Protein AF-A0A834FN07-F1 (afdb_monomer)

Nearest PDB structures (foldseek):
  2v9y-assembly1_A  TM=9.790E-01  e=8.152E-40  Homo sapiens
  5j9f-assembly2_A  TM=9.899E-01  e=2.400E-33  Homo sapiens
  4zyv-assembly1_A  TM=9.888E-01  e=1.039E-32  Homo sapiens
  1men-assembly1_A  TM=9.854E-01  e=8.277E-32  Homo sapiens
  3auf-assembly1_A-2  TM=9.371E-01  e=5.297E-26  Symbiobacterium toebii

Secondary structure (DSSP, 8-state):
-HHHHHHTTTPEEEEEEEEEEESS--HHHHHHHHHHHHHHHHHHT-EEEEEEEEE-TTTS-TT-EEEEEEEEEE--TT--S--GGG--TTPEEEEEE-SSSTTSSHHHHHHHHHHHT--TTSB-TTS-TT-BHHHHHTPPPPP-HHHHHHHHHTT-EEEEEE--TTHHHHHTGGGS-TTEEEEEEGGGSPPPHHHHHHHHHHT--HHHHHHH--TTEEEEEEE-HHHHHHHHHHTTTS-EEEEEEEEE--TT--SEEEETHHHHHHH---------------S---PEEEEEEESSS-HHHHHHHHHHTSTT-SEEEEEEEESSTT-HHHHHHHHTT-EEEE--GGG-SSHHHHHHHHHHHHHHTT-SEEEESS--SPPPHHHHHHTTTSEEEEESS-TTSS-STTHHHHHHHTT-SEEEEEEEE--SSTT-SPEEEEEEEE--TT--HHHHHHHHHHHHHHHHHHHHHHHHTTSEEE-TTS-EEE--

Radius of gyration: 27.51 Å; Cα contacts (8 Å, |Δi|>4): 975; chains: 1; bounding box: 73×68×80 Å

Structure (mmCIF, N/CA/C/O backbone):
data_AF-A0A834FN07-F1
#
_entry.id   AF-A0A834FN07-F1
#
loop_
_atom_site.group_PDB
_atom_site.id
_atom_site.type_symbol
_atom_site.label_atom_id
_atom_site.label_alt_id
_atom_site.label_comp_id
_atom_site.label_asym_id
_atom_site.label_entity_id
_atom_site.label_seq_id
_atom_site.pdbx_PDB_ins_code
_atom_site.Cartn_x
_atom_site.Cartn_y
_atom_site.Cartn_z
_atom_site.occupancy
_atom_site.B_iso_or_equiv
_atom_site.auth_seq_id
_atom_site.auth_comp_id
_atom_site.auth_asym_id
_atom_site.auth_atom_id
_atom_site.pdbx_PDB_model_num
ATOM 1 N N . MET A 1 1 ? -11.489 6.793 -14.762 1.00 97.19 1 MET A N 1
ATOM 2 C CA . MET A 1 1 ? -11.688 8.215 -14.401 1.00 97.19 1 MET A CA 1
ATOM 3 C C . MET A 1 1 ? -13.154 8.506 -14.116 1.00 97.19 1 MET A C 1
ATOM 5 O O . MET A 1 1 ? -13.506 8.487 -12.947 1.00 97.19 1 MET A O 1
ATOM 9 N N . CYS A 1 2 ? -14.021 8.638 -15.128 1.00 98.19 2 CYS A N 1
ATOM 10 C CA . CYS A 1 2 ? -15.399 9.126 -14.946 1.00 98.19 2 CYS A CA 1
ATOM 11 C C . CYS A 1 2 ? -16.217 8.346 -13.899 1.00 98.19 2 CYS A C 1
ATOM 13 O O . CYS A 1 2 ? -16.879 8.947 -13.061 1.00 98.19 2 CYS A O 1
ATOM 15 N N . VAL A 1 3 ? -16.123 7.011 -13.889 1.00 98.06 3 VAL A N 1
ATOM 16 C CA . VAL A 1 3 ? -16.845 6.164 -12.918 1.00 98.06 3 VAL A CA 1
ATOM 17 C C . VAL A 1 3 ? -16.439 6.427 -11.462 1.00 98.06 3 VAL A C 1
ATOM 19 O O . VAL A 1 3 ? -17.290 6.378 -10.5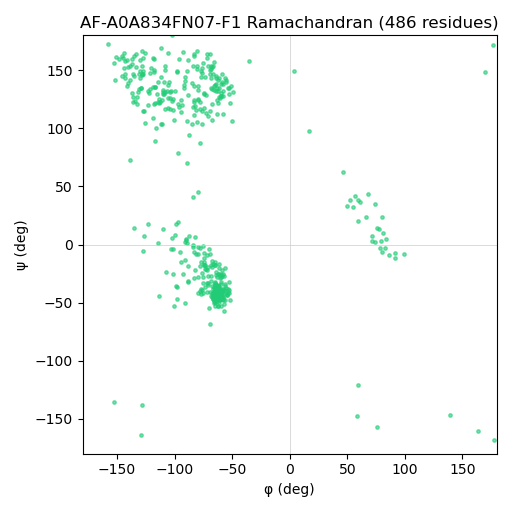80 1.00 98.06 3 VAL A O 1
ATOM 22 N N . ASN A 1 4 ? -15.167 6.751 -11.203 1.00 98.31 4 ASN A N 1
ATOM 23 C CA . ASN A 1 4 ? -14.679 7.068 -9.858 1.00 98.31 4 ASN A CA 1
ATOM 24 C C . ASN A 1 4 ? -15.126 8.470 -9.408 1.00 98.31 4 ASN A C 1
ATOM 26 O O . ASN A 1 4 ? -15.278 8.689 -8.209 1.00 98.31 4 ASN A O 1
ATOM 30 N N . ASP A 1 5 ? -15.344 9.401 -10.343 1.00 97.88 5 ASP A N 1
ATOM 31 C CA . ASP A 1 5 ? -15.858 10.747 -10.049 1.00 97.88 5 ASP A CA 1
ATOM 32 C C . ASP A 1 5 ? -17.368 10.734 -9.797 1.00 97.88 5 ASP A C 1
ATOM 34 O O . ASP A 1 5 ? -17.852 11.380 -8.871 1.00 97.88 5 ASP A O 1
ATOM 38 N N . VAL A 1 6 ? -18.121 9.946 -10.571 1.00 96.88 6 VAL A N 1
ATOM 39 C CA . VAL A 1 6 ? -19.551 9.699 -10.320 1.00 96.88 6 VAL A CA 1
ATOM 40 C C . VAL A 1 6 ? -19.746 9.072 -8.937 1.00 96.88 6 VAL A C 1
ATOM 42 O O . VAL A 1 6 ? -20.576 9.529 -8.149 1.00 96.88 6 VAL A O 1
ATOM 45 N N . LEU A 1 7 ? -18.909 8.088 -8.600 1.00 97.25 7 LEU A N 1
ATOM 46 C CA . LEU A 1 7 ? -18.902 7.445 -7.290 1.00 97.25 7 LEU A CA 1
ATOM 47 C C . LEU A 1 7 ? -18.644 8.432 -6.141 1.00 97.25 7 LEU A C 1
ATOM 49 O O . LEU A 1 7 ? -19.136 8.213 -5.035 1.00 97.25 7 LEU A O 1
ATOM 53 N N . ALA A 1 8 ? -17.942 9.543 -6.394 1.00 96.69 8 ALA A N 1
ATOM 54 C CA . ALA A 1 8 ? -17.669 10.551 -5.373 1.00 96.69 8 ALA A CA 1
ATOM 55 C C . ALA A 1 8 ? -18.910 11.214 -4.794 1.00 96.69 8 ALA A C 1
ATOM 57 O O . ALA A 1 8 ? -18.904 11.657 -3.646 1.00 96.69 8 ALA A O 1
ATOM 58 N N . GLN A 1 9 ? -19.987 11.219 -5.571 1.00 97.00 9 GLN A N 1
ATOM 59 C CA . GLN A 1 9 ? -21.283 11.739 -5.159 1.00 97.00 9 GLN A CA 1
ATOM 60 C C . GLN A 1 9 ? -22.156 10.657 -4.500 1.00 97.00 9 GLN A C 1
ATOM 62 O O . GLN A 1 9 ? -23.302 10.916 -4.147 1.00 97.00 9 GLN A O 1
ATOM 67 N N . GLY A 1 10 ? -21.630 9.440 -4.317 1.00 95.94 10 GLY A N 1
ATOM 68 C CA . GLY A 1 10 ? -22.378 8.277 -3.835 1.00 95.94 10 GLY A CA 1
ATOM 69 C C . GLY A 1 10 ? -23.199 7.573 -4.920 1.00 95.94 10 GLY A C 1
ATOM 70 O O . GLY A 1 10 ? -24.006 6.702 -4.597 1.00 95.94 10 GLY A O 1
ATOM 71 N N . ALA A 1 11 ? -23.015 7.938 -6.193 1.00 97.62 11 ALA A N 1
ATOM 72 C CA . ALA A 1 11 ? -23.783 7.388 -7.301 1.00 97.62 11 ALA A CA 1
ATOM 73 C C . ALA A 1 11 ? -23.207 6.072 -7.839 1.00 97.62 11 ALA A C 1
ATOM 75 O O . ALA A 1 11 ? -21.999 5.915 -8.008 1.00 97.62 11 ALA A O 1
ATOM 76 N N . GLU A 1 12 ? -24.104 5.134 -8.139 1.00 97.88 12 GLU A N 1
ATOM 77 C CA . GLU A 1 12 ? -23.803 3.906 -8.871 1.00 97.88 12 GLU A CA 1
ATOM 78 C C . GLU A 1 12 ? -23.698 4.221 -10.370 1.00 97.88 12 GLU A C 1
ATOM 80 O O . GLU A 1 12 ? -24.663 4.747 -10.932 1.00 97.88 12 GLU A O 1
ATOM 85 N N . PRO A 1 13 ? -22.565 3.927 -11.034 1.00 98.06 13 PRO A N 1
ATOM 86 C CA . PRO A 1 13 ? -22.446 4.066 -12.483 1.00 98.06 13 PRO A CA 1
ATOM 87 C C . PRO A 1 13 ? -23.441 3.151 -13.207 1.00 98.06 13 PRO A C 1
ATOM 89 O O . PRO A 1 13 ? -23.456 1.948 -12.973 1.00 98.06 13 PRO A O 1
ATOM 92 N N . LEU A 1 14 ? -24.244 3.712 -14.112 1.00 98.00 14 LEU A N 1
ATOM 93 C CA . LEU A 1 14 ? -25.253 2.973 -14.876 1.00 98.00 14 LEU A CA 1
ATOM 94 C C . LEU A 1 14 ? -24.758 2.652 -16.282 1.00 98.00 14 LEU A C 1
ATOM 96 O O . LEU A 1 14 ? -24.764 1.496 -16.707 1.00 98.00 14 LEU A O 1
ATOM 100 N N . PHE A 1 15 ? -24.305 3.679 -16.998 1.00 98.31 15 PHE A N 1
ATOM 101 C CA . PHE A 1 15 ? -23.808 3.527 -18.356 1.00 98.31 15 PHE A CA 1
ATOM 102 C C . PHE A 1 15 ? -22.708 4.530 -18.700 1.00 98.31 15 PHE A C 1
ATOM 104 O O . PHE A 1 15 ? -22.564 5.578 -18.062 1.00 98.31 15 PHE A O 1
ATOM 111 N N . PHE A 1 16 ? -21.942 4.179 -19.727 1.00 98.62 16 PHE A N 1
ATOM 112 C CA . PHE A 1 16 ? -20.813 4.925 -20.253 1.00 98.62 16 PHE A CA 1
ATOM 113 C C . PHE A 1 16 ? -20.968 5.147 -21.762 1.00 98.62 16 PHE A C 1
ATOM 115 O O . PHE A 1 16 ? -21.525 4.293 -22.459 1.00 98.62 16 PHE A O 1
ATOM 122 N N . LEU A 1 17 ? -20.476 6.287 -22.243 1.00 98.19 17 LEU A N 1
ATOM 123 C CA . LEU A 1 17 ? -20.279 6.583 -23.656 1.00 98.19 17 LEU A CA 1
ATOM 124 C C . LEU A 1 17 ? -18.854 7.069 -23.899 1.00 98.19 17 LEU A C 1
ATOM 126 O O . LEU A 1 17 ? -18.292 7.775 -23.060 1.00 98.19 17 LEU A O 1
ATOM 130 N N . ASP A 1 18 ? -18.296 6.729 -25.051 1.00 97.56 18 ASP A N 1
ATOM 131 C CA . ASP A 1 18 ? -16.976 7.179 -25.480 1.00 97.56 18 ASP A CA 1
ATOM 132 C C . ASP A 1 18 ? -17.025 8.018 -26.761 1.00 97.56 18 ASP A C 1
ATOM 134 O O . ASP A 1 18 ? -17.893 7.868 -27.615 1.00 97.56 18 ASP A O 1
ATOM 138 N N . TYR A 1 19 ? -16.079 8.940 -26.879 1.00 97.56 19 TYR A N 1
ATOM 139 C CA . TYR A 1 19 ? -15.796 9.676 -28.099 1.00 97.56 19 TYR A CA 1
ATOM 140 C C . TYR A 1 19 ? -14.304 9.536 -28.382 1.00 97.56 19 TYR A C 1
ATOM 142 O O . TYR A 1 19 ? -13.470 9.995 -27.595 1.00 97.56 19 TYR A O 1
ATOM 150 N N . PHE A 1 20 ? -13.986 8.873 -29.487 1.00 96.88 20 PHE A N 1
ATOM 151 C CA . PHE A 1 20 ? -12.629 8.610 -29.941 1.00 96.88 20 PHE A CA 1
ATOM 152 C C . PHE A 1 20 ? -12.326 9.465 -31.166 1.00 96.88 20 PHE A C 1
ATOM 154 O O . PHE A 1 20 ? -12.951 9.314 -32.214 1.00 96.88 20 PHE A O 1
ATOM 161 N N . SER A 1 21 ? -11.359 10.369 -31.051 1.00 96.81 21 SER A N 1
ATOM 162 C CA . SER A 1 21 ? -10.933 11.222 -32.162 1.00 96.81 21 SER A CA 1
ATOM 163 C C . SER A 1 21 ? -9.478 10.985 -32.513 1.00 96.81 21 SER A C 1
ATOM 165 O O . SER A 1 21 ? -8.643 10.932 -31.620 1.00 96.81 21 SER A O 1
ATOM 167 N N . CYS A 1 22 ? -9.151 10.871 -33.796 1.00 95.88 22 CYS A N 1
ATOM 168 C CA . CYS A 1 22 ? -7.795 10.555 -34.251 1.00 95.88 22 CYS A CA 1
ATOM 169 C C . CYS A 1 22 ? -7.433 11.292 -35.544 1.00 95.88 22 CYS A C 1
ATOM 171 O O . CYS A 1 22 ? -8.311 11.823 -36.223 1.00 95.88 22 CYS A O 1
ATOM 173 N N . GLY A 1 23 ? -6.141 11.339 -35.882 1.00 94.38 23 GLY A N 1
ATOM 174 C CA . GLY A 1 23 ? -5.675 11.930 -37.141 1.00 94.38 23 GLY A CA 1
ATOM 175 C C . GLY A 1 23 ? -6.090 11.084 -38.339 1.00 94.38 23 GLY A C 1
ATOM 176 O O . GLY A 1 23 ? -6.950 11.483 -39.122 1.00 94.38 23 GLY A O 1
ATOM 177 N N . ARG A 1 24 ? -5.493 9.894 -38.442 1.00 93.00 24 ARG A N 1
ATOM 178 C CA . ARG A 1 24 ? -5.896 8.837 -39.371 1.00 93.00 24 ARG A CA 1
ATOM 179 C C . ARG A 1 24 ? -6.338 7.617 -38.577 1.00 93.00 24 ARG A C 1
ATOM 181 O O . ARG A 1 24 ? -5.641 7.233 -37.637 1.00 93.00 24 ARG A O 1
ATOM 188 N N . LEU A 1 25 ? -7.456 7.007 -38.959 1.00 93.56 25 LEU A N 1
ATOM 189 C CA . LEU A 1 25 ? -7.983 5.857 -38.230 1.00 93.56 25 LEU A CA 1
ATOM 190 C C . LEU A 1 25 ? -7.130 4.607 -38.484 1.00 93.56 25 LEU A C 1
ATOM 192 O O . LEU A 1 25 ? -7.117 4.055 -39.585 1.00 93.56 25 LEU A O 1
ATOM 196 N N . ASP A 1 26 ? -6.463 4.143 -37.431 1.00 94.38 26 ASP A N 1
ATOM 197 C CA . ASP A 1 26 ? -5.902 2.798 -37.344 1.00 94.38 26 ASP A CA 1
ATOM 198 C C . ASP A 1 26 ? -6.920 1.890 -36.641 1.00 94.38 26 ASP A C 1
ATOM 200 O O . ASP A 1 26 ? -7.259 2.089 -35.471 1.00 94.38 26 ASP A O 1
ATOM 204 N N . VAL A 1 27 ? -7.442 0.912 -37.384 1.00 94.69 27 VAL A N 1
ATOM 205 C CA . VAL A 1 27 ? -8.519 0.029 -36.921 1.00 94.69 27 VAL A CA 1
ATOM 206 C C . VAL A 1 27 ? -8.062 -0.863 -35.769 1.00 94.69 27 VAL A C 1
ATOM 208 O O . VAL A 1 27 ? -8.844 -1.094 -34.847 1.00 94.69 27 VAL A O 1
ATOM 211 N N . ASP A 1 28 ? -6.814 -1.331 -35.781 1.00 96.25 28 ASP A N 1
ATOM 212 C CA . ASP A 1 28 ? -6.304 -2.238 -34.752 1.00 96.25 28 ASP A CA 1
ATOM 213 C C . ASP A 1 28 ? -6.104 -1.485 -33.431 1.00 96.25 28 ASP A C 1
ATOM 215 O O . ASP A 1 28 ? -6.492 -1.969 -32.362 1.00 96.25 28 ASP A O 1
ATOM 219 N N . VAL A 1 29 ? -5.585 -0.255 -33.506 1.00 95.06 29 VAL A N 1
ATOM 220 C CA . VAL A 1 29 ? -5.463 0.634 -32.340 1.00 95.06 29 VAL A CA 1
ATOM 221 C C . VAL A 1 29 ? -6.842 1.003 -31.795 1.00 95.06 29 VAL A C 1
ATOM 223 O O . VAL A 1 29 ? -7.079 0.873 -30.592 1.00 95.06 29 VAL A O 1
ATOM 226 N N . ALA A 1 30 ? -7.772 1.415 -32.659 1.00 94.50 30 ALA A N 1
ATOM 227 C CA . ALA A 1 30 ? -9.126 1.778 -32.249 1.00 94.50 30 ALA A CA 1
ATOM 228 C C . ALA A 1 30 ? -9.853 0.601 -31.578 1.00 94.50 30 ALA A C 1
ATOM 230 O O . ALA A 1 30 ? -10.443 0.761 -30.508 1.00 94.50 30 ALA A O 1
ATOM 231 N N . ALA A 1 31 ? -9.753 -0.603 -32.149 1.00 95.31 31 ALA A N 1
ATOM 232 C CA . ALA A 1 31 ? -10.341 -1.810 -31.578 1.00 95.31 31 ALA A CA 1
ATOM 233 C C . ALA A 1 31 ? -9.743 -2.152 -30.203 1.00 95.31 31 ALA A C 1
ATOM 235 O O . ALA A 1 31 ? -10.486 -2.511 -29.287 1.00 95.31 31 ALA A O 1
ATOM 236 N N . ALA A 1 32 ? -8.426 -2.001 -30.025 1.00 97.19 32 ALA A N 1
ATOM 237 C CA . ALA A 1 32 ? -7.773 -2.212 -28.734 1.00 97.19 32 ALA A CA 1
ATOM 238 C C . ALA A 1 32 ? -8.240 -1.195 -27.676 1.00 97.19 32 ALA A C 1
ATOM 240 O O . ALA A 1 32 ? -8.531 -1.572 -26.537 1.00 97.19 32 ALA A O 1
ATOM 241 N N . VAL A 1 33 ? -8.368 0.079 -28.059 1.00 96.44 33 VAL A N 1
ATOM 242 C CA . VAL A 1 33 ? -8.863 1.154 -27.187 1.00 96.44 33 VAL A CA 1
ATOM 243 C C . VAL A 1 33 ? -10.306 0.890 -26.754 1.00 96.44 33 VAL A C 1
ATOM 245 O O . VAL A 1 33 ? -10.584 0.841 -25.554 1.00 96.44 33 VAL A O 1
ATOM 248 N N . VAL A 1 34 ? -11.212 0.643 -27.704 1.00 95.00 34 VAL A N 1
ATOM 249 C CA . VAL A 1 34 ? -12.628 0.353 -27.417 1.00 95.00 34 VAL A CA 1
ATOM 250 C C . VAL A 1 34 ? -12.773 -0.943 -26.611 1.00 95.00 34 VAL A C 1
ATOM 252 O O . VAL A 1 34 ? -13.560 -0.998 -25.666 1.00 95.00 34 VAL A O 1
ATOM 255 N N . GLY A 1 35 ? -11.963 -1.967 -26.899 1.00 97.12 35 GLY A N 1
ATOM 256 C CA . GLY A 1 35 ? -11.899 -3.193 -26.100 1.00 97.12 35 GLY A CA 1
ATOM 257 C C . GLY A 1 35 ? -11.506 -2.931 -24.641 1.00 97.12 35 GLY A C 1
ATOM 258 O O . GLY A 1 35 ? -12.116 -3.482 -23.720 1.00 97.12 35 GLY A O 1
ATOM 259 N N . GLY A 1 36 ? -10.544 -2.033 -24.411 1.00 97.81 36 GLY A N 1
ATOM 260 C CA . GLY A 1 36 ? -10.173 -1.561 -23.076 1.00 97.81 36 GLY A CA 1
ATOM 261 C C . GLY A 1 36 ? -11.308 -0.817 -22.364 1.00 97.81 36 GLY A C 1
ATOM 262 O O . GLY A 1 36 ? -11.558 -1.068 -21.182 1.00 97.81 36 GLY A O 1
ATOM 263 N N . ILE A 1 37 ? -12.043 0.043 -23.079 1.00 98.00 37 ILE A N 1
ATOM 264 C CA . ILE A 1 37 ? -13.217 0.759 -22.550 1.00 98.00 37 ILE A CA 1
ATOM 265 C C . ILE A 1 37 ? -14.315 -0.231 -22.150 1.00 98.00 37 ILE A C 1
ATOM 267 O O . ILE A 1 37 ? -14.836 -0.152 -21.036 1.00 98.00 37 ILE A O 1
ATOM 271 N N . ALA A 1 38 ? -14.629 -1.202 -23.011 1.00 97.25 38 ALA A N 1
ATOM 272 C CA . ALA A 1 38 ? -15.613 -2.239 -22.722 1.00 97.25 38 ALA A CA 1
ATOM 273 C C . ALA A 1 38 ? -15.221 -3.052 -21.478 1.00 97.25 38 ALA A C 1
ATOM 275 O O . ALA A 1 38 ? -16.046 -3.258 -20.583 1.00 97.25 38 ALA A O 1
ATOM 276 N N . LYS A 1 39 ? -13.941 -3.437 -21.362 1.00 97.88 39 LYS A N 1
ATOM 277 C CA . LYS A 1 39 ? -13.438 -4.147 -20.181 1.00 97.88 39 LYS A CA 1
ATOM 278 C C . LYS A 1 39 ? -13.530 -3.298 -18.912 1.00 97.88 39 LYS A C 1
ATOM 280 O O . LYS A 1 39 ? -13.892 -3.808 -17.852 1.00 97.88 39 LYS A O 1
ATOM 285 N N . ALA A 1 40 ? -13.236 -2.004 -19.008 1.00 97.50 40 ALA A N 1
ATOM 286 C CA . ALA A 1 40 ? -13.368 -1.073 -17.894 1.00 97.50 40 ALA A CA 1
ATOM 287 C C . ALA A 1 40 ? -14.833 -0.896 -17.457 1.00 97.50 40 ALA A C 1
ATOM 289 O O . ALA A 1 40 ? -15.096 -0.862 -16.256 1.00 97.50 40 ALA A O 1
ATOM 290 N N . CYS A 1 41 ? -15.786 -0.840 -18.394 1.00 97.88 41 CYS A N 1
ATOM 291 C CA . CYS A 1 41 ? -17.219 -0.783 -18.086 1.00 97.88 41 CYS A CA 1
ATOM 292 C C . CYS A 1 41 ? -17.684 -2.048 -17.349 1.00 97.88 41 CYS A C 1
ATOM 294 O O . CYS A 1 41 ? -18.357 -1.958 -16.319 1.00 97.88 41 CYS A O 1
ATOM 296 N N . GLU A 1 42 ? -17.234 -3.224 -17.804 1.00 96.81 42 GLU A N 1
ATOM 297 C CA . GLU A 1 42 ? -17.492 -4.497 -17.126 1.00 96.81 42 GLU A CA 1
ATOM 298 C C . GLU A 1 42 ? -16.973 -4.467 -15.680 1.00 96.81 42 GLU A C 1
ATOM 300 O O . GLU A 1 42 ? -17.734 -4.730 -14.748 1.00 96.81 42 GLU A O 1
ATOM 305 N N . LEU A 1 43 ? -15.709 -4.083 -15.472 1.00 95.19 43 LEU A N 1
ATOM 306 C CA . LEU A 1 43 ? -15.107 -3.953 -14.139 1.00 95.19 43 LEU A CA 1
ATOM 307 C C . LEU A 1 43 ? -15.841 -2.928 -13.268 1.00 95.19 43 LEU A C 1
ATOM 309 O O . LEU A 1 43 ? -16.012 -3.144 -12.069 1.00 95.19 43 LEU A O 1
ATOM 313 N N . ALA A 1 44 ? -16.302 -1.830 -13.868 1.00 96.25 44 ALA A N 1
ATOM 314 C CA . ALA A 1 44 ? -17.031 -0.785 -13.170 1.00 96.25 44 ALA A CA 1
ATOM 315 C C . ALA A 1 44 ? -18.464 -1.189 -12.789 1.00 96.25 44 ALA A C 1
ATOM 317 O O . ALA A 1 44 ? -19.027 -0.595 -11.868 1.00 96.25 44 ALA A O 1
ATOM 318 N N . GLY A 1 45 ? -19.035 -2.198 -13.455 1.00 95.75 45 GLY A N 1
ATOM 319 C CA . GLY A 1 45 ? -20.433 -2.592 -13.289 1.00 95.75 45 GLY A CA 1
ATOM 320 C C . GLY A 1 45 ? -21.426 -1.724 -14.063 1.00 95.75 45 GLY A C 1
ATOM 321 O O . GLY A 1 45 ? -22.585 -1.687 -13.674 1.00 95.75 45 GLY A O 1
ATOM 322 N N . CYS A 1 46 ? -21.000 -1.051 -15.135 1.00 97.38 46 CYS A N 1
ATOM 323 C CA . CYS A 1 46 ? -21.875 -0.240 -15.983 1.00 97.38 46 CYS A CA 1
ATOM 324 C C . CYS A 1 46 ? -21.924 -0.756 -17.428 1.00 97.38 46 CYS A C 1
ATOM 326 O O . CYS A 1 46 ? -21.046 -1.491 -17.879 1.00 97.38 46 CYS A O 1
ATOM 328 N N . ALA A 1 47 ? -22.967 -0.370 -18.163 1.00 98.00 47 ALA A N 1
ATOM 329 C CA . ALA A 1 47 ? -23.109 -0.706 -19.576 1.00 98.00 47 ALA A CA 1
ATOM 330 C C . ALA A 1 47 ? -22.328 0.272 -20.469 1.00 98.00 47 ALA A C 1
ATOM 332 O O . ALA A 1 47 ? -22.433 1.484 -20.291 1.00 98.00 47 ALA A O 1
ATOM 333 N N . LEU A 1 48 ? -21.611 -0.229 -21.476 1.00 97.81 48 LEU A N 1
ATOM 334 C CA . LEU A 1 48 ? -21.150 0.603 -22.590 1.00 97.81 48 LEU A CA 1
ATOM 335 C C . LEU A 1 48 ? -22.321 0.774 -23.566 1.00 97.81 48 LEU A C 1
ATOM 337 O O . LEU A 1 48 ? -22.706 -0.185 -24.232 1.00 97.81 48 LEU A O 1
ATOM 341 N N . LEU A 1 49 ? -22.943 1.954 -23.583 1.00 96.88 49 LEU A N 1
ATOM 342 C CA . LEU A 1 49 ? -24.218 2.169 -24.284 1.00 96.88 49 LEU A CA 1
ATOM 343 C C . LEU A 1 49 ? -24.015 2.576 -25.745 1.00 96.88 49 LEU A C 1
ATOM 345 O O . LEU A 1 49 ? -24.825 2.237 -26.603 1.00 96.88 49 LEU A O 1
ATOM 349 N N . GLY A 1 50 ? -22.925 3.276 -26.029 1.00 92.56 50 GLY A N 1
ATOM 350 C CA . GLY A 1 50 ? -22.549 3.671 -27.375 1.00 92.56 50 GLY A CA 1
ATOM 351 C C . GLY A 1 50 ? -21.304 4.538 -27.357 1.00 92.56 50 GLY A C 1
ATOM 352 O O . GLY A 1 50 ? -20.862 4.968 -26.296 1.00 92.56 50 GLY A O 1
ATOM 353 N N . GLY A 1 51 ? -20.780 4.819 -28.537 1.00 94.56 51 GLY A N 1
ATOM 354 C CA . GLY A 1 51 ? -19.657 5.719 -28.711 1.00 94.56 51 GLY A CA 1
ATOM 355 C C . GLY A 1 51 ? -19.617 6.266 -30.127 1.00 94.56 51 GLY A C 1
ATOM 356 O O . GLY A 1 51 ? -20.400 5.847 -30.982 1.00 94.56 51 GLY A O 1
ATOM 357 N N . GLU A 1 52 ? -18.721 7.212 -30.359 1.00 95.25 52 GLU A N 1
ATOM 358 C CA . GLU A 1 52 ? -18.516 7.859 -31.654 1.00 95.25 52 GLU A CA 1
ATOM 359 C C . GLU A 1 52 ? -17.027 7.844 -32.011 1.00 95.25 52 GLU A C 1
ATOM 361 O O . GLU A 1 52 ? -16.170 7.990 -31.137 1.00 95.25 52 GLU A O 1
ATOM 366 N N . THR A 1 53 ? -16.712 7.670 -33.296 1.00 95.06 53 THR A N 1
ATOM 367 C CA . THR A 1 53 ? -15.332 7.698 -33.798 1.00 95.06 53 THR A CA 1
ATOM 368 C C . THR A 1 53 ? -15.192 8.753 -34.887 1.00 95.06 53 THR A C 1
ATOM 370 O O . THR A 1 53 ? -15.836 8.663 -35.928 1.00 95.06 53 THR A O 1
ATOM 373 N N . ALA A 1 54 ? -14.321 9.736 -34.663 1.00 94.50 54 ALA A N 1
ATOM 374 C CA . ALA A 1 54 ? -14.095 10.853 -35.572 1.00 94.50 54 ALA A CA 1
ATOM 375 C C . ALA A 1 54 ? -12.654 10.877 -36.104 1.00 94.50 54 ALA A C 1
ATOM 377 O O . ALA A 1 54 ? -11.691 11.015 -35.348 1.00 94.50 54 ALA A O 1
ATOM 378 N N . GLU A 1 55 ? -12.504 10.807 -37.425 1.00 95.38 55 GLU A N 1
ATOM 379 C CA . GLU A 1 55 ? -11.221 10.985 -38.109 1.00 95.38 55 GLU A CA 1
ATOM 380 C C . GLU A 1 55 ? -11.052 12.455 -38.527 1.00 95.38 55 GLU A C 1
ATOM 382 O O . GLU A 1 55 ? -11.876 13.016 -39.252 1.00 95.38 55 GLU A O 1
ATOM 387 N N . MET A 1 56 ? -10.001 13.106 -38.028 1.00 94.25 56 MET A N 1
ATOM 388 C CA . MET A 1 56 ? -9.753 14.543 -38.170 1.00 94.25 56 MET A CA 1
ATOM 389 C C . MET A 1 56 ? -8.265 14.823 -38.460 1.00 94.25 56 MET A C 1
ATOM 391 O O . MET A 1 56 ? -7.557 15.381 -37.616 1.00 94.25 56 MET A O 1
ATOM 395 N N . PRO A 1 57 ? -7.774 14.515 -39.675 1.00 90.38 57 PRO A N 1
ATOM 396 C CA . PRO A 1 57 ? -6.354 14.636 -40.034 1.00 90.38 57 PRO A CA 1
ATOM 397 C C . PRO A 1 57 ? -5.846 16.085 -40.072 1.00 90.38 57 PRO A C 1
ATOM 399 O O . PRO A 1 57 ? -4.645 16.328 -40.059 1.00 90.38 57 PRO A O 1
ATOM 402 N N . GLY A 1 58 ? -6.754 17.067 -40.128 1.00 91.75 58 GLY A N 1
ATOM 403 C CA . GLY A 1 58 ? -6.411 18.488 -40.010 1.00 91.75 58 GLY A CA 1
ATOM 404 C C . GLY A 1 58 ? -6.231 18.974 -38.567 1.00 91.75 58 GLY A C 1
ATOM 405 O O . GLY A 1 58 ? -5.840 20.122 -38.374 1.00 91.75 58 GLY A O 1
ATOM 406 N N . VAL A 1 59 ? -6.548 18.139 -37.571 1.00 94.25 59 VAL A N 1
ATOM 407 C CA . VAL A 1 59 ? -6.507 18.481 -36.139 1.00 94.25 59 VAL A CA 1
ATOM 408 C C . VAL A 1 59 ? -5.430 17.680 -35.407 1.00 94.25 59 VAL A C 1
ATOM 410 O O . VAL A 1 59 ? -4.681 18.262 -34.628 1.00 94.25 59 VAL A O 1
ATOM 413 N N . TYR A 1 60 ? -5.336 16.374 -35.668 1.00 94.25 60 TYR A N 1
ATOM 414 C CA . TYR A 1 60 ? -4.393 15.473 -35.000 1.00 94.25 60 TYR A CA 1
ATOM 415 C C . TYR A 1 60 ? -3.320 14.972 -35.965 1.00 94.25 60 TYR A C 1
ATOM 417 O O . TYR A 1 60 ? -3.602 14.704 -37.136 1.00 94.25 60 TYR A O 1
ATOM 425 N N . SER A 1 61 ? -2.098 14.806 -35.457 1.00 93.69 61 SER A N 1
ATOM 426 C CA . SER A 1 61 ? -0.996 14.225 -36.225 1.00 93.69 61 SER A CA 1
ATOM 427 C C . SER A 1 61 ? -1.225 12.732 -36.483 1.00 93.69 61 SER A C 1
ATOM 429 O O . SER A 1 61 ? -2.042 12.076 -35.833 1.00 93.69 61 SER A O 1
ATOM 431 N N . GLU A 1 62 ? -0.478 12.160 -37.428 1.00 90.56 62 GLU A N 1
ATOM 432 C CA . GLU A 1 62 ? -0.504 10.715 -37.664 1.00 90.56 62 GLU A CA 1
ATOM 433 C C . GLU A 1 62 ? -0.076 9.945 -36.402 1.00 90.56 62 GLU A C 1
ATOM 435 O O . GLU A 1 62 ? 0.935 10.266 -35.778 1.00 90.56 62 GLU A O 1
ATOM 440 N N . GLY A 1 63 ? -0.872 8.945 -36.013 1.00 88.88 63 GLY A N 1
ATOM 441 C CA . GLY A 1 63 ? -0.668 8.160 -34.792 1.00 88.88 63 GLY A CA 1
ATOM 442 C C . GLY A 1 63 ? -1.151 8.825 -33.495 1.00 88.88 63 GLY A C 1
ATOM 443 O O . GLY A 1 63 ? -1.149 8.168 -32.456 1.00 88.88 63 GLY A O 1
ATOM 444 N N . GLU A 1 64 ? -1.596 10.087 -33.530 1.00 94.44 64 GLU A N 1
ATOM 445 C CA . GLU A 1 64 ? -2.194 10.760 -32.374 1.00 94.44 64 GLU A CA 1
ATOM 446 C C . GLU A 1 64 ? -3.715 10.571 -32.334 1.00 94.44 64 GLU A C 1
ATOM 448 O O . GLU A 1 64 ? -4.417 10.636 -33.351 1.00 94.44 64 GLU A O 1
ATOM 453 N N . TYR A 1 65 ? -4.225 10.368 -31.122 1.00 96.62 65 TYR A N 1
ATOM 454 C CA . TYR A 1 65 ? -5.647 10.283 -30.838 1.00 96.62 65 TYR A CA 1
ATOM 455 C C . TYR A 1 65 ? -5.969 10.865 -29.462 1.00 96.62 65 TYR A C 1
ATOM 457 O O . TYR A 1 65 ? -5.099 11.004 -28.600 1.00 96.62 65 TYR A O 1
ATOM 465 N N . ASP A 1 66 ? -7.241 11.179 -29.263 1.00 96.69 66 ASP A N 1
ATOM 466 C CA . ASP A 1 66 ? -7.806 11.710 -28.036 1.00 96.69 66 ASP A CA 1
ATOM 467 C C . ASP A 1 66 ? -9.089 10.955 -27.673 1.00 96.69 66 ASP A C 1
ATOM 469 O O . ASP A 1 66 ? -9.775 10.388 -28.531 1.00 96.69 66 ASP A O 1
ATOM 473 N N . LEU A 1 67 ? -9.380 10.921 -26.378 1.00 97.56 67 LEU A N 1
ATOM 474 C CA . LEU A 1 67 ? -10.472 10.156 -25.796 1.00 97.56 67 LEU A CA 1
ATOM 475 C C . LEU A 1 67 ? -11.260 11.026 -24.828 1.00 97.56 67 LEU A C 1
ATOM 477 O O . LEU A 1 67 ? -10.741 11.462 -23.799 1.00 97.56 67 LEU A O 1
ATOM 481 N N . ALA A 1 68 ? -12.552 11.178 -25.099 1.00 97.56 68 ALA A N 1
ATOM 482 C CA . ALA A 1 68 ? -13.501 11.718 -24.140 1.00 97.56 68 ALA A CA 1
ATOM 483 C C . ALA A 1 68 ? -14.448 10.613 -23.664 1.00 97.56 68 ALA A C 1
ATOM 485 O O . ALA A 1 68 ? -15.004 9.852 -24.449 1.00 97.56 68 ALA A O 1
ATOM 486 N N . GLY A 1 69 ? -14.618 10.521 -22.347 1.00 97.62 69 GLY A N 1
ATOM 487 C CA . GLY A 1 69 ? -15.492 9.548 -21.704 1.00 97.62 69 GLY A CA 1
ATOM 488 C C . GLY A 1 69 ? -16.624 10.233 -20.955 1.00 97.62 69 GLY A C 1
ATOM 489 O O . GLY A 1 69 ? -16.389 11.171 -20.194 1.00 97.62 69 GLY A O 1
ATOM 490 N N . PHE A 1 70 ? -17.840 9.728 -21.102 1.00 98.31 70 PHE A N 1
ATOM 491 C CA . PHE A 1 70 ? -19.030 10.234 -20.432 1.00 98.31 70 PHE A CA 1
ATOM 492 C C . PHE A 1 70 ? -19.677 9.121 -19.611 1.00 98.31 70 PHE A C 1
ATOM 494 O O . PHE A 1 70 ? -19.893 8.023 -20.106 1.00 98.31 70 PHE A O 1
ATOM 501 N N . CYS A 1 71 ? -19.992 9.391 -18.346 1.00 98.50 71 CYS A N 1
ATOM 502 C CA . CYS A 1 71 ? -20.601 8.413 -17.449 1.00 98.50 71 CYS A CA 1
ATOM 503 C C . CYS A 1 71 ? -21.835 9.012 -16.786 1.00 98.50 71 CYS A C 1
ATOM 505 O O . CYS A 1 71 ? -21.771 10.115 -16.245 1.00 98.50 71 CYS A O 1
ATOM 507 N N . VAL A 1 72 ? -22.923 8.245 -16.751 1.00 98.44 72 VAL A N 1
ATOM 508 C CA . VAL A 1 72 ? -24.118 8.574 -15.967 1.00 98.44 72 VAL A CA 1
ATOM 509 C C . VAL A 1 72 ? -24.226 7.594 -14.815 1.00 98.44 72 VAL A C 1
ATOM 511 O O . VAL A 1 72 ? -24.092 6.386 -15.006 1.00 98.44 72 VAL A O 1
ATOM 514 N N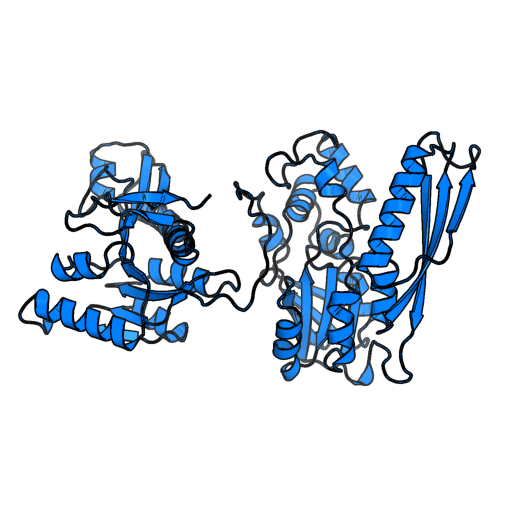 . GLY A 1 73 ? -24.472 8.115 -13.617 1.00 97.81 73 GLY A N 1
ATOM 515 C CA . GLY A 1 73 ? -24.798 7.312 -12.446 1.00 97.81 73 GLY A CA 1
ATOM 516 C C . GLY A 1 73 ? -26.059 7.800 -11.753 1.00 97.81 73 GLY A C 1
ATOM 517 O O . GLY A 1 73 ? -26.540 8.901 -12.024 1.00 97.81 73 GLY A O 1
ATOM 518 N N . ALA A 1 74 ? -26.583 6.979 -10.849 1.00 97.69 74 ALA A N 1
ATOM 519 C CA . ALA A 1 74 ? -27.757 7.303 -10.051 1.00 97.69 74 ALA A CA 1
ATOM 520 C C . ALA A 1 74 ? -27.515 7.053 -8.562 1.00 97.69 74 ALA A C 1
ATOM 522 O O . ALA A 1 74 ? -26.763 6.165 -8.161 1.00 97.69 74 ALA A O 1
ATOM 523 N N . VAL A 1 75 ? -28.182 7.851 -7.738 1.00 96.81 75 VAL A N 1
ATOM 524 C CA . VAL A 1 75 ? -28.149 7.765 -6.280 1.00 96.81 75 VAL A CA 1
ATOM 525 C C . VAL A 1 75 ? -29.531 8.085 -5.741 1.00 96.81 75 VAL A C 1
ATOM 527 O O . VAL A 1 75 ? -30.235 8.945 -6.274 1.00 96.81 75 VAL A O 1
ATOM 530 N N . GLU A 1 76 ? -29.917 7.389 -4.679 1.00 95.06 76 GLU A N 1
ATOM 531 C CA . GLU A 1 76 ? -31.176 7.660 -4.002 1.00 95.06 76 GLU A CA 1
ATOM 532 C C . GLU A 1 76 ? -31.183 9.059 -3.386 1.00 95.06 76 GLU A C 1
ATOM 534 O O . GLU A 1 76 ? -30.175 9.564 -2.873 1.00 95.06 76 GLU A O 1
ATOM 539 N N . ARG A 1 77 ? -32.353 9.700 -3.401 1.00 93.50 77 ARG A N 1
ATOM 540 C CA . ARG A 1 77 ? -32.508 11.020 -2.787 1.00 93.50 77 ARG A CA 1
ATOM 541 C C . ARG A 1 77 ? -32.191 10.924 -1.292 1.00 93.50 77 ARG A C 1
ATOM 543 O O . ARG A 1 77 ? -32.788 10.132 -0.575 1.00 93.50 77 ARG A O 1
ATOM 550 N N . GLY A 1 78 ? -31.276 11.772 -0.824 1.00 91.06 78 GLY A N 1
ATOM 551 C CA . GLY A 1 78 ? -30.816 11.781 0.569 1.00 91.06 78 GLY A CA 1
ATOM 552 C C . GLY A 1 78 ? -29.592 10.902 0.848 1.00 91.06 78 GLY A C 1
ATOM 553 O O . GLY A 1 78 ? -29.032 11.010 1.932 1.00 91.06 78 GLY A O 1
ATOM 554 N N . ALA A 1 79 ? -29.130 10.103 -0.121 1.00 92.94 79 ALA A N 1
ATOM 555 C CA . ALA A 1 79 ? -27.900 9.308 -0.016 1.00 92.94 79 ALA A CA 1
ATOM 556 C C . ALA A 1 79 ? -26.685 9.956 -0.716 1.00 92.94 79 ALA A C 1
ATOM 558 O O . ALA A 1 79 ? -25.636 9.327 -0.844 1.00 92.94 79 ALA A O 1
ATOM 559 N N . LEU A 1 80 ? -26.825 11.206 -1.177 1.00 96.50 80 LEU A N 1
ATOM 560 C CA . LEU A 1 80 ? -25.753 11.968 -1.822 1.00 96.50 80 LEU A CA 1
ATOM 561 C C . LEU A 1 80 ? -24.569 12.197 -0.874 1.00 96.50 80 LEU A C 1
ATOM 563 O O . LEU A 1 80 ? -24.742 12.510 0.307 1.00 96.50 80 LEU A O 1
ATOM 567 N N . LEU A 1 81 ? -23.366 12.113 -1.435 1.00 97.62 81 LEU A N 1
ATOM 568 C CA . LEU A 1 81 ? -22.119 12.539 -0.806 1.00 97.62 81 LEU A CA 1
ATOM 569 C C . LEU A 1 81 ? -21.598 13.825 -1.473 1.00 97.62 81 LEU A C 1
ATOM 571 O O . LEU A 1 81 ? -21.872 14.053 -2.652 1.00 97.62 81 LEU A O 1
ATOM 575 N N . PRO A 1 82 ? -20.822 14.654 -0.752 1.00 98.06 82 PRO A N 1
ATOM 576 C CA . PRO A 1 82 ? -20.503 14.557 0.674 1.00 98.06 82 PRO A CA 1
ATOM 577 C C . PRO A 1 82 ? -21.655 15.021 1.584 1.00 98.06 82 PRO A C 1
ATOM 579 O O . PRO A 1 82 ? -22.392 15.956 1.274 1.00 98.06 82 PRO A O 1
ATOM 582 N N . ARG A 1 83 ? -21.760 14.426 2.775 1.00 97.69 83 ARG A N 1
ATOM 583 C CA . ARG A 1 83 ? -22.687 14.833 3.842 1.00 97.69 83 ARG A CA 1
ATOM 584 C C . ARG A 1 83 ? -22.027 15.870 4.746 1.00 97.69 83 ARG A C 1
ATOM 586 O O . ARG A 1 83 ? -21.694 15.595 5.893 1.00 97.69 83 ARG A O 1
ATOM 593 N N . LEU A 1 84 ? -21.833 17.078 4.211 1.00 97.00 84 LEU A N 1
ATOM 594 C CA . LEU A 1 84 ? -21.045 18.152 4.842 1.00 97.00 84 LEU A CA 1
ATOM 595 C C . LEU A 1 84 ? -21.459 18.482 6.285 1.00 97.00 84 LEU A C 1
ATOM 597 O O . LEU A 1 84 ? -20.608 18.841 7.091 1.00 97.00 84 LEU A O 1
ATOM 601 N N . GLN A 1 85 ? -22.745 18.349 6.619 1.00 96.31 85 GLN A N 1
ATOM 602 C CA . GLN A 1 85 ? -23.269 18.637 7.960 1.00 96.31 85 GLN A CA 1
ATOM 603 C C . GLN A 1 85 ? -22.856 17.596 9.012 1.00 96.31 85 GLN A C 1
ATOM 605 O O . GLN A 1 85 ? -22.871 17.895 10.201 1.00 96.31 85 GLN A O 1
ATOM 610 N N . GLU A 1 86 ? -22.491 16.385 8.587 1.00 97.19 86 GLU A N 1
ATOM 611 C CA . GLU A 1 86 ? -22.057 15.305 9.477 1.00 97.19 86 GLU A CA 1
ATOM 612 C C . GLU A 1 86 ? -20.537 15.300 9.695 1.00 97.19 86 GLU A C 1
ATOM 614 O O . GLU A 1 86 ? -20.051 14.598 10.584 1.00 97.19 86 GLU A O 1
ATOM 619 N N . ILE A 1 87 ? -19.779 16.044 8.881 1.00 98.44 87 ILE A N 1
ATOM 620 C CA . ILE A 1 87 ? -18.314 16.086 8.929 1.00 98.44 87 ILE A CA 1
ATOM 621 C C . ILE A 1 87 ? -17.867 17.001 10.067 1.00 98.44 87 ILE A C 1
ATOM 623 O O . ILE A 1 87 ? -18.243 18.173 10.123 1.00 98.44 87 ILE A O 1
ATOM 627 N N . ALA A 1 88 ? -17.031 16.470 10.954 1.00 97.69 88 ALA A N 1
ATOM 628 C CA . ALA A 1 88 ? -16.570 17.168 12.144 1.00 97.69 88 ALA A CA 1
ATOM 629 C C . ALA A 1 88 ? -15.063 16.995 12.370 1.00 97.69 88 ALA A C 1
ATOM 631 O O . ALA A 1 88 ? -14.416 16.096 11.831 1.00 97.69 88 ALA A O 1
ATOM 632 N N . GLU A 1 89 ? -14.502 17.871 13.202 1.00 97.75 89 GLU A N 1
ATOM 633 C CA . GLU A 1 89 ? -13.153 17.694 13.735 1.00 97.75 89 GLU A CA 1
ATOM 634 C C . GLU A 1 89 ? -13.026 16.337 14.447 1.00 97.75 89 GLU A C 1
ATOM 636 O O . GLU A 1 89 ? -13.941 15.894 15.143 1.00 97.75 89 GLU A O 1
ATOM 641 N N . GLY A 1 90 ? -11.888 15.669 14.258 1.00 97.31 90 GLY A N 1
ATOM 642 C CA . GLY A 1 90 ? -11.624 14.335 14.793 1.00 97.31 90 GLY A CA 1
ATOM 643 C C . GLY A 1 90 ? -12.113 13.182 13.913 1.00 97.31 90 GLY A C 1
ATOM 644 O O . GLY A 1 90 ? -11.736 12.040 14.180 1.00 97.31 90 GLY A O 1
ATOM 645 N N . ASP A 1 91 ? -12.885 13.443 12.851 1.00 98.62 91 ASP A N 1
ATOM 646 C CA . ASP A 1 91 ? -13.168 12.425 11.835 1.00 98.62 91 ASP A CA 1
ATOM 647 C C . ASP A 1 91 ? -11.869 11.911 11.205 1.00 98.62 91 ASP A C 1
ATOM 649 O O . ASP A 1 91 ? -10.886 12.639 11.052 1.00 98.62 91 ASP A O 1
ATOM 653 N N . LEU A 1 92 ? -11.857 10.632 10.843 1.00 98.69 92 LEU A N 1
ATOM 654 C CA . LEU A 1 92 ? -10.683 9.951 10.313 1.00 98.69 92 LEU A CA 1
ATOM 655 C C . LEU A 1 92 ? -10.725 9.901 8.788 1.00 98.69 92 LEU A C 1
ATOM 657 O O . LEU A 1 92 ? -11.795 9.787 8.185 1.00 98.69 92 LEU A O 1
ATOM 661 N N . LEU A 1 93 ? -9.541 9.935 8.176 1.00 98.81 93 LEU A N 1
ATOM 662 C CA . LEU A 1 93 ? -9.374 9.734 6.743 1.00 98.81 93 LEU A CA 1
ATOM 663 C C . LEU A 1 93 ? -8.865 8.320 6.485 1.00 98.81 93 LEU A C 1
ATOM 665 O O . LEU A 1 93 ? -7.811 7.930 6.995 1.00 98.81 93 LEU A O 1
ATOM 669 N N . ILE A 1 94 ? -9.607 7.566 5.677 1.00 98.75 94 ILE A N 1
ATOM 670 C CA . ILE A 1 94 ? -9.187 6.261 5.166 1.00 98.75 94 ILE A CA 1
ATOM 671 C C . ILE A 1 94 ? -8.717 6.439 3.727 1.00 98.75 94 ILE A C 1
ATOM 673 O O . ILE A 1 94 ? -9.507 6.802 2.862 1.00 98.75 94 ILE A O 1
ATOM 677 N N . GLY A 1 95 ? -7.436 6.191 3.472 1.00 98.56 95 GLY A N 1
ATOM 678 C CA . GLY A 1 95 ? -6.859 6.216 2.132 1.00 98.56 95 GLY A CA 1
ATOM 679 C C . GLY A 1 95 ? -6.896 4.828 1.503 1.00 98.56 95 GLY A C 1
ATOM 680 O O . GLY A 1 95 ? -6.544 3.860 2.171 1.00 98.56 95 GLY A O 1
ATOM 681 N N . VAL A 1 96 ? -7.303 4.739 0.237 1.00 98.44 96 VAL A N 1
ATOM 682 C CA . VAL A 1 96 ? -7.320 3.511 -0.573 1.00 98.44 96 VAL A CA 1
ATOM 683 C C . VAL A 1 96 ? -6.191 3.579 -1.595 1.00 98.44 96 VAL A C 1
ATOM 685 O O . VAL A 1 96 ? -6.037 4.589 -2.289 1.00 98.44 96 VAL A O 1
ATOM 688 N N . SER A 1 97 ? -5.416 2.503 -1.697 1.00 98.06 97 SER A N 1
ATOM 689 C CA . SER A 1 97 ? -4.270 2.375 -2.601 1.00 98.06 97 SER A CA 1
ATOM 690 C C . SER A 1 97 ? -4.588 2.737 -4.055 1.00 98.06 97 SER A C 1
ATOM 692 O O . SER A 1 97 ? -5.608 2.322 -4.621 1.00 98.06 97 SER A O 1
ATOM 694 N N . SER A 1 98 ? -3.688 3.493 -4.686 1.00 98.06 98 SER A N 1
ATOM 695 C CA . SER A 1 98 ? -3.615 3.647 -6.141 1.00 98.06 98 SER A CA 1
ATOM 696 C C . SER A 1 98 ? -2.832 2.489 -6.771 1.00 98.06 98 SER A C 1
ATOM 698 O O . SER A 1 98 ? -2.121 1.753 -6.095 1.00 98.06 98 SER A O 1
ATOM 700 N N . SER A 1 99 ? -2.959 2.322 -8.087 1.00 96.62 99 SER A N 1
ATOM 701 C CA . SER A 1 99 ? -2.167 1.367 -8.876 1.00 96.62 99 SER A CA 1
ATOM 702 C C . SER A 1 99 ? -0.856 1.983 -9.385 1.00 96.62 99 SER A C 1
ATOM 704 O O . SER A 1 99 ? -0.106 1.334 -10.100 1.00 96.62 99 SER A O 1
ATOM 706 N N . GLY A 1 100 ? -0.577 3.246 -9.047 1.00 96.69 100 GLY A N 1
ATOM 707 C CA . GLY A 1 100 ? 0.528 4.027 -9.594 1.00 96.69 100 GLY A CA 1
ATOM 708 C C . GLY A 1 100 ? 0.093 5.463 -9.869 1.00 96.69 100 GLY A C 1
ATOM 709 O O . GLY A 1 100 ? -0.758 6.010 -9.166 1.00 96.69 100 GLY A O 1
ATOM 710 N N . VAL A 1 101 ? 0.646 6.075 -10.917 1.00 97.25 101 VAL A N 1
ATOM 711 C CA . VAL A 1 101 ? 0.366 7.474 -11.306 1.00 97.25 101 VAL A CA 1
ATOM 712 C C . VAL A 1 101 ? -1.082 7.722 -11.757 1.00 97.25 101 VAL A C 1
ATOM 714 O O . VAL A 1 101 ? -1.527 8.870 -11.787 1.00 97.25 101 VAL A O 1
ATOM 717 N N . HIS A 1 102 ? -1.834 6.655 -12.054 1.00 98.25 102 HIS A N 1
ATOM 718 C CA . HIS A 1 102 ? -3.194 6.707 -12.598 1.00 98.25 102 HIS A CA 1
ATOM 719 C C . HIS A 1 102 ? -3.244 7.451 -13.936 1.00 98.25 102 HIS A C 1
ATOM 721 O O . HIS A 1 102 ? -2.595 7.023 -14.880 1.00 98.25 102 HIS A O 1
ATOM 727 N N . SER A 1 103 ? -4.011 8.539 -14.043 1.00 97.12 103 SER A N 1
ATOM 728 C CA . SER A 1 103 ? -4.188 9.313 -15.282 1.00 97.12 103 SER A CA 1
ATOM 729 C C . SER A 1 103 ? -3.806 10.789 -15.114 1.00 97.12 103 SER A C 1
ATOM 731 O O . SER A 1 103 ? -4.224 11.621 -15.911 1.00 97.12 103 SER A O 1
ATOM 733 N N . ASN A 1 104 ? -3.047 11.147 -14.069 1.00 97.31 104 ASN A N 1
ATOM 734 C CA . ASN A 1 104 ? -2.714 12.541 -13.750 1.00 97.31 104 ASN A CA 1
ATOM 735 C C . ASN A 1 104 ? -1.205 12.740 -13.565 1.00 97.31 104 ASN A C 1
ATOM 737 O O . ASN A 1 104 ? -0.471 11.812 -13.241 1.00 97.31 104 ASN A O 1
ATOM 741 N N . GLY A 1 105 ? -0.727 13.964 -13.807 1.00 96.94 105 GLY A N 1
ATOM 742 C CA . GLY A 1 105 ? 0.690 14.313 -13.657 1.00 96.94 105 GLY A CA 1
ATOM 743 C C . GLY A 1 105 ? 1.600 13.876 -14.814 1.00 96.94 105 GLY A C 1
ATOM 744 O O . GLY A 1 105 ? 2.799 14.145 -14.771 1.00 96.94 105 GLY A O 1
ATOM 745 N N . PHE A 1 106 ? 1.064 13.277 -15.886 1.00 98.00 106 PHE A N 1
ATOM 746 C CA . PHE A 1 106 ? 1.866 12.757 -17.006 1.00 98.00 106 PHE A CA 1
ATOM 747 C C . PHE A 1 106 ? 2.701 13.819 -17.728 1.00 98.00 106 PHE A C 1
ATOM 749 O O . PHE A 1 106 ? 3.783 13.514 -18.219 1.00 98.00 106 PHE A O 1
ATOM 756 N N . SER A 1 107 ? 2.260 15.080 -17.752 1.00 96.75 107 SER A N 1
ATOM 757 C CA . SER A 1 107 ? 3.079 16.175 -18.287 1.00 96.75 107 SER A CA 1
ATOM 758 C C . SER A 1 107 ? 4.377 16.376 -17.502 1.00 96.75 107 SER A C 1
ATOM 760 O O . SER A 1 107 ? 5.402 16.682 -18.105 1.00 96.75 107 SER A O 1
ATOM 762 N N . LEU A 1 108 ? 4.358 16.175 -16.181 1.00 96.88 108 LEU A N 1
ATOM 763 C CA . LEU A 1 108 ? 5.562 16.216 -15.354 1.00 96.88 108 LEU A CA 1
ATOM 764 C C . LEU A 1 108 ? 6.373 14.925 -15.502 1.00 96.88 108 LEU A C 1
ATOM 766 O O . LEU A 1 108 ? 7.580 15.002 -15.694 1.00 96.88 108 LEU A O 1
ATOM 770 N N . VAL A 1 109 ? 5.716 13.758 -15.517 1.00 97.75 109 VAL A N 1
ATOM 771 C CA . VAL A 1 109 ? 6.376 12.456 -15.753 1.00 97.75 109 VAL A CA 1
ATOM 772 C C . VAL A 1 109 ? 7.223 12.486 -17.028 1.00 97.75 109 VAL A C 1
ATOM 774 O O . VAL A 1 109 ? 8.396 12.125 -16.987 1.00 97.75 109 VAL A O 1
ATOM 777 N N . ARG A 1 110 ? 6.672 12.983 -18.146 1.00 98.00 110 ARG A N 1
ATOM 778 C CA . ARG A 1 110 ? 7.404 13.091 -19.420 1.00 98.00 110 ARG A CA 1
ATOM 779 C C . ARG A 1 110 ? 8.639 13.991 -19.318 1.00 98.00 110 ARG A C 1
ATOM 781 O O . ARG A 1 110 ? 9.692 13.622 -19.826 1.00 98.00 110 ARG A O 1
ATOM 788 N N . LYS A 1 111 ? 8.545 15.125 -18.615 1.00 97.19 111 LYS A N 1
ATOM 789 C CA . LYS A 1 111 ? 9.694 16.022 -18.381 1.00 97.19 111 LYS A CA 1
ATOM 790 C C . LYS A 1 111 ? 10.778 15.366 -17.523 1.00 97.19 111 LYS A C 1
ATOM 792 O O . LYS A 1 111 ? 11.963 15.559 -17.780 1.00 97.19 111 LYS A O 1
ATOM 797 N N . VAL A 1 112 ? 10.385 14.591 -16.509 1.00 96.44 112 VAL A N 1
ATOM 798 C CA . VAL A 1 112 ? 11.338 13.851 -15.668 1.00 96.44 112 VAL A CA 1
ATOM 799 C C . VAL A 1 112 ? 12.042 12.764 -16.481 1.00 96.44 112 VAL A C 1
ATOM 801 O O . VAL A 1 112 ? 13.259 12.644 -16.386 1.00 96.44 112 VAL A O 1
ATOM 804 N N . LEU A 1 113 ? 11.321 12.030 -17.336 1.00 96.38 113 LEU A N 1
ATOM 805 C CA . LEU A 1 113 ? 11.919 11.047 -18.249 1.00 96.38 113 LEU A CA 1
ATOM 806 C C . LEU A 1 113 ? 12.927 11.677 -19.214 1.00 96.38 113 LEU A C 1
ATOM 808 O O . LEU A 1 113 ? 14.024 11.146 -19.381 1.00 96.38 113 LEU A O 1
ATOM 812 N N . GLU A 1 114 ? 12.580 12.820 -19.811 1.00 95.56 114 GLU A N 1
ATOM 813 C CA . GLU A 1 114 ? 13.472 13.566 -20.703 1.00 95.56 114 GLU A CA 1
ATOM 814 C C . GLU A 1 114 ? 14.757 13.987 -19.977 1.00 95.56 114 GLU A C 1
ATOM 816 O O . GLU A 1 114 ? 15.863 13.743 -20.463 1.00 95.56 114 GLU A O 1
ATOM 821 N N . ARG A 1 115 ? 14.625 14.537 -18.763 1.00 93.56 115 ARG A N 1
ATOM 822 C CA . ARG A 1 115 ? 15.763 14.909 -17.911 1.00 93.56 115 ARG A CA 1
ATOM 823 C C . ARG A 1 115 ? 16.631 13.704 -17.542 1.00 93.56 115 ARG A C 1
ATOM 825 O O . ARG A 1 115 ? 17.856 13.808 -17.587 1.00 93.56 115 ARG A O 1
ATOM 832 N N . ALA A 1 116 ? 16.004 12.581 -17.199 1.00 92.75 116 ALA A N 1
ATOM 833 C CA . ALA A 1 116 ? 16.674 11.326 -16.867 1.00 92.75 116 ALA A CA 1
ATOM 834 C C . ALA A 1 116 ? 17.244 10.603 -18.103 1.00 92.75 116 ALA A C 1
ATOM 836 O O . ALA A 1 116 ? 17.950 9.607 -17.955 1.00 92.75 116 ALA A O 1
ATOM 837 N N . LYS A 1 117 ? 16.956 11.096 -19.319 1.00 93.88 117 LYS A N 1
ATOM 838 C CA . LYS A 1 117 ? 17.330 10.483 -20.605 1.00 93.88 117 LYS A CA 1
ATOM 839 C C . LYS A 1 117 ? 16.895 9.018 -20.705 1.00 93.88 117 LYS A C 1
ATOM 841 O O . LYS A 1 117 ? 17.622 8.181 -21.240 1.00 93.88 117 LYS A O 1
ATOM 846 N N . LEU A 1 118 ? 15.713 8.715 -20.175 1.00 93.75 118 LEU A N 1
ATOM 847 C CA . LEU A 1 118 ? 15.180 7.361 -20.093 1.00 93.75 118 LEU A CA 1
ATOM 848 C C . LEU A 1 118 ? 14.093 7.156 -21.156 1.00 93.75 118 LEU A C 1
ATOM 850 O O . LEU A 1 118 ? 13.134 7.923 -21.225 1.00 93.75 118 LEU A O 1
ATOM 854 N N . SER A 1 119 ? 14.242 6.120 -21.984 1.00 95.62 119 SER A N 1
ATOM 855 C CA . SER A 1 119 ? 13.230 5.736 -22.977 1.00 95.62 119 SER A CA 1
ATOM 856 C C . SER A 1 119 ? 12.156 4.845 -22.350 1.00 95.62 119 SER A C 1
ATOM 858 O O . SER A 1 119 ? 12.430 4.101 -21.409 1.00 95.62 119 SER A O 1
ATOM 860 N N . TYR A 1 120 ? 10.946 4.850 -22.916 1.00 96.56 120 TYR A N 1
ATOM 861 C CA . TYR A 1 120 ? 9.846 3.983 -22.480 1.00 96.56 120 TYR A CA 1
ATOM 862 C C . TYR A 1 120 ? 10.171 2.488 -22.594 1.00 96.56 120 TYR A C 1
ATOM 864 O O . TYR A 1 120 ? 9.656 1.696 -21.815 1.00 96.56 120 TYR A O 1
ATOM 872 N N . SER A 1 121 ? 11.044 2.100 -23.525 1.00 96.69 121 SER A N 1
ATOM 873 C CA . SER A 1 121 ? 11.466 0.708 -23.719 1.00 96.69 121 SER A CA 1
ATOM 874 C C . SER A 1 121 ? 12.595 0.265 -22.779 1.00 96.69 121 SER A C 1
ATOM 876 O O . SER A 1 121 ? 12.988 -0.899 -22.805 1.00 96.69 121 SER A O 1
ATOM 878 N N . CYS A 1 122 ? 13.172 1.175 -21.989 1.00 95.19 122 CYS A N 1
ATOM 879 C CA . CYS A 1 122 ? 14.212 0.826 -21.024 1.00 95.19 122 CYS A CA 1
ATOM 880 C C . CYS A 1 122 ? 13.620 0.036 -19.845 1.00 95.19 122 CYS A C 1
ATOM 882 O O . CYS A 1 122 ? 12.451 0.248 -19.511 1.00 95.19 122 CYS A O 1
ATOM 884 N N . PRO A 1 123 ? 14.419 -0.806 -19.163 1.00 94.19 123 PRO A N 1
ATOM 885 C CA . PRO A 1 123 ? 14.023 -1.392 -17.885 1.00 94.19 123 PRO A CA 1
ATOM 886 C C . PRO A 1 123 ? 13.598 -0.304 -16.892 1.00 94.19 123 PRO A C 1
ATOM 888 O O . PRO A 1 123 ? 14.276 0.719 -16.769 1.00 94.19 123 PRO A O 1
ATOM 891 N N . ALA A 1 124 ? 12.482 -0.511 -16.196 1.00 93.50 124 ALA A N 1
ATOM 892 C CA . ALA A 1 124 ? 11.956 0.445 -15.233 1.00 93.50 124 ALA A CA 1
ATOM 893 C C . ALA A 1 124 ? 12.762 0.395 -13.923 1.00 93.50 124 ALA A C 1
ATOM 895 O O . ALA A 1 124 ? 12.659 -0.587 -13.190 1.00 93.50 124 ALA A O 1
ATOM 896 N N . PRO A 1 125 ? 13.486 1.464 -13.537 1.00 89.81 125 PRO A N 1
ATOM 897 C CA . PRO A 1 125 ? 14.215 1.498 -12.263 1.00 89.81 125 PRO A CA 1
ATOM 898 C C . PRO A 1 125 ? 13.290 1.582 -11.035 1.00 89.81 125 PRO A C 1
ATOM 900 O O . PRO A 1 125 ? 13.756 1.578 -9.900 1.00 89.81 125 PRO A O 1
ATOM 903 N N . PHE A 1 126 ? 11.983 1.696 -11.264 1.00 91.19 126 PHE A N 1
ATOM 904 C CA . PHE A 1 126 ? 10.920 1.795 -10.267 1.00 91.19 126 PHE A CA 1
ATOM 905 C C . PHE A 1 126 ? 9.815 0.743 -10.469 1.00 91.19 126 PHE A C 1
ATOM 907 O O . PHE A 1 126 ? 8.774 0.830 -9.818 1.00 91.19 126 PHE A O 1
ATOM 914 N N . GLY A 1 127 ? 10.020 -0.201 -11.392 1.00 87.56 127 GLY A N 1
ATOM 915 C CA . GLY A 1 127 ? 9.131 -1.335 -11.644 1.00 87.56 127 GLY A CA 1
ATOM 916 C C . GLY A 1 127 ? 9.660 -2.630 -11.041 1.00 87.56 127 GLY A C 1
ATOM 917 O O . GLY A 1 127 ? 10.735 -2.661 -10.441 1.00 87.56 127 GLY A O 1
ATOM 918 N N . GLU A 1 128 ? 8.905 -3.706 -11.226 1.00 86.62 128 GLU A N 1
ATOM 919 C CA . GLU A 1 128 ? 9.381 -5.062 -10.963 1.00 86.62 128 GLU A CA 1
ATOM 920 C C . GLU A 1 128 ? 10.405 -5.498 -12.024 1.00 86.62 128 GLU A C 1
ATOM 922 O O . GLU A 1 128 ? 10.493 -4.933 -13.121 1.00 86.62 128 GLU A O 1
ATOM 927 N N . ALA A 1 129 ? 11.205 -6.517 -11.700 1.00 84.06 129 ALA A N 1
ATOM 928 C CA . ALA A 1 129 ? 12.233 -7.020 -12.603 1.00 84.06 129 ALA A CA 1
ATOM 929 C C . ALA A 1 129 ? 11.622 -7.480 -13.939 1.00 84.06 129 ALA A C 1
ATOM 931 O O . ALA A 1 129 ? 10.693 -8.281 -13.970 1.00 84.06 129 ALA A O 1
ATOM 932 N N . GLY A 1 130 ? 12.172 -6.980 -15.046 1.00 87.88 130 GLY A N 1
ATOM 933 C CA . GLY A 1 130 ? 11.705 -7.295 -16.399 1.00 87.88 130 GLY A CA 1
ATOM 934 C C . GLY A 1 130 ? 10.654 -6.333 -16.956 1.00 87.88 130 GLY A C 1
ATOM 935 O O . GLY A 1 130 ? 10.440 -6.351 -18.163 1.00 87.88 130 GLY A O 1
ATOM 936 N N . GLN A 1 131 ? 10.066 -5.456 -16.136 1.00 93.81 131 GLN A N 1
ATOM 937 C CA . GLN A 1 131 ? 9.155 -4.427 -16.634 1.00 93.81 131 GLN A CA 1
ATOM 938 C C . GLN A 1 131 ? 9.915 -3.265 -17.276 1.00 93.81 131 GLN A C 1
ATOM 940 O O . GLN A 1 131 ? 10.976 -2.835 -16.810 1.00 93.81 131 GLN A O 1
ATOM 945 N N . THR A 1 132 ? 9.335 -2.712 -18.332 1.00 97.44 132 THR A N 1
ATOM 946 C CA . THR A 1 132 ? 9.785 -1.489 -18.990 1.00 97.44 132 THR A CA 1
ATOM 947 C C . THR A 1 132 ? 9.157 -0.252 -18.356 1.00 97.44 132 THR A C 1
ATOM 949 O O . THR A 1 132 ? 8.106 -0.299 -17.713 1.00 97.44 132 THR A O 1
ATOM 952 N N . VAL A 1 133 ? 9.793 0.900 -18.553 1.00 96.94 133 VAL A N 1
ATOM 953 C CA . VAL A 1 133 ? 9.284 2.205 -18.104 1.00 96.94 133 VAL A CA 1
ATOM 954 C C . VAL A 1 133 ? 7.873 2.464 -18.631 1.00 96.94 133 VAL A C 1
ATOM 956 O O . VAL A 1 133 ? 7.014 2.930 -17.884 1.00 96.94 133 VAL A O 1
ATOM 959 N N . GLY A 1 134 ? 7.629 2.148 -19.904 1.00 97.44 134 GLY A N 1
ATOM 960 C CA . GLY A 1 134 ? 6.328 2.294 -20.547 1.00 97.44 134 GLY A CA 1
ATOM 961 C C . GLY A 1 134 ? 5.258 1.441 -19.875 1.00 97.44 134 GLY A C 1
ATOM 962 O O . GLY A 1 134 ? 4.207 1.971 -19.534 1.00 97.44 134 GLY A O 1
ATOM 963 N N . GLU A 1 135 ? 5.541 0.162 -19.615 1.00 96.94 135 GLU A N 1
ATOM 964 C CA . GLU A 1 135 ? 4.594 -0.752 -18.961 1.00 96.94 135 GLU A CA 1
ATOM 965 C C . GLU A 1 135 ? 4.188 -0.260 -17.570 1.00 96.94 135 GLU A C 1
ATOM 967 O O . GLU A 1 135 ? 2.999 -0.198 -17.263 1.00 96.94 135 GLU A O 1
ATOM 972 N N . VAL A 1 136 ? 5.152 0.162 -16.745 1.00 96.31 136 VAL A N 1
ATOM 973 C CA . VAL A 1 136 ? 4.845 0.639 -15.389 1.00 96.31 136 VAL A CA 1
ATOM 974 C C . VAL A 1 136 ? 4.049 1.944 -15.429 1.00 96.31 136 VAL A C 1
ATOM 976 O O . VAL A 1 136 ? 3.076 2.096 -14.690 1.00 96.31 136 VAL A O 1
ATOM 979 N N . LEU A 1 137 ? 4.420 2.890 -16.298 1.00 97.31 137 LEU A N 1
ATOM 980 C CA . LEU A 1 137 ? 3.723 4.176 -16.411 1.00 97.31 137 LEU A CA 1
ATOM 981 C C . LEU A 1 137 ? 2.334 4.061 -17.050 1.00 97.31 137 LEU A C 1
ATOM 983 O O . LEU A 1 137 ? 1.474 4.883 -16.747 1.00 97.31 137 LEU A O 1
ATOM 987 N N . LEU A 1 138 ? 2.105 3.051 -17.892 1.00 97.62 138 LEU A N 1
ATOM 988 C CA . LEU A 1 138 ? 0.804 2.746 -18.494 1.00 97.62 138 LEU A CA 1
ATOM 989 C C . LEU A 1 138 ? -0.062 1.824 -17.623 1.00 97.62 138 LEU A C 1
ATOM 991 O O . LEU A 1 138 ? -1.143 1.423 -18.059 1.00 97.62 138 LEU A O 1
ATOM 995 N N . THR A 1 139 ? 0.360 1.518 -16.389 1.00 97.94 139 THR A N 1
ATOM 996 C CA . THR A 1 139 ? -0.473 0.782 -15.428 1.00 97.94 139 THR A CA 1
ATOM 997 C C . THR A 1 139 ? -1.842 1.467 -15.301 1.00 97.94 139 THR A C 1
ATOM 999 O O . THR A 1 139 ? -1.905 2.647 -14.935 1.00 97.94 139 THR A O 1
ATOM 1002 N N . PRO A 1 140 ? -2.956 0.765 -15.584 1.00 97.88 140 PRO A N 1
ATOM 1003 C CA . PRO A 1 140 ? -4.263 1.394 -15.698 1.00 97.88 140 PRO A CA 1
ATOM 1004 C C . PRO A 1 140 ? -4.747 1.959 -14.360 1.00 97.88 140 PRO A C 1
ATOM 1006 O O . PRO A 1 140 ? -4.502 1.404 -13.282 1.00 97.88 140 PRO A O 1
ATOM 1009 N N . THR A 1 141 ? -5.493 3.062 -14.432 1.00 98.38 141 THR A N 1
ATOM 1010 C CA . THR A 1 141 ? -6.159 3.654 -13.268 1.00 98.38 141 THR A CA 1
ATOM 1011 C C . THR A 1 141 ? -7.127 2.660 -12.644 1.00 98.38 141 THR A C 1
ATOM 1013 O O . THR A 1 141 ? -8.013 2.124 -13.309 1.00 98.38 141 THR A O 1
ATOM 1016 N N . LYS A 1 142 ? -6.979 2.456 -11.337 1.00 97.31 142 LYS A N 1
ATOM 1017 C CA . LYS A 1 142 ? -7.829 1.556 -10.559 1.00 97.31 142 LYS A CA 1
ATOM 1018 C C . LYS A 1 142 ? -9.284 2.037 -10.547 1.00 97.31 142 LYS A C 1
ATOM 1020 O O . LYS A 1 142 ? -9.560 3.222 -10.350 1.00 97.31 142 LYS A O 1
ATOM 1025 N N . ILE A 1 143 ? -10.211 1.109 -10.764 1.00 98.12 143 ILE A N 1
ATOM 1026 C CA . ILE A 1 143 ? -11.655 1.363 -10.762 1.00 98.12 143 ILE A CA 1
ATOM 1027 C C . ILE A 1 143 ? -12.201 0.983 -9.389 1.00 98.12 143 ILE A C 1
ATOM 1029 O O . ILE A 1 143 ? -12.084 -0.165 -8.972 1.00 98.12 143 ILE A O 1
ATOM 1033 N N . TYR A 1 144 ? -12.804 1.944 -8.693 1.00 97.12 144 TYR A N 1
ATOM 1034 C CA . TYR A 1 144 ? -13.241 1.766 -7.309 1.00 97.12 144 TYR A CA 1
ATOM 1035 C C . TYR A 1 144 ? -14.749 1.554 -7.151 1.00 97.12 144 TYR A C 1
ATOM 1037 O O . TYR A 1 144 ? -15.205 1.326 -6.035 1.00 97.12 144 TYR A O 1
ATOM 1045 N N . SER A 1 145 ? -15.538 1.628 -8.227 1.00 94.19 145 SER A N 1
ATOM 1046 C CA . SER A 1 145 ? -17.007 1.601 -8.154 1.00 94.19 145 SER A CA 1
ATOM 1047 C C . SER A 1 145 ? -17.546 0.356 -7.450 1.00 94.19 145 SER A C 1
ATOM 1049 O O . SER A 1 145 ? -18.211 0.488 -6.428 1.00 94.19 145 SER A O 1
ATOM 1051 N N . ARG A 1 146 ? -17.213 -0.852 -7.921 1.00 92.69 146 ARG A N 1
ATOM 1052 C CA . ARG A 1 146 ? -17.672 -2.106 -7.295 1.00 92.69 146 ARG A CA 1
ATOM 1053 C C . ARG A 1 146 ? -17.150 -2.289 -5.872 1.00 92.69 146 ARG A C 1
ATOM 1055 O O . ARG A 1 146 ? -17.884 -2.776 -5.019 1.00 92.69 146 ARG A O 1
ATOM 1062 N N . LEU A 1 147 ? -15.909 -1.873 -5.625 1.00 92.88 147 LEU A N 1
ATOM 1063 C CA . LEU A 1 147 ? -15.273 -1.954 -4.314 1.00 92.88 147 LEU A CA 1
ATOM 1064 C C . LEU A 1 147 ? -15.970 -1.055 -3.287 1.00 92.88 147 LEU A C 1
ATOM 1066 O O . LEU A 1 147 ? -16.316 -1.494 -2.194 1.00 92.88 147 LEU A O 1
ATOM 1070 N N . LEU A 1 148 ? -16.136 0.227 -3.614 1.00 96.12 148 LEU A N 1
ATOM 1071 C CA . LEU A 1 148 ? -16.536 1.230 -2.635 1.00 96.12 148 LEU A CA 1
ATOM 1072 C C . LEU A 1 148 ? -18.041 1.431 -2.581 1.00 96.12 148 LEU A C 1
ATOM 1074 O O . LEU A 1 148 ? -18.530 1.820 -1.529 1.00 96.12 148 LEU A O 1
ATOM 1078 N N . LEU A 1 149 ? -18.805 1.149 -3.638 1.00 95.19 149 LEU A N 1
ATOM 1079 C CA . LEU A 1 149 ? -20.254 1.372 -3.625 1.00 95.19 149 LEU A CA 1
ATOM 1080 C C . LEU A 1 149 ? -20.965 0.680 -2.436 1.00 95.19 149 LEU A C 1
ATOM 1082 O O . LEU A 1 149 ? -21.758 1.354 -1.774 1.00 95.19 149 LEU A O 1
ATOM 1086 N N . PRO A 1 150 ? -20.664 -0.585 -2.064 1.00 94.50 150 PRO A N 1
ATOM 1087 C CA . PRO A 1 150 ? -21.219 -1.199 -0.852 1.00 94.50 150 PRO A CA 1
ATOM 1088 C C . PRO A 1 150 ? -20.810 -0.475 0.442 1.00 94.50 150 PRO A C 1
ATOM 1090 O O . PRO A 1 150 ? -21.607 -0.354 1.373 1.00 94.50 150 PRO A O 1
ATOM 1093 N N . VAL A 1 151 ? -19.579 0.042 0.495 1.00 96.12 151 VAL A N 1
ATOM 1094 C CA . VAL A 1 151 ? -19.044 0.806 1.632 1.00 96.12 151 VAL A CA 1
ATOM 1095 C C . VAL A 1 151 ? -19.755 2.148 1.765 1.00 96.12 151 VAL A C 1
ATOM 1097 O O . VAL A 1 151 ? -20.178 2.512 2.862 1.00 96.12 151 VAL A O 1
ATOM 1100 N N . LEU A 1 152 ? -19.964 2.860 0.656 1.00 95.69 152 LEU A N 1
ATOM 1101 C CA . LEU A 1 152 ? -20.700 4.125 0.630 1.00 95.69 152 LEU A CA 1
ATOM 1102 C C . LEU A 1 152 ? -22.163 3.912 1.049 1.00 95.69 152 LEU A C 1
ATOM 1104 O O . LEU A 1 152 ? -22.675 4.635 1.904 1.00 95.69 152 LEU A O 1
ATOM 1108 N N . ARG A 1 153 ? -22.806 2.850 0.542 1.00 93.81 153 ARG A N 1
ATOM 1109 C CA . ARG A 1 153 ? -24.189 2.472 0.886 1.00 93.81 153 ARG A CA 1
ATOM 1110 C C . ARG A 1 153 ? -24.384 2.058 2.345 1.00 93.81 153 ARG A C 1
ATOM 1112 O O . ARG A 1 153 ? -25.510 2.076 2.828 1.00 93.81 153 ARG A O 1
ATOM 1119 N N . SER A 1 154 ? -23.316 1.723 3.071 1.00 93.69 154 SER A N 1
ATOM 1120 C CA . SER A 1 154 ? -23.402 1.383 4.499 1.00 93.69 154 SER A CA 1
ATOM 1121 C C . SER A 1 154 ? -23.778 2.568 5.402 1.00 93.69 154 SER A C 1
ATOM 1123 O O . SER A 1 154 ? -24.070 2.368 6.584 1.00 93.69 154 SER A O 1
ATOM 1125 N N . GLY A 1 155 ? -23.709 3.799 4.880 1.00 93.81 155 GLY A N 1
ATOM 1126 C CA . GLY A 1 155 ? -23.927 5.030 5.641 1.00 93.81 155 GLY A CA 1
ATOM 1127 C C . GLY A 1 155 ? -22.773 5.404 6.579 1.00 93.81 155 GLY A C 1
ATOM 1128 O O . GLY A 1 155 ? -22.866 6.408 7.278 1.00 93.81 155 GLY A O 1
ATOM 1129 N N . ALA A 1 156 ? -21.679 4.636 6.595 1.00 96.31 156 ALA A N 1
ATOM 1130 C CA . ALA A 1 156 ? -20.495 4.903 7.416 1.00 96.31 156 ALA A CA 1
ATOM 1131 C C . ALA A 1 156 ? -19.605 6.033 6.864 1.00 96.31 156 ALA A C 1
ATOM 1133 O O . ALA A 1 156 ? -18.833 6.648 7.599 1.00 96.31 156 ALA A O 1
ATOM 1134 N N . VAL A 1 157 ? -19.684 6.284 5.553 1.00 98.25 157 VAL A N 1
ATOM 1135 C CA . VAL A 1 157 ? -18.834 7.250 4.850 1.00 98.25 157 VAL A CA 1
ATOM 1136 C C . VAL A 1 157 ? -19.542 8.593 4.748 1.00 98.25 157 VAL A C 1
ATOM 1138 O O . VAL A 1 157 ? -20.655 8.684 4.234 1.00 98.25 157 VAL A O 1
ATOM 1141 N N . LYS A 1 158 ? -18.896 9.648 5.242 1.00 98.50 158 LYS A N 1
ATOM 1142 C CA . LYS A 1 158 ? -19.410 11.024 5.217 1.00 98.50 158 LYS A CA 1
ATOM 1143 C C . LYS A 1 158 ? -19.017 11.759 3.940 1.00 98.50 158 LYS A C 1
ATOM 1145 O O . LYS A 1 158 ? -19.783 12.578 3.447 1.00 98.50 158 LYS A O 1
ATOM 1150 N N . ALA A 1 159 ? -17.848 11.450 3.389 1.00 98.62 159 ALA A N 1
ATOM 1151 C CA . ALA A 1 159 ? -17.372 11.977 2.116 1.00 98.62 159 ALA A CA 1
ATOM 1152 C C . ALA A 1 159 ? -16.396 11.004 1.449 1.00 98.62 159 ALA A C 1
ATOM 1154 O O . ALA A 1 159 ? -15.735 10.219 2.128 1.00 98.62 159 ALA A O 1
ATOM 1155 N N . TYR A 1 160 ? -16.283 11.102 0.129 1.00 98.31 160 TYR A N 1
ATOM 1156 C CA . TYR A 1 160 ? -15.276 10.426 -0.682 1.00 98.31 160 TYR A CA 1
ATOM 1157 C C . TYR A 1 160 ? -14.606 11.472 -1.572 1.00 98.31 160 TYR A C 1
ATOM 1159 O O . TYR A 1 160 ? -15.297 12.268 -2.203 1.00 98.31 160 TYR A O 1
ATOM 1167 N N . ALA A 1 161 ? -13.280 11.443 -1.661 1.00 98.62 161 ALA A N 1
ATOM 1168 C CA . ALA A 1 161 ? -12.499 12.204 -2.625 1.00 98.62 161 ALA A CA 1
ATOM 1169 C C . ALA A 1 161 ? -11.748 11.240 -3.550 1.00 98.62 161 ALA A C 1
ATOM 1171 O O . ALA A 1 161 ? -10.939 10.434 -3.088 1.00 98.62 161 ALA A O 1
ATOM 1172 N N . HIS A 1 162 ? -11.987 11.347 -4.857 1.00 98.69 162 HIS A N 1
ATOM 1173 C CA . HIS A 1 162 ? -11.151 10.710 -5.873 1.00 98.69 162 HIS A CA 1
ATOM 1174 C C . HIS A 1 162 ? -9.903 11.568 -6.091 1.00 98.69 162 HIS A C 1
ATOM 1176 O O . HIS A 1 162 ? -10.006 12.763 -6.372 1.00 98.69 162 HIS A O 1
ATOM 1182 N N . ILE A 1 163 ? -8.718 10.981 -5.935 1.00 98.56 163 ILE A N 1
ATOM 1183 C CA . ILE A 1 163 ? -7.466 11.736 -5.996 1.00 98.56 163 ILE A CA 1
ATOM 1184 C C . ILE A 1 163 ? -6.969 11.778 -7.440 1.00 98.56 163 ILE A C 1
ATOM 1186 O O . ILE A 1 163 ? -6.475 10.789 -7.978 1.00 98.56 163 ILE A O 1
ATOM 1190 N N . THR A 1 164 ? -7.112 12.944 -8.070 1.00 97.25 164 THR A N 1
ATOM 1191 C CA . THR A 1 164 ? -6.826 13.162 -9.494 1.00 97.25 164 THR A CA 1
ATOM 1192 C C . THR A 1 164 ? -5.884 14.358 -9.698 1.00 97.25 164 THR A C 1
ATOM 1194 O O . THR A 1 164 ? -4.910 14.503 -8.958 1.00 97.25 164 THR A O 1
ATOM 1197 N N . GLY A 1 165 ? -6.123 15.211 -10.701 1.00 94.44 165 GLY A N 1
ATOM 1198 C CA . GLY A 1 165 ? -5.377 16.454 -10.898 1.00 94.44 165 GLY A CA 1
ATOM 1199 C C . GLY A 1 165 ? -5.492 17.355 -9.666 1.00 94.44 165 GLY A C 1
ATOM 1200 O O . GLY A 1 165 ? -6.551 17.422 -9.043 1.00 94.44 165 GLY A O 1
ATOM 1201 N N . GLY A 1 166 ? -4.386 17.987 -9.268 1.00 93.62 166 GLY A N 1
ATOM 1202 C CA . GLY A 1 166 ? -4.303 18.711 -7.993 1.00 93.62 166 GLY A CA 1
ATOM 1203 C C . GLY A 1 166 ? -3.990 17.817 -6.777 1.00 93.62 166 GLY A C 1
ATOM 1204 O O . GLY A 1 166 ? -3.805 18.321 -5.666 1.00 93.62 166 GLY A O 1
ATOM 1205 N N . GLY A 1 167 ? -3.883 16.497 -6.983 1.00 97.56 167 GLY A N 1
ATOM 1206 C CA . GLY A 1 167 ? -3.350 15.545 -6.012 1.00 97.56 167 GLY A CA 1
ATOM 1207 C C . GLY A 1 167 ? -4.115 15.532 -4.690 1.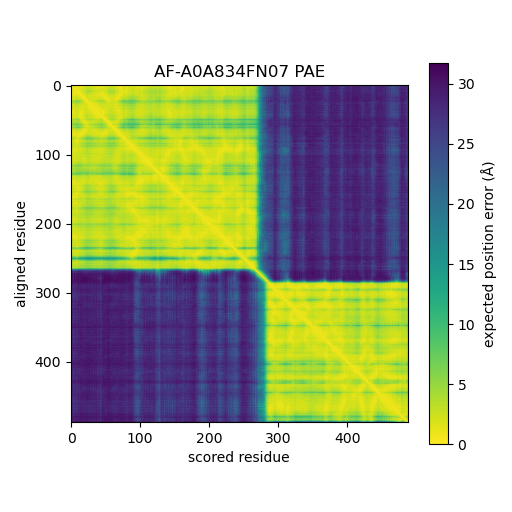00 97.56 167 GLY A C 1
ATOM 1208 O O . GLY A 1 167 ? -5.330 15.740 -4.647 1.00 97.56 167 GLY A O 1
ATOM 1209 N N . LEU A 1 168 ? -3.398 15.277 -3.600 1.00 97.94 168 LEU A N 1
ATOM 1210 C CA . LEU A 1 168 ? -3.959 15.258 -2.247 1.00 97.94 168 LEU A CA 1
ATOM 1211 C C . LEU A 1 168 ? -4.397 16.659 -1.796 1.00 97.94 168 LEU A C 1
ATOM 1213 O O . LEU A 1 168 ? -5.405 16.793 -1.102 1.00 97.94 168 LEU A O 1
ATOM 1217 N N . LEU A 1 169 ? -3.650 17.693 -2.201 1.00 97.44 169 LEU A N 1
ATOM 1218 C CA . LEU A 1 169 ? -3.837 19.057 -1.700 1.00 97.44 169 LEU A CA 1
ATOM 1219 C C . LEU A 1 169 ? -5.111 19.723 -2.226 1.00 97.44 169 LEU A C 1
ATOM 1221 O O . LEU A 1 169 ? -5.715 20.509 -1.502 1.00 97.44 169 LEU A O 1
ATOM 1225 N N . GLU A 1 170 ? -5.538 19.415 -3.453 1.00 96.62 170 GLU A N 1
ATOM 1226 C CA . GLU A 1 170 ? -6.746 20.020 -4.023 1.00 96.62 170 GLU A CA 1
ATOM 1227 C C . GLU A 1 170 ? -7.988 19.141 -3.918 1.00 96.62 170 GLU A C 1
ATOM 1229 O O . GLU A 1 170 ? -9.082 19.674 -3.747 1.00 96.62 170 GLU A O 1
ATOM 1234 N N . ASN A 1 171 ? -7.864 17.814 -4.037 1.00 98.38 171 ASN A N 1
ATOM 1235 C CA . ASN A 1 171 ? -9.048 16.954 -4.132 1.00 98.38 171 ASN A CA 1
ATOM 1236 C C . ASN A 1 171 ? -9.725 16.728 -2.777 1.00 98.38 171 ASN A C 1
ATOM 1238 O O . ASN A 1 171 ? -10.953 16.731 -2.707 1.00 98.38 171 ASN A O 1
ATOM 1242 N N . ILE A 1 172 ? -8.954 16.576 -1.695 1.00 98.19 172 ILE A N 1
ATOM 1243 C CA . ILE A 1 172 ? -9.524 16.307 -0.367 1.00 98.19 172 ILE A CA 1
ATOM 1244 C C . ILE A 1 172 ? -10.321 17.518 0.161 1.00 98.19 172 ILE A C 1
ATOM 1246 O O . ILE A 1 172 ? -11.451 17.320 0.602 1.00 98.19 172 ILE A O 1
ATOM 1250 N N . PRO A 1 173 ? -9.842 18.778 0.071 1.00 97.12 173 PRO A N 1
ATOM 1251 C CA . PRO A 1 173 ? -10.608 19.929 0.557 1.00 97.12 173 PRO A CA 1
ATOM 1252 C C . PRO A 1 173 ? -11.946 20.165 -0.149 1.00 97.12 173 PRO A C 1
ATOM 1254 O O . PRO A 1 173 ? -12.851 20.725 0.462 1.00 97.12 173 PRO A O 1
ATOM 1257 N N . ARG A 1 174 ? -12.110 19.721 -1.406 1.00 96.94 174 ARG A N 1
ATOM 1258 C CA . ARG A 1 174 ? -13.358 19.898 -2.179 1.00 96.94 174 ARG A CA 1
ATOM 1259 C C . ARG A 1 174 ? -14.567 19.207 -1.545 1.00 96.94 174 ARG A C 1
ATOM 1261 O O . ARG A 1 174 ? -15.696 19.567 -1.859 1.00 96.94 174 ARG A O 1
ATOM 1268 N N . VAL A 1 175 ? -14.340 18.223 -0.674 1.00 97.56 175 VAL A N 1
ATOM 1269 C CA . VAL A 1 175 ? -15.406 17.442 -0.028 1.00 97.56 175 VAL A CA 1
ATOM 1270 C C . VAL A 1 175 ? -15.554 17.739 1.465 1.00 97.56 175 VAL A C 1
ATOM 1272 O O . VAL A 1 175 ? -16.225 16.993 2.179 1.00 97.56 175 VAL A O 1
ATOM 1275 N N . LEU A 1 176 ? -14.932 18.822 1.945 1.00 97.56 176 LEU A N 1
ATOM 1276 C CA . LEU A 1 176 ? -14.889 19.202 3.355 1.00 97.56 176 LEU A CA 1
ATOM 1277 C C . LEU A 1 176 ? -15.506 20.590 3.600 1.00 97.56 176 LEU A C 1
ATOM 1279 O O . LEU A 1 176 ? -15.440 21.462 2.735 1.00 97.56 176 LEU A O 1
ATOM 1283 N N . PRO A 1 177 ? -16.059 20.844 4.801 1.00 96.88 177 PRO A N 1
ATOM 1284 C CA . PRO A 1 177 ? -16.395 22.195 5.245 1.00 96.88 177 PRO A CA 1
ATOM 1285 C C . PRO A 1 177 ? -15.157 23.104 5.338 1.00 96.88 177 PRO A C 1
ATOM 1287 O O . PRO A 1 177 ? -14.113 22.684 5.832 1.00 96.88 177 PRO A O 1
ATOM 1290 N N . GLU A 1 178 ? -15.295 24.388 4.989 1.00 93.12 178 GLU A N 1
ATOM 1291 C CA . GLU A 1 178 ? -14.177 25.358 4.940 1.00 93.12 178 GLU A CA 1
ATOM 1292 C C . GLU A 1 178 ? -13.411 25.539 6.264 1.00 93.12 178 GLU A C 1
ATOM 1294 O O . GLU A 1 178 ? -12.244 25.940 6.262 1.00 93.12 178 GLU A O 1
ATOM 1299 N N . LYS A 1 179 ? -14.075 25.260 7.395 1.00 95.56 179 LYS A N 1
ATOM 1300 C CA . LYS A 1 179 ? -13.535 25.401 8.758 1.00 95.56 179 LYS A CA 1
ATOM 1301 C C . LYS A 1 179 ? -12.624 24.246 9.180 1.00 95.56 179 LYS A C 1
ATOM 1303 O O . LYS A 1 179 ? -12.043 24.310 10.263 1.00 95.56 179 LYS A O 1
ATOM 1308 N N . LEU A 1 180 ? -12.538 23.187 8.380 1.00 97.50 180 LEU A N 1
ATOM 1309 C CA . LEU A 1 180 ? -11.729 22.010 8.672 1.00 97.50 180 LEU A CA 1
ATOM 1310 C C . LEU A 1 180 ? -10.508 21.960 7.756 1.00 97.50 180 LEU A C 1
ATOM 1312 O O . LEU A 1 180 ? -10.518 22.454 6.629 1.00 97.50 180 LEU A O 1
ATOM 1316 N N . ALA A 1 181 ? -9.444 21.374 8.282 1.00 97.19 181 ALA A N 1
ATOM 1317 C CA . ALA A 1 181 ? -8.229 21.048 7.560 1.00 97.19 181 ALA A CA 1
ATOM 1318 C C . ALA A 1 181 ? -7.914 19.562 7.743 1.00 97.19 181 ALA A C 1
ATOM 1320 O O . ALA A 1 181 ? -8.467 18.886 8.614 1.00 97.19 181 ALA A O 1
ATOM 1321 N N . VAL A 1 182 ? -7.022 19.055 6.905 1.00 98.12 182 VAL A N 1
ATOM 1322 C CA . VAL A 1 182 ? -6.609 17.655 6.894 1.00 98.12 182 VAL A CA 1
ATOM 1323 C C . VAL A 1 182 ? -5.185 17.544 7.420 1.00 98.12 182 VAL A C 1
ATOM 1325 O O . VAL A 1 182 ? -4.296 18.226 6.919 1.00 98.12 182 VAL A O 1
ATOM 1328 N N . ASP A 1 183 ? -4.958 16.646 8.375 1.00 97.81 183 ASP A N 1
ATOM 1329 C CA . ASP A 1 183 ? -3.621 16.237 8.813 1.00 97.81 183 ASP A CA 1
ATOM 1330 C C . ASP A 1 183 ? -3.375 14.777 8.403 1.00 97.81 183 ASP A C 1
ATOM 1332 O O . ASP A 1 183 ? -3.928 13.849 9.002 1.00 97.81 183 ASP A O 1
ATOM 1336 N N . LEU A 1 184 ? -2.575 14.588 7.350 1.00 98.44 184 LEU A N 1
ATOM 1337 C CA . LEU A 1 184 ? -2.122 13.293 6.842 1.00 98.44 184 LEU A CA 1
ATOM 1338 C C . LEU A 1 184 ? -0.719 12.955 7.358 1.00 98.44 184 LEU A C 1
ATOM 1340 O O . LEU A 1 184 ? 0.135 13.827 7.517 1.00 98.44 184 LEU A O 1
ATOM 1344 N N . ASP A 1 185 ? -0.447 11.664 7.522 1.00 97.56 185 ASP A N 1
ATOM 1345 C CA . ASP A 1 185 ? 0.871 11.133 7.873 1.00 97.56 185 ASP A CA 1
ATOM 1346 C C . ASP A 1 185 ? 1.307 10.070 6.858 1.00 97.56 185 ASP A C 1
ATOM 1348 O O . ASP A 1 185 ? 0.835 8.932 6.892 1.00 97.56 185 ASP A O 1
ATOM 1352 N N . ALA A 1 186 ? 2.231 10.444 5.968 1.00 96.81 186 ALA A N 1
ATOM 1353 C CA . ALA A 1 186 ? 2.728 9.606 4.875 1.00 96.81 186 ALA A CA 1
ATOM 1354 C C . ALA A 1 186 ? 3.420 8.320 5.328 1.00 96.81 186 ALA A C 1
ATOM 1356 O O . ALA A 1 186 ? 3.531 7.384 4.543 1.00 96.81 186 ALA A O 1
ATOM 1357 N N . SER A 1 187 ? 3.811 8.226 6.602 1.00 94.56 187 SER A N 1
ATOM 1358 C CA . SER A 1 187 ? 4.361 6.986 7.156 1.00 94.56 187 SER A CA 1
ATOM 1359 C C . SER A 1 187 ? 3.313 5.878 7.342 1.00 94.56 187 SER A C 1
ATOM 1361 O O . SER A 1 187 ? 3.669 4.741 7.653 1.00 94.56 187 SER A O 1
ATOM 1363 N N . ARG A 1 188 ? 2.020 6.193 7.169 1.00 95.00 188 ARG A N 1
ATOM 1364 C CA . ARG A 1 188 ? 0.898 5.278 7.429 1.00 95.00 188 ARG A CA 1
ATOM 1365 C C . ARG A 1 188 ? 0.393 4.520 6.209 1.00 95.00 188 ARG A C 1
ATOM 1367 O O . ARG A 1 188 ? -0.464 3.655 6.379 1.00 95.00 188 ARG A O 1
ATOM 1374 N N . TRP A 1 189 ? 0.886 4.825 5.013 1.00 96.69 189 TRP A N 1
ATOM 1375 C CA . TRP A 1 189 ? 0.542 4.086 3.800 1.00 96.69 189 TRP A CA 1
ATOM 1376 C C . TRP A 1 189 ? 1.781 3.761 2.975 1.00 96.69 189 TRP A C 1
ATOM 1378 O O . TRP A 1 189 ? 2.860 4.319 3.175 1.00 96.69 189 TRP A O 1
ATOM 1388 N N . SER A 1 190 ? 1.620 2.820 2.051 1.00 92.19 190 SER A N 1
ATOM 1389 C CA . SER A 1 190 ? 2.678 2.451 1.119 1.00 92.19 190 SER A CA 1
ATOM 1390 C C . SER A 1 190 ? 2.687 3.413 -0.065 1.00 92.19 190 SER A C 1
ATOM 1392 O O . SER A 1 190 ? 1.670 3.573 -0.739 1.00 92.19 190 SER A O 1
ATOM 1394 N N . ILE A 1 191 ? 3.829 4.048 -0.333 1.00 96.06 191 ILE A N 1
ATOM 1395 C CA . ILE A 1 191 ? 4.012 4.891 -1.517 1.00 96.06 191 ILE A CA 1
ATOM 1396 C C . ILE A 1 191 ? 4.690 4.052 -2.610 1.00 96.06 191 ILE A C 1
ATOM 1398 O O . ILE A 1 191 ? 5.822 3.611 -2.403 1.00 96.06 191 ILE A O 1
ATOM 1402 N N . PRO A 1 192 ? 4.048 3.841 -3.776 1.00 95.31 192 PRO A N 1
ATOM 1403 C CA . PRO A 1 192 ? 4.659 3.124 -4.892 1.00 95.31 192 PRO A CA 1
ATOM 1404 C C . PRO A 1 192 ? 5.996 3.731 -5.340 1.00 95.31 192 PRO A C 1
ATOM 1406 O O . PRO A 1 192 ? 6.139 4.954 -5.423 1.00 95.31 192 PRO A O 1
ATOM 1409 N N . ALA A 1 193 ? 6.954 2.871 -5.702 1.00 94.81 193 ALA A N 1
ATOM 1410 C CA . ALA A 1 193 ? 8.330 3.260 -6.031 1.00 94.81 193 ALA A CA 1
ATOM 1411 C C . ALA A 1 193 ? 8.435 4.284 -7.178 1.00 94.81 193 ALA A C 1
ATOM 1413 O O . ALA A 1 193 ? 9.363 5.095 -7.198 1.00 94.81 193 ALA A O 1
ATOM 1414 N N . VAL A 1 194 ? 7.460 4.313 -8.097 1.00 96.44 194 VAL A N 1
ATOM 1415 C CA . VAL A 1 194 ? 7.387 5.319 -9.170 1.00 96.44 194 VAL A CA 1
ATOM 1416 C C . VAL A 1 194 ? 7.395 6.751 -8.625 1.00 96.44 194 VAL A C 1
ATOM 1418 O O . VAL A 1 194 ? 8.054 7.616 -9.194 1.00 96.44 194 VAL A O 1
ATOM 1421 N N . PHE A 1 195 ? 6.744 7.015 -7.488 1.00 97.81 195 PHE A N 1
ATOM 1422 C CA . PHE A 1 195 ? 6.715 8.356 -6.897 1.00 97.81 195 PHE A CA 1
ATOM 1423 C C . PHE A 1 195 ? 8.047 8.732 -6.258 1.00 97.81 195 PHE A C 1
ATOM 1425 O O . PHE A 1 195 ? 8.475 9.878 -6.362 1.00 97.81 195 PHE A O 1
ATOM 1432 N N . SER A 1 196 ? 8.732 7.771 -5.645 1.00 95.00 196 SER A N 1
ATOM 1433 C CA . SER A 1 196 ? 10.082 7.960 -5.111 1.00 95.00 196 SER A CA 1
ATOM 1434 C C . SER A 1 196 ? 11.091 8.272 -6.202 1.00 95.00 196 SER A C 1
ATOM 1436 O O . SER A 1 196 ? 11.943 9.144 -6.028 1.00 95.00 196 SER A O 1
ATOM 1438 N N . TRP A 1 197 ? 10.980 7.584 -7.337 1.00 95.88 197 TRP A N 1
ATOM 1439 C CA . TRP A 1 197 ? 11.800 7.859 -8.507 1.00 95.88 197 TRP A CA 1
ATOM 1440 C C . TRP A 1 197 ? 11.497 9.242 -9.092 1.00 95.88 197 TRP A C 1
ATOM 1442 O O . TRP A 1 197 ? 12.419 10.034 -9.260 1.00 95.88 197 TRP A O 1
ATOM 1452 N N . LEU A 1 198 ? 10.217 9.585 -9.293 1.00 96.75 198 LEU A N 1
ATOM 1453 C CA . LEU A 1 198 ? 9.802 10.912 -9.772 1.00 96.75 198 LEU A CA 1
ATOM 1454 C C . LEU A 1 198 ? 10.295 12.037 -8.856 1.00 96.75 198 LEU A C 1
ATOM 1456 O O . LEU A 1 198 ? 10.776 13.057 -9.342 1.00 96.75 198 LEU A O 1
ATOM 1460 N N . TYR A 1 199 ? 10.213 11.840 -7.539 1.00 96.44 199 TYR A N 1
ATOM 1461 C CA . TYR A 1 199 ? 10.696 12.793 -6.545 1.00 96.44 199 TYR A CA 1
ATOM 1462 C C . TYR A 1 199 ? 12.207 13.033 -6.670 1.00 96.44 199 TYR A C 1
ATOM 1464 O O . TYR A 1 199 ? 12.645 14.182 -6.749 1.00 96.44 199 TYR A O 1
ATOM 1472 N N . LYS A 1 200 ? 12.996 11.950 -6.730 1.00 94.19 200 LYS A N 1
ATOM 1473 C CA . LYS A 1 200 ? 14.465 12.005 -6.792 1.00 94.19 200 LYS A CA 1
ATOM 1474 C C . LYS A 1 200 ? 14.965 12.543 -8.135 1.00 94.19 200 LYS A C 1
ATOM 1476 O O . LYS A 1 200 ? 15.692 13.532 -8.152 1.00 94.19 200 LYS A O 1
ATOM 1481 N N . GLU A 1 201 ? 14.545 11.943 -9.247 1.00 93.94 201 GLU A N 1
ATOM 1482 C CA . GLU A 1 201 ? 15.006 12.328 -10.590 1.00 93.94 201 GLU A CA 1
ATOM 1483 C C . GLU A 1 201 ? 14.449 13.683 -11.035 1.00 93.94 201 GLU A C 1
ATOM 1485 O O . GLU A 1 201 ? 15.126 14.475 -11.697 1.00 93.94 201 GLU A O 1
ATOM 1490 N N . GLY A 1 202 ? 13.212 13.992 -10.639 1.00 92.75 202 GLY A N 1
ATOM 1491 C CA . GLY A 1 202 ? 12.596 15.280 -10.923 1.00 92.75 202 GLY A CA 1
ATOM 1492 C C . GLY A 1 202 ? 13.153 16.419 -10.072 1.00 92.75 202 GLY A C 1
ATOM 1493 O O . GLY A 1 202 ? 13.058 17.574 -10.485 1.00 92.75 202 GLY A O 1
ATOM 1494 N N . GLY A 1 203 ? 13.778 16.125 -8.925 1.00 92.94 203 GLY A N 1
ATOM 1495 C CA . GLY A 1 203 ? 14.173 17.139 -7.945 1.00 92.94 203 GLY A CA 1
ATOM 1496 C C . GLY A 1 203 ? 12.970 17.937 -7.433 1.00 92.94 203 GLY A C 1
ATOM 1497 O O . GLY A 1 203 ? 13.060 19.155 -7.291 1.00 92.94 203 GLY A O 1
ATOM 1498 N N . LEU A 1 204 ? 11.838 17.254 -7.243 1.00 94.81 204 LEU A N 1
ATOM 1499 C CA . LEU A 1 204 ? 10.548 17.861 -6.909 1.00 94.81 204 LEU A CA 1
ATOM 1500 C C . LEU A 1 204 ? 10.474 18.175 -5.411 1.00 94.81 204 LEU A C 1
ATOM 1502 O O . LEU A 1 204 ? 11.112 17.509 -4.597 1.00 94.81 204 LEU A O 1
ATOM 1506 N N . SER A 1 205 ? 9.670 19.166 -5.025 1.00 96.44 205 SER A N 1
ATOM 1507 C CA . SER A 1 205 ? 9.377 19.433 -3.609 1.00 96.44 205 SER A CA 1
ATOM 1508 C C . SER A 1 205 ? 8.250 18.532 -3.084 1.00 96.44 205 SER A C 1
ATOM 1510 O O . SER A 1 205 ? 7.466 17.979 -3.856 1.00 96.44 205 SER A O 1
ATOM 1512 N N . GLU A 1 206 ? 8.122 18.402 -1.758 1.00 95.75 206 GLU A N 1
ATOM 1513 C CA . GLU A 1 206 ? 6.994 17.682 -1.135 1.00 95.75 206 GLU A CA 1
ATOM 1514 C C . GLU A 1 206 ? 5.638 18.271 -1.547 1.00 95.75 206 GLU A C 1
ATOM 1516 O O . GLU A 1 206 ? 4.693 17.532 -1.824 1.00 95.75 206 GLU A O 1
ATOM 1521 N N . GLU A 1 207 ? 5.558 19.600 -1.638 1.00 95.00 207 GLU A N 1
ATOM 1522 C CA . GLU A 1 207 ? 4.355 20.307 -2.077 1.00 95.00 207 GLU A CA 1
ATOM 1523 C C . GLU A 1 207 ? 4.015 19.982 -3.535 1.00 95.00 207 GLU A C 1
ATOM 1525 O O . GLU A 1 207 ? 2.866 19.679 -3.850 1.00 95.00 207 GLU A O 1
ATOM 1530 N N . GLU A 1 208 ? 5.007 19.988 -4.429 1.00 96.38 208 GLU A N 1
ATOM 1531 C CA . GLU A 1 208 ? 4.793 19.650 -5.836 1.00 96.38 208 GLU A CA 1
ATOM 1532 C C . GLU A 1 208 ? 4.370 18.189 -6.010 1.00 96.38 208 GLU A C 1
ATOM 1534 O O . GLU A 1 208 ? 3.462 17.910 -6.798 1.00 96.38 208 GLU A O 1
ATOM 1539 N N . MET A 1 209 ? 4.953 17.273 -5.229 1.00 97.88 209 MET A N 1
ATOM 1540 C CA . MET A 1 209 ? 4.532 15.872 -5.196 1.00 97.88 209 MET A CA 1
ATOM 1541 C C . MET A 1 209 ? 3.073 15.739 -4.764 1.00 97.88 209 MET A C 1
ATOM 1543 O O . MET A 1 209 ? 2.278 15.137 -5.482 1.00 97.88 209 MET A O 1
ATOM 1547 N N . ALA A 1 210 ? 2.702 16.335 -3.628 1.00 97.25 210 ALA A N 1
ATOM 1548 C CA . ALA A 1 210 ? 1.353 16.233 -3.077 1.00 97.25 210 ALA A CA 1
ATOM 1549 C C . ALA A 1 210 ? 0.290 16.963 -3.919 1.00 97.25 210 ALA A C 1
ATOM 1551 O O . ALA A 1 210 ? -0.877 16.572 -3.889 1.00 97.25 210 ALA A O 1
ATOM 1552 N N . ARG A 1 211 ? 0.671 18.010 -4.666 1.00 96.31 211 ARG A N 1
ATOM 1553 C CA . ARG A 1 211 ? -0.213 18.750 -5.583 1.00 96.31 211 ARG A CA 1
ATOM 1554 C C . ARG A 1 211 ? -0.353 18.082 -6.948 1.00 96.31 211 ARG A C 1
ATOM 1556 O O . ARG A 1 211 ? -1.358 18.267 -7.621 1.00 96.31 211 ARG A O 1
ATOM 1563 N N . THR A 1 212 ? 0.652 17.346 -7.408 1.00 96.44 212 THR A N 1
ATOM 1564 C CA . THR A 1 212 ? 0.637 16.793 -8.773 1.00 96.44 212 THR A CA 1
ATOM 1565 C C . THR A 1 212 ? 0.187 15.342 -8.796 1.00 96.44 212 THR A C 1
ATOM 1567 O O . THR A 1 212 ? -0.513 14.926 -9.720 1.00 96.44 212 THR A O 1
ATOM 1570 N N . PHE A 1 213 ? 0.580 14.569 -7.786 1.00 98.44 213 PHE A N 1
ATOM 1571 C CA . PHE A 1 213 ? 0.411 13.126 -7.758 1.00 98.44 213 PHE A CA 1
ATOM 1572 C C . PHE A 1 213 ? -0.486 12.672 -6.611 1.00 98.44 213 PHE A C 1
ATOM 1574 O O . PHE A 1 213 ? -0.673 13.352 -5.604 1.00 98.44 213 PHE A O 1
ATOM 1581 N N . ASN A 1 214 ? -1.015 11.460 -6.766 1.00 98.38 214 ASN A N 1
ATOM 1582 C CA . ASN A 1 214 ? -1.798 10.793 -5.733 1.00 98.38 214 ASN A CA 1
ATOM 1583 C C . ASN A 1 214 ? -0.929 10.197 -4.603 1.00 98.38 214 ASN A C 1
ATOM 1585 O O . ASN A 1 214 ? -1.443 9.863 -3.538 1.00 98.38 214 ASN A O 1
ATOM 1589 N N . CYS A 1 215 ? 0.387 10.076 -4.825 1.00 97.81 215 CYS A N 1
ATOM 1590 C CA . CYS A 1 215 ? 1.374 9.569 -3.865 1.00 97.81 215 CYS A CA 1
ATOM 1591 C C . CYS A 1 215 ? 0.986 8.229 -3.209 1.00 97.81 215 CYS A C 1
ATOM 1593 O O . CYS A 1 215 ? 1.310 7.992 -2.047 1.00 97.81 215 CYS A O 1
ATOM 1595 N N . GLY A 1 216 ? 0.292 7.355 -3.942 1.00 97.38 216 GLY A N 1
ATOM 1596 C CA . GLY A 1 216 ? -0.140 6.038 -3.468 1.00 97.38 216 GLY A CA 1
ATOM 1597 C C . GLY A 1 216 ? -1.594 5.962 -3.002 1.00 97.38 216 GLY A C 1
ATOM 1598 O O . GLY A 1 216 ? -2.078 4.859 -2.778 1.00 97.38 216 GLY A O 1
ATOM 1599 N N . LEU A 1 217 ? -2.316 7.082 -2.890 1.00 98.56 217 LEU A N 1
ATOM 1600 C CA . LEU A 1 217 ? -3.720 7.101 -2.466 1.00 98.56 217 LEU A CA 1
ATOM 1601 C C . LEU A 1 217 ? -4.624 7.505 -3.627 1.00 98.56 217 LEU A C 1
ATOM 1603 O O . LEU A 1 217 ? -4.706 8.680 -3.957 1.00 98.56 217 LEU A O 1
ATOM 1607 N N . GLY A 1 218 ? -5.328 6.560 -4.247 1.00 98.25 218 GLY A N 1
ATOM 1608 C CA . GLY A 1 218 ? -6.237 6.872 -5.357 1.00 98.25 218 GLY A CA 1
ATOM 1609 C C . GLY A 1 218 ? -7.616 7.360 -4.909 1.00 98.25 218 GLY A C 1
ATOM 1610 O O . GLY A 1 218 ? -8.300 8.057 -5.657 1.00 98.25 218 GLY A O 1
ATOM 1611 N N . ALA A 1 219 ? -8.013 7.045 -3.676 1.00 98.50 219 ALA A N 1
ATOM 1612 C CA . ALA A 1 219 ? -9.237 7.548 -3.067 1.00 98.50 219 ALA A CA 1
ATOM 1613 C C . ALA A 1 219 ? -9.052 7.806 -1.569 1.00 98.50 219 ALA A C 1
ATOM 1615 O O . ALA A 1 219 ? -8.255 7.138 -0.910 1.00 98.50 219 ALA A O 1
ATOM 1616 N N . VAL A 1 220 ? -9.816 8.754 -1.027 1.00 98.75 220 VAL A N 1
ATOM 1617 C CA . VAL A 1 220 ? -9.832 9.078 0.403 1.00 98.75 220 VAL A CA 1
ATOM 1618 C C . VAL A 1 220 ? -11.271 9.170 0.903 1.00 98.75 220 VAL A C 1
ATOM 1620 O O . VAL A 1 220 ? -12.081 9.905 0.347 1.00 98.75 220 VAL A O 1
ATOM 1623 N N . LEU A 1 221 ? -11.590 8.431 1.963 1.00 98.81 221 LEU A N 1
ATOM 1624 C CA . LEU A 1 221 ? -12.892 8.417 2.629 1.00 98.81 221 LEU A CA 1
ATOM 1625 C C . LEU A 1 221 ? -12.817 9.185 3.945 1.00 98.81 221 LEU A C 1
ATOM 1627 O O . LEU A 1 221 ? -11.866 9.005 4.702 1.00 98.81 221 LEU A O 1
ATOM 1631 N N . VAL A 1 222 ? -13.849 9.961 4.260 1.00 98.81 222 VAL A N 1
ATOM 1632 C CA . VAL A 1 222 ? -14.025 10.598 5.573 1.00 98.81 222 VAL A CA 1
ATOM 1633 C C . VAL A 1 222 ? -15.047 9.803 6.371 1.00 98.81 222 VAL A C 1
ATOM 1635 O O . VAL A 1 222 ? -16.165 9.580 5.900 1.00 98.81 222 VAL A O 1
ATOM 1638 N N . VAL A 1 223 ? -14.673 9.372 7.573 1.00 98.69 223 VAL A N 1
ATOM 1639 C CA . VAL A 1 223 ? -15.493 8.504 8.429 1.00 98.69 223 VAL A CA 1
ATOM 1640 C C . VAL A 1 223 ? -15.426 8.951 9.885 1.00 98.69 223 VAL A C 1
ATOM 1642 O O . VAL A 1 223 ? -14.422 9.508 10.329 1.00 98.69 223 VAL A O 1
ATOM 1645 N N . ALA A 1 224 ? -16.469 8.656 10.659 1.00 98.38 224 ALA A N 1
ATOM 1646 C CA . ALA A 1 224 ? -16.405 8.844 12.105 1.00 98.38 224 ALA A CA 1
ATOM 1647 C C . ALA A 1 224 ? -15.425 7.835 12.746 1.00 98.38 224 ALA A C 1
ATOM 1649 O O . ALA A 1 224 ? -15.299 6.707 12.254 1.00 98.38 224 ALA A O 1
ATOM 1650 N N . PRO A 1 225 ? -14.775 8.160 13.881 1.00 97.69 225 PRO A N 1
ATOM 1651 C CA . PRO A 1 225 ? -13.865 7.231 14.558 1.00 97.69 225 PRO A CA 1
ATOM 1652 C C . PRO A 1 225 ? -14.458 5.840 14.872 1.00 97.69 225 PRO A C 1
ATOM 1654 O O . PRO A 1 225 ? -13.764 4.848 14.633 1.00 97.69 225 PRO A O 1
ATOM 1657 N N . PRO A 1 226 ? -15.724 5.707 15.332 1.00 96.94 226 PRO A N 1
ATOM 1658 C CA . PRO A 1 226 ? -16.339 4.396 15.569 1.00 96.94 226 PRO A CA 1
ATOM 1659 C C . PRO A 1 226 ? -16.514 3.557 14.295 1.00 96.94 226 PRO A C 1
ATOM 1661 O O . PRO A 1 226 ? -16.523 2.326 14.351 1.00 96.94 226 PRO A O 1
ATOM 1664 N N . ASP A 1 227 ? -16.626 4.217 13.143 1.00 96.94 227 ASP A N 1
ATOM 1665 C CA . ASP A 1 227 ? -16.877 3.583 11.852 1.00 96.94 227 ASP A CA 1
ATOM 1666 C C . ASP A 1 227 ? -15.606 3.156 11.126 1.00 96.94 227 ASP A C 1
ATOM 1668 O O . ASP A 1 227 ? -15.660 2.282 10.261 1.00 96.94 227 ASP A O 1
ATOM 1672 N N . ALA A 1 228 ? -14.449 3.706 11.498 1.00 94.06 228 ALA A N 1
ATOM 1673 C CA . ALA A 1 228 ? -13.211 3.493 10.759 1.00 94.06 228 ALA A CA 1
ATOM 1674 C C . ALA A 1 228 ? -12.823 2.012 10.648 1.00 94.06 228 ALA A C 1
ATOM 1676 O O . ALA A 1 228 ? -12.515 1.525 9.563 1.00 94.06 228 ALA A O 1
ATOM 1677 N N . GLN A 1 229 ? -12.917 1.258 11.746 1.00 92.50 229 GLN A N 1
ATOM 1678 C CA . GLN A 1 229 ? -12.620 -0.179 11.731 1.00 92.50 229 GLN A CA 1
ATOM 1679 C C . GLN A 1 229 ? -13.652 -0.984 10.937 1.00 92.50 229 GLN A C 1
ATOM 1681 O O . GLN A 1 229 ? -13.314 -2.004 10.340 1.00 92.50 229 GLN A O 1
ATOM 1686 N N . ARG A 1 230 ? -14.916 -0.546 10.918 1.00 94.56 230 ARG A N 1
ATOM 1687 C CA . ARG A 1 230 ? -15.963 -1.176 10.105 1.00 94.56 230 ARG A CA 1
ATOM 1688 C C . ARG A 1 230 ? -15.678 -0.976 8.619 1.00 94.56 230 ARG A C 1
ATOM 1690 O O . ARG A 1 230 ? -15.711 -1.954 7.882 1.00 94.56 230 ARG A O 1
ATOM 1697 N N . VAL A 1 231 ? -15.345 0.247 8.216 1.00 95.56 231 VAL A N 1
ATOM 1698 C CA . VAL A 1 231 ? -15.018 0.587 6.826 1.00 95.56 231 VAL A CA 1
ATOM 1699 C C . VAL A 1 231 ? -13.750 -0.133 6.365 1.00 95.56 231 VAL A C 1
ATOM 1701 O O . VAL A 1 231 ? -13.776 -0.773 5.322 1.00 95.56 231 VAL A O 1
ATOM 1704 N N . LEU A 1 232 ? -12.681 -0.150 7.171 1.00 92.50 232 LEU A N 1
ATOM 1705 C CA . LEU A 1 232 ? -11.473 -0.924 6.852 1.00 92.50 232 LEU A CA 1
ATOM 1706 C C . LEU A 1 232 ? -11.762 -2.421 6.669 1.00 92.50 232 LEU A C 1
ATOM 1708 O O . LEU A 1 232 ? -11.202 -3.047 5.776 1.00 92.50 232 LEU A O 1
ATOM 1712 N N . ARG A 1 233 ? -12.657 -3.005 7.480 1.00 91.62 233 ARG A N 1
ATOM 1713 C CA . ARG A 1 233 ? -13.061 -4.410 7.308 1.00 91.62 233 ARG A CA 1
ATOM 1714 C C . ARG A 1 233 ? -13.798 -4.665 5.994 1.00 91.62 233 ARG A C 1
ATOM 1716 O O . ARG A 1 233 ? -13.660 -5.746 5.440 1.00 91.62 233 ARG A O 1
ATOM 1723 N N . GLN A 1 234 ? -14.573 -3.702 5.501 1.00 90.31 234 GLN A N 1
ATOM 1724 C CA . GLN A 1 234 ? -15.248 -3.830 4.205 1.00 90.31 234 GLN A CA 1
ATOM 1725 C C . GLN A 1 234 ? -14.285 -3.670 3.022 1.00 90.31 234 GLN A C 1
ATOM 1727 O O . GLN A 1 234 ? -14.607 -4.097 1.921 1.00 90.31 234 GLN A O 1
ATOM 1732 N N . LEU A 1 235 ? -13.106 -3.093 3.257 1.00 90.75 235 LEU A N 1
ATOM 1733 C CA . LEU A 1 235 ? -12.050 -2.902 2.267 1.00 90.75 235 LEU A CA 1
ATOM 1734 C C . LEU A 1 235 ? -10.951 -3.968 2.357 1.00 90.75 235 LEU A C 1
ATOM 1736 O O . LEU A 1 235 ? -9.876 -3.750 1.832 1.00 90.75 235 LEU A O 1
ATOM 1740 N N . GLN A 1 236 ? -11.180 -5.111 3.012 1.00 79.94 236 GLN A N 1
ATOM 1741 C CA . GLN A 1 236 ? -10.134 -6.122 3.248 1.00 79.94 236 GLN A CA 1
ATOM 1742 C C . GLN A 1 236 ? -9.493 -6.703 1.985 1.00 79.94 236 GLN A C 1
ATOM 1744 O O . GLN A 1 236 ? -8.358 -7.167 2.051 1.00 79.94 236 GLN A O 1
ATOM 1749 N N . GLU A 1 237 ? -10.209 -6.693 0.861 1.00 77.56 237 GLU A N 1
ATOM 1750 C CA . GLU A 1 237 ? -9.688 -7.156 -0.431 1.00 77.56 237 GLU A CA 1
ATOM 1751 C C . GLU A 1 237 ? -8.763 -6.128 -1.096 1.00 77.56 237 GLU A C 1
ATOM 1753 O O . GLU A 1 237 ? -8.198 -6.401 -2.150 1.00 77.56 237 GLU A O 1
ATOM 1758 N N . GLU A 1 238 ? -8.596 -4.951 -0.487 1.00 85.81 238 GLU A N 1
ATOM 1759 C CA . GLU A 1 238 ? -7.833 -3.844 -1.036 1.00 85.81 238 GLU A CA 1
ATOM 1760 C C . GLU A 1 238 ? -6.943 -3.184 0.014 1.00 85.81 238 GLU A C 1
ATOM 1762 O O . GLU A 1 238 ? -7.276 -3.076 1.193 1.00 85.81 238 GLU A O 1
ATOM 1767 N N . GLU A 1 239 ? -5.778 -2.695 -0.403 1.00 91.38 239 GLU A N 1
ATOM 1768 C CA . GLU A 1 239 ? -4.921 -1.968 0.527 1.00 91.38 239 GLU A CA 1
ATOM 1769 C C . GLU A 1 239 ? -5.557 -0.618 0.884 1.00 91.38 239 GLU A C 1
ATOM 1771 O O . GLU A 1 239 ? -5.717 0.256 0.023 1.00 91.38 239 GLU A O 1
ATOM 1776 N N . ALA A 1 240 ? -5.918 -0.463 2.159 1.00 95.75 240 ALA A N 1
ATOM 1777 C CA . ALA A 1 240 ? -6.464 0.759 2.725 1.00 95.75 240 ALA A CA 1
ATOM 1778 C C . ALA A 1 240 ? -5.962 0.987 4.158 1.00 95.75 240 ALA A C 1
ATOM 1780 O O . ALA A 1 240 ? -5.761 0.045 4.929 1.00 95.75 240 ALA A O 1
ATOM 1781 N N . TRP A 1 241 ? -5.789 2.254 4.535 1.00 97.94 241 TRP A N 1
ATOM 1782 C CA . TRP A 1 241 ? -5.190 2.643 5.815 1.00 97.94 241 TRP A CA 1
ATOM 1783 C C . TRP A 1 241 ? -5.898 3.847 6.420 1.00 97.94 241 TRP A C 1
ATOM 1785 O O . TRP A 1 241 ? -6.412 4.694 5.696 1.00 97.94 241 TRP A O 1
ATOM 1795 N N . ILE A 1 242 ? -5.864 3.980 7.749 1.00 98.19 242 ILE A N 1
ATOM 1796 C CA . ILE A 1 242 ? -6.169 5.265 8.393 1.00 98.19 242 ILE A CA 1
ATOM 1797 C C . ILE A 1 242 ? -4.948 6.166 8.211 1.00 98.19 242 ILE A C 1
ATOM 1799 O O . ILE A 1 242 ? -3.935 6.008 8.895 1.00 98.19 242 ILE A O 1
ATOM 1803 N N . VAL A 1 243 ? -5.052 7.107 7.280 1.00 98.12 243 VAL A N 1
ATOM 1804 C CA . VAL A 1 243 ? -3.937 7.949 6.824 1.00 98.12 243 VAL A CA 1
ATOM 1805 C C . VAL A 1 243 ? -3.854 9.286 7.553 1.00 98.12 243 VAL A C 1
ATOM 1807 O O . VAL A 1 243 ? -2.821 9.948 7.499 1.00 98.12 243 VAL A O 1
ATOM 1810 N N . GLY A 1 244 ? -4.913 9.679 8.264 1.00 98.00 244 GLY A N 1
ATOM 1811 C CA . GLY A 1 244 ? -4.970 10.971 8.937 1.00 98.00 244 GLY A CA 1
ATOM 1812 C C . GLY A 1 244 ? -6.290 11.248 9.644 1.00 98.00 244 GLY A C 1
ATOM 1813 O O . GLY A 1 244 ? -7.127 10.355 9.807 1.00 98.00 244 GLY A O 1
ATOM 1814 N N . SER A 1 245 ? -6.466 12.501 10.051 1.00 98.38 245 SER A N 1
ATOM 1815 C CA . SER A 1 245 ? -7.675 13.006 10.709 1.00 98.38 245 SER A CA 1
ATOM 1816 C C . SER A 1 245 ? -8.003 14.437 10.281 1.00 98.38 245 SER A C 1
ATOM 1818 O O . SER A 1 245 ? -7.122 15.184 9.849 1.00 98.38 245 SER A O 1
ATOM 1820 N N . LEU A 1 246 ? -9.267 14.828 10.430 1.00 98.44 246 LEU A N 1
ATOM 1821 C CA . LEU A 1 246 ? -9.704 16.210 10.290 1.00 98.44 246 LEU A CA 1
ATOM 1822 C C . LEU A 1 246 ? -9.402 16.998 11.562 1.00 98.44 246 LEU A C 1
ATOM 1824 O O . LEU A 1 246 ? -9.660 16.535 12.672 1.00 98.44 246 LEU A O 1
ATOM 1828 N N . VAL A 1 247 ? -8.886 18.206 11.380 1.00 97.44 247 VAL A N 1
ATOM 1829 C CA . VAL A 1 247 ? -8.525 19.144 12.446 1.00 97.44 247 VAL A CA 1
ATOM 1830 C C . VAL A 1 247 ? -9.183 20.497 12.195 1.00 97.44 247 VAL A C 1
ATOM 1832 O O . VAL A 1 247 ? -9.579 20.805 11.067 1.00 97.44 247 VAL A O 1
ATOM 1835 N N . HIS A 1 248 ? -9.297 21.332 13.226 1.00 95.94 248 HIS A N 1
ATOM 1836 C CA . HIS A 1 248 ? -9.740 22.709 13.030 1.00 95.94 248 HIS A CA 1
ATOM 1837 C C . HIS A 1 248 ? -8.760 23.495 12.144 1.00 95.94 248 HIS A C 1
ATOM 1839 O O . HIS A 1 248 ? -7.548 23.490 12.377 1.00 95.94 248 HIS A O 1
ATOM 1845 N N . ARG A 1 249 ? -9.279 24.216 11.144 1.00 93.56 249 ARG A N 1
ATOM 1846 C CA . ARG A 1 249 ? -8.457 25.045 10.260 1.00 93.56 249 ARG A CA 1
ATOM 1847 C C . ARG A 1 249 ? -8.140 26.384 10.914 1.00 93.56 249 ARG A C 1
ATOM 1849 O O . ARG A 1 249 ? -9.019 27.221 11.101 1.00 93.56 249 ARG A O 1
ATOM 1856 N N . GLN A 1 250 ? -6.860 26.621 11.184 1.00 89.44 250 GLN A N 1
ATOM 1857 C CA . GLN A 1 250 ? -6.390 27.918 11.671 1.00 89.44 250 GLN A CA 1
ATOM 1858 C C . GLN A 1 250 ? -6.401 28.964 10.539 1.00 89.44 250 GLN A C 1
ATOM 1860 O O . GLN A 1 250 ? -6.074 28.621 9.393 1.00 89.44 250 GLN A O 1
ATOM 1865 N N . PRO A 1 251 ? -6.724 30.241 10.813 1.00 86.69 251 PRO A N 1
ATOM 1866 C CA . PRO A 1 251 ? -6.635 31.306 9.816 1.00 86.69 251 PRO A CA 1
ATOM 1867 C C . PRO A 1 251 ? -5.245 31.360 9.161 1.00 86.69 251 PRO A C 1
ATOM 1869 O O . PRO A 1 251 ? -4.229 31.353 9.849 1.00 86.69 251 PRO A O 1
ATOM 1872 N N . GLY A 1 252 ? -5.195 31.383 7.825 1.00 82.12 252 GLY A N 1
ATOM 1873 C CA . GLY A 1 252 ? -3.940 31.418 7.059 1.00 82.12 252 GLY A CA 1
ATOM 1874 C C . GLY A 1 252 ? -3.200 30.078 6.929 1.00 82.12 252 GLY A C 1
ATOM 1875 O O . GLY A 1 252 ? -2.194 30.021 6.227 1.00 82.12 252 GLY A O 1
ATOM 1876 N N . SER A 1 253 ? -3.689 28.996 7.547 1.00 86.00 253 SER A N 1
ATOM 1877 C CA . SER A 1 253 ? -3.105 27.657 7.386 1.00 86.00 253 SER A CA 1
ATOM 1878 C C . SER A 1 253 ? -3.547 26.967 6.087 1.00 86.00 253 SER A C 1
ATOM 1880 O O . SER A 1 253 ? -4.647 27.203 5.559 1.00 86.00 253 SER A O 1
ATOM 1882 N N . GLN A 1 254 ? -2.671 26.099 5.569 1.00 89.44 254 GLN A N 1
ATOM 1883 C CA . GLN A 1 254 ? -2.977 25.259 4.414 1.00 89.44 254 GLN A CA 1
ATOM 1884 C C . GLN A 1 254 ? -4.120 24.282 4.747 1.00 89.44 254 GLN A C 1
ATOM 1886 O O . GLN A 1 254 ? -4.191 23.782 5.869 1.00 89.44 254 GLN A O 1
ATOM 1891 N N . PRO A 1 255 ? -5.025 23.999 3.792 1.00 93.31 255 PRO A N 1
ATOM 1892 C CA . PRO A 1 255 ? -6.168 23.117 4.029 1.00 93.31 255 PRO A CA 1
ATOM 1893 C C . PRO A 1 255 ? -5.771 21.640 4.182 1.00 93.31 255 PRO A C 1
ATOM 1895 O O . PRO A 1 255 ? -6.547 20.860 4.728 1.00 93.31 255 PRO A O 1
ATOM 1898 N N . VAL A 1 256 ? -4.579 21.250 3.719 1.00 97.38 256 VAL A N 1
ATOM 1899 C CA . VAL A 1 256 ? -4.039 19.891 3.838 1.00 97.38 256 VAL A CA 1
ATOM 1900 C C . VAL A 1 256 ? -2.578 19.976 4.255 1.00 97.38 256 VAL A C 1
ATOM 1902 O O . VAL A 1 256 ? -1.787 20.647 3.598 1.00 97.38 256 VAL A O 1
ATOM 1905 N N . LEU A 1 257 ? -2.222 19.269 5.322 1.00 96.69 257 LEU A N 1
ATOM 1906 C CA . LEU A 1 257 ? -0.853 19.030 5.757 1.00 96.69 257 LEU A CA 1
ATOM 1907 C C . LEU A 1 257 ? -0.515 17.555 5.531 1.00 96.69 257 LEU A C 1
ATOM 1909 O O . LEU A 1 257 ? -1.258 16.680 5.971 1.00 96.69 257 LEU A O 1
ATOM 1913 N N . VAL A 1 258 ? 0.617 17.274 4.882 1.00 97.50 258 VAL A N 1
ATOM 1914 C CA . VAL A 1 258 ? 1.122 15.906 4.691 1.00 97.50 258 VAL A CA 1
ATOM 1915 C C . VAL A 1 258 ? 2.457 15.756 5.408 1.00 97.50 258 VAL A C 1
ATOM 1917 O O . VAL A 1 258 ? 3.496 16.188 4.916 1.00 97.50 258 VAL A O 1
ATOM 1920 N N . ARG A 1 259 ? 2.439 15.156 6.598 1.00 96.38 259 ARG A N 1
ATOM 1921 C CA . ARG A 1 259 ? 3.647 14.901 7.389 1.00 96.38 259 ARG A CA 1
ATOM 1922 C C . ARG A 1 259 ? 4.431 13.722 6.827 1.00 96.38 259 ARG A C 1
ATOM 1924 O O . ARG A 1 259 ? 3.858 12.790 6.270 1.00 96.38 259 ARG A O 1
ATOM 1931 N N . ASN A 1 260 ? 5.744 13.741 7.049 1.00 96.12 260 ASN A N 1
ATOM 1932 C CA . ASN A 1 260 ? 6.667 12.643 6.738 1.00 96.12 260 ASN A CA 1
ATOM 1933 C C . ASN A 1 260 ? 6.712 12.233 5.252 1.00 96.12 260 ASN A C 1
ATOM 1935 O O . ASN A 1 260 ? 7.158 11.123 4.942 1.00 96.12 260 ASN A O 1
ATOM 1939 N N . LEU A 1 261 ? 6.273 13.096 4.328 1.00 94.44 261 LEU A N 1
ATOM 1940 C CA . LEU A 1 261 ? 6.197 12.752 2.908 1.00 94.44 261 LEU A CA 1
ATOM 1941 C C . LEU A 1 261 ? 7.593 12.539 2.314 1.00 94.44 261 LEU A C 1
ATOM 1943 O O . LEU A 1 261 ? 7.836 11.494 1.716 1.00 94.44 261 LEU A O 1
ATOM 1947 N N . ASN A 1 262 ? 8.544 13.440 2.573 1.00 93.25 262 ASN A N 1
ATOM 1948 C CA . ASN A 1 262 ? 9.942 13.272 2.159 1.00 93.25 262 ASN A CA 1
ATOM 1949 C C . ASN A 1 262 ? 10.557 11.964 2.683 1.00 93.25 262 ASN A C 1
ATOM 1951 O O . ASN A 1 262 ? 11.141 11.200 1.914 1.00 93.25 262 ASN A O 1
ATOM 1955 N N . GLN A 1 263 ? 10.391 11.665 3.975 1.00 91.81 263 GLN A N 1
ATOM 1956 C CA . GLN A 1 263 ? 10.941 10.444 4.575 1.00 91.81 263 GLN A CA 1
ATOM 1957 C C . GLN A 1 263 ? 10.352 9.178 3.942 1.00 91.81 263 GLN A C 1
ATOM 1959 O O . GLN A 1 263 ? 11.056 8.188 3.758 1.00 91.81 263 GLN A O 1
ATOM 1964 N N . SER A 1 264 ? 9.067 9.209 3.595 1.00 91.94 264 SER A N 1
ATOM 1965 C CA . SER A 1 264 ? 8.374 8.070 2.991 1.00 91.94 264 SER A CA 1
ATOM 1966 C C . SER A 1 264 ? 8.773 7.895 1.520 1.00 91.94 264 SER A C 1
ATOM 1968 O O . SER A 1 264 ? 9.097 6.787 1.098 1.00 91.94 264 SER A O 1
ATOM 1970 N N . LEU A 1 265 ? 8.882 8.995 0.765 1.00 91.62 265 LEU A N 1
ATOM 1971 C CA . LEU A 1 265 ? 9.367 9.002 -0.622 1.00 91.62 265 LEU A CA 1
ATOM 1972 C C . LEU A 1 265 ? 10.835 8.578 -0.738 1.00 91.62 265 LEU A C 1
ATOM 1974 O O . LEU A 1 265 ? 11.219 7.919 -1.698 1.00 91.62 265 LEU A O 1
ATOM 1978 N N . THR A 1 266 ? 11.681 8.925 0.227 1.00 85.81 266 THR A N 1
ATOM 1979 C CA . THR A 1 266 ? 13.101 8.545 0.188 1.00 85.81 266 THR A CA 1
ATOM 1980 C C . THR A 1 266 ? 13.329 7.073 0.527 1.00 85.81 266 THR A C 1
ATOM 1982 O O . THR A 1 266 ? 14.229 6.473 -0.069 1.00 85.81 266 THR A O 1
ATOM 1985 N N . LYS A 1 267 ? 12.500 6.497 1.414 1.00 76.81 267 LYS A N 1
ATOM 1986 C CA . LYS A 1 267 ? 12.548 5.087 1.847 1.00 76.81 267 LYS A CA 1
ATOM 1987 C C . LYS A 1 267 ? 11.913 4.098 0.873 1.00 76.81 267 LYS A C 1
ATOM 1989 O O . LYS A 1 267 ? 12.324 2.942 0.867 1.00 76.81 267 LYS A O 1
ATOM 1994 N N . ALA A 1 268 ? 10.928 4.511 0.078 1.00 62.44 268 ALA A N 1
ATOM 1995 C CA . ALA A 1 268 ? 10.368 3.648 -0.956 1.00 62.44 268 ALA A CA 1
ATOM 1996 C C . ALA A 1 268 ? 11.428 3.407 -2.054 1.00 62.44 268 ALA A C 1
ATOM 1998 O O . ALA A 1 268 ? 11.822 4.312 -2.792 1.00 62.44 268 ALA A O 1
ATOM 1999 N N . GLY A 1 269 ? 11.979 2.191 -2.074 1.00 52.44 269 GLY A N 1
ATOM 2000 C CA . GLY A 1 269 ? 12.943 1.711 -3.065 1.00 52.44 269 GLY A CA 1
ATOM 2001 C C . GLY A 1 269 ? 12.294 0.738 -4.055 1.00 52.44 269 GLY A C 1
ATOM 2002 O O . GLY A 1 269 ? 11.192 0.252 -3.783 1.00 52.44 269 GLY A O 1
ATOM 2003 N N . PRO A 1 270 ? 12.943 0.454 -5.199 1.00 38.09 270 PRO A N 1
ATOM 2004 C CA . PRO A 1 270 ? 12.500 -0.611 -6.089 1.00 38.09 270 PRO A CA 1
ATOM 2005 C C . PRO A 1 270 ? 12.484 -1.943 -5.335 1.00 38.09 270 PRO A C 1
ATOM 2007 O O . PRO A 1 270 ? 13.358 -2.217 -4.511 1.00 38.09 270 PRO A O 1
ATOM 2010 N N . ALA A 1 271 ? 11.451 -2.742 -5.590 1.00 38.69 271 ALA A N 1
ATOM 2011 C CA . ALA A 1 271 ? 11.306 -4.057 -4.994 1.00 38.69 271 ALA A CA 1
ATOM 2012 C C . ALA A 1 271 ? 12.462 -4.957 -5.455 1.00 38.69 271 ALA A C 1
ATOM 2014 O O . ALA A 1 271 ? 12.546 -5.317 -6.627 1.00 38.69 271 ALA A O 1
ATOM 2015 N N . GLU A 1 272 ? 13.351 -5.336 -4.539 1.00 29.16 272 GLU A N 1
ATOM 2016 C CA . GLU A 1 272 ? 14.191 -6.512 -4.748 1.00 29.16 272 GLU A CA 1
ATOM 2017 C C . GLU A 1 272 ? 13.268 -7.740 -4.853 1.00 29.16 272 GLU A C 1
ATOM 2019 O O . GLU A 1 272 ? 12.434 -7.969 -3.976 1.00 29.16 272 GLU A O 1
ATOM 2024 N N . GLN A 1 273 ? 13.377 -8.433 -5.994 1.00 31.27 273 GLN A N 1
ATOM 2025 C CA . GLN A 1 273 ? 12.810 -9.738 -6.367 1.00 31.27 273 GLN A CA 1
ATOM 2026 C C . GLN A 1 273 ? 11.660 -10.263 -5.487 1.00 31.27 273 GLN A C 1
ATOM 2028 O O . GLN A 1 273 ? 11.871 -10.918 -4.467 1.00 31.27 273 GLN A O 1
ATOM 2033 N N . LYS A 1 274 ? 10.423 -10.055 -5.952 1.00 29.73 274 LYS A N 1
ATOM 2034 C CA . LYS A 1 274 ? 9.278 -10.891 -5.577 1.00 29.73 274 LYS A CA 1
ATOM 2035 C C . LYS A 1 274 ? 9.013 -11.871 -6.710 1.00 29.73 274 LYS A C 1
ATOM 2037 O O . LYS A 1 274 ? 8.521 -11.474 -7.761 1.00 29.73 274 LYS A O 1
ATOM 2042 N N . ASP A 1 275 ? 9.347 -13.136 -6.484 1.00 28.58 275 ASP A N 1
ATOM 2043 C CA . ASP A 1 275 ? 8.884 -14.219 -7.341 1.00 28.58 275 ASP A CA 1
ATOM 2044 C C . ASP A 1 275 ? 7.350 -14.287 -7.306 1.00 28.58 275 ASP A C 1
ATOM 2046 O O . ASP A 1 275 ? 6.698 -14.178 -6.263 1.00 28.58 275 ASP A O 1
ATOM 2050 N N . SER A 1 276 ? 6.797 -14.419 -8.503 1.00 27.34 276 SER A N 1
ATOM 2051 C CA . SER A 1 276 ? 5.384 -14.490 -8.846 1.00 27.34 276 SER A CA 1
ATOM 2052 C C . SER A 1 276 ? 4.600 -15.500 -8.006 1.00 27.34 276 SER A C 1
ATOM 2054 O O . SER A 1 276 ? 4.956 -16.675 -7.977 1.00 27.34 276 SER A O 1
ATOM 2056 N N . TYR A 1 277 ? 3.454 -15.092 -7.454 1.00 28.09 277 TYR A N 1
ATOM 2057 C CA . TYR A 1 277 ? 2.388 -16.032 -7.101 1.00 28.09 277 TYR A CA 1
ATOM 2058 C C . TYR A 1 277 ? 1.124 -15.694 -7.884 1.00 28.09 277 TYR A C 1
ATOM 2060 O O . TYR A 1 277 ? 0.454 -14.687 -7.654 1.00 28.09 277 TYR A O 1
ATOM 2068 N N . HIS A 1 278 ? 0.823 -16.568 -8.843 1.00 31.28 278 HIS A N 1
ATOM 2069 C CA . HIS A 1 278 ? -0.478 -16.664 -9.477 1.00 31.28 278 HIS A CA 1
ATOM 2070 C C . HIS A 1 278 ? -1.577 -16.808 -8.424 1.00 31.28 278 HIS A C 1
ATOM 2072 O O . HIS A 1 278 ? -1.474 -17.593 -7.479 1.00 31.28 278 HIS A O 1
ATOM 2078 N N . GLY A 1 279 ? -2.636 -16.028 -8.626 1.00 31.28 279 GLY A N 1
ATOM 2079 C CA . GLY A 1 279 ? -3.811 -16.015 -7.782 1.00 31.28 279 GLY A CA 1
ATOM 2080 C C . GLY A 1 279 ? -4.500 -17.371 -7.729 1.00 31.28 279 GLY A C 1
ATOM 2081 O O . GLY A 1 279 ? -4.722 -18.031 -8.741 1.00 31.28 279 GLY A O 1
ATOM 2082 N N . ASN A 1 280 ? -4.911 -17.730 -6.522 1.00 28.44 280 ASN A N 1
ATOM 2083 C CA . ASN A 1 280 ? -6.167 -18.420 -6.309 1.00 28.44 280 ASN A CA 1
ATOM 2084 C C . ASN A 1 280 ? -6.756 -17.955 -4.977 1.00 28.44 280 ASN A C 1
ATOM 2086 O O . ASN A 1 280 ? -6.022 -17.648 -4.041 1.00 28.44 280 ASN A O 1
ATOM 2090 N N . SER A 1 281 ? -8.088 -17.867 -4.955 1.00 33.31 281 SER A N 1
ATOM 2091 C CA . SER A 1 281 ? -8.965 -17.438 -3.856 1.00 33.31 281 SER A CA 1
ATOM 2092 C C . SER A 1 281 ? -8.487 -17.846 -2.462 1.00 33.31 281 SER A C 1
ATOM 2094 O O . SER A 1 281 ? -7.865 -18.898 -2.365 1.00 33.31 281 SER A O 1
ATOM 2096 N N . THR A 1 282 ? -8.923 -17.173 -1.388 1.00 37.59 282 THR A N 1
ATOM 2097 C CA . THR A 1 282 ? -9.660 -17.830 -0.278 1.00 37.59 282 THR A CA 1
ATOM 2098 C C . THR A 1 282 ? -9.843 -16.942 0.966 1.00 37.59 282 THR A C 1
ATOM 2100 O O . THR A 1 282 ? -9.012 -16.105 1.283 1.00 37.59 282 THR A O 1
ATOM 2103 N N . THR A 1 283 ? -10.966 -17.173 1.659 1.00 32.66 283 THR A N 1
ATOM 2104 C CA . THR A 1 283 ? -11.215 -17.139 3.121 1.00 32.66 283 THR A CA 1
ATOM 2105 C C . THR A 1 283 ? -10.084 -16.702 4.069 1.00 32.66 283 THR A C 1
ATOM 2107 O O . THR A 1 283 ? -8.936 -17.061 3.832 1.00 32.66 283 THR A O 1
ATOM 2110 N N . PRO A 1 284 ? -10.402 -16.075 5.230 1.00 38.25 284 PRO A N 1
ATOM 2111 C CA . PRO A 1 284 ? -9.407 -15.612 6.202 1.00 38.25 284 PRO A CA 1
ATOM 2112 C C . PRO A 1 284 ? -8.415 -16.727 6.537 1.00 38.25 284 PRO A C 1
ATOM 2114 O O . PRO A 1 284 ? -8.749 -17.708 7.206 1.00 38.25 284 PRO A O 1
ATOM 2117 N N . GLN A 1 285 ? -7.197 -16.587 6.017 1.00 54.09 285 GLN A N 1
ATOM 2118 C CA . GLN A 1 285 ? -6.159 -17.588 6.162 1.00 54.09 285 GLN A CA 1
ATOM 2119 C C . GLN A 1 285 ? -5.760 -17.638 7.638 1.00 54.09 285 GLN A C 1
ATOM 2121 O O . GLN A 1 285 ? -5.379 -16.630 8.239 1.00 54.09 285 GLN A O 1
ATOM 2126 N N . LYS A 1 286 ? -5.911 -18.813 8.252 1.00 81.88 286 LYS A N 1
ATOM 2127 C CA . LYS A 1 286 ? -5.534 -19.053 9.647 1.00 81.88 286 LYS A CA 1
ATOM 2128 C C . LYS A 1 286 ? -4.043 -18.729 9.809 1.00 81.88 286 LYS A C 1
ATOM 2130 O O . LYS A 1 286 ? -3.209 -19.441 9.257 1.00 81.88 286 LYS A O 1
ATOM 2135 N N . LYS A 1 287 ? -3.717 -17.672 10.560 1.00 92.75 287 LYS A N 1
ATOM 2136 C CA . LYS A 1 287 ? -2.326 -17.315 10.874 1.00 92.75 287 LYS A CA 1
ATOM 2137 C C . LYS A 1 287 ? -1.690 -18.395 11.748 1.00 92.75 287 LYS A C 1
ATOM 2139 O O . LYS A 1 287 ? -2.304 -18.841 12.719 1.00 92.75 287 LYS A O 1
ATOM 2144 N N . THR A 1 288 ? -0.457 -18.763 11.425 1.00 97.62 288 THR A N 1
ATOM 2145 C CA . THR A 1 288 ? 0.376 -19.672 12.213 1.00 97.62 288 THR A CA 1
ATOM 2146 C C . THR A 1 288 ? 0.661 -19.043 13.575 1.00 97.62 288 THR A C 1
ATOM 2148 O O . THR A 1 288 ? 1.167 -17.920 13.666 1.00 97.62 288 THR A O 1
ATOM 2151 N N . ARG A 1 289 ? 0.331 -19.755 14.654 1.00 98.25 289 ARG A N 1
ATOM 2152 C CA . ARG A 1 289 ? 0.548 -19.291 16.032 1.00 98.25 289 ARG A CA 1
ATOM 2153 C C . ARG A 1 289 ? 2.016 -19.460 16.422 1.00 98.25 289 ARG A C 1
ATOM 2155 O O . ARG A 1 289 ? 2.514 -20.578 16.502 1.00 98.25 289 ARG A O 1
ATOM 2162 N N . VAL A 1 290 ? 2.708 -18.361 16.697 1.00 98.69 290 VAL A N 1
ATOM 2163 C CA . VAL A 1 290 ? 4.146 -18.335 16.992 1.00 98.69 290 VAL A CA 1
ATOM 2164 C C . VAL A 1 290 ? 4.405 -18.140 18.486 1.00 98.69 290 VAL A C 1
ATOM 2166 O O . VAL A 1 290 ? 3.858 -17.229 19.112 1.00 98.69 290 VAL A O 1
ATOM 2169 N N . GLY A 1 291 ? 5.272 -18.974 19.057 1.00 98.69 291 GLY A N 1
ATOM 2170 C CA . GLY A 1 291 ? 5.863 -18.781 20.380 1.00 98.69 291 GLY A CA 1
ATOM 2171 C C . GLY A 1 291 ? 7.297 -18.274 20.252 1.00 98.69 291 GLY A C 1
ATOM 2172 O O . GLY A 1 291 ? 8.075 -18.830 19.482 1.00 98.69 291 GLY A O 1
ATOM 2173 N N . VAL A 1 292 ? 7.678 -17.233 20.993 1.00 98.75 292 VAL A N 1
ATOM 2174 C CA . VAL A 1 292 ? 9.048 -16.687 20.936 1.00 98.75 292 VAL A CA 1
ATOM 2175 C C . VAL A 1 292 ? 9.764 -16.905 22.265 1.00 98.75 292 VAL A C 1
ATOM 2177 O O . VAL A 1 292 ? 9.267 -16.484 23.311 1.00 98.75 292 VAL A O 1
ATOM 2180 N N . LEU A 1 293 ? 10.940 -17.535 22.233 1.00 98.62 293 LEU A N 1
ATOM 2181 C CA . LEU A 1 293 ? 11.796 -17.734 23.407 1.00 98.62 293 LEU A CA 1
ATOM 2182 C C . LEU A 1 293 ? 12.918 -16.688 23.431 1.00 98.62 293 LEU A C 1
ATOM 2184 O O . LEU A 1 293 ? 13.589 -16.476 22.422 1.00 98.62 293 LEU A O 1
ATOM 2188 N N . ILE A 1 294 ? 13.142 -16.045 24.581 1.00 98.38 294 ILE A N 1
ATOM 2189 C CA . ILE A 1 294 ? 14.133 -14.963 24.745 1.00 98.38 294 ILE A CA 1
ATOM 2190 C C . ILE A 1 294 ? 14.949 -15.095 26.040 1.00 98.38 294 ILE A C 1
ATOM 2192 O O . ILE A 1 294 ? 14.502 -15.715 27.005 1.00 98.38 294 ILE A O 1
ATOM 2196 N N . SER A 1 295 ? 16.124 -14.452 26.096 1.00 97.00 295 SER A N 1
ATOM 2197 C CA . SER A 1 295 ? 16.940 -14.350 27.326 1.00 97.00 295 SER A CA 1
ATOM 2198 C C . SER A 1 295 ? 17.356 -12.932 27.734 1.00 97.00 295 SER A C 1
ATOM 2200 O O . SER A 1 295 ? 17.977 -12.768 28.787 1.00 97.00 295 SER A O 1
ATOM 2202 N N . GLY A 1 296 ? 17.070 -11.907 26.926 1.00 93.94 296 GLY A N 1
ATOM 2203 C CA . GLY A 1 296 ? 17.686 -10.586 27.094 1.00 93.94 296 GLY A CA 1
ATOM 2204 C C . GLY A 1 296 ? 16.857 -9.403 26.592 1.00 93.94 296 GLY A C 1
ATOM 2205 O O . GLY A 1 296 ? 15.662 -9.289 26.868 1.00 93.94 296 GLY A O 1
ATOM 2206 N N . THR A 1 297 ? 17.523 -8.483 25.892 1.00 91.69 297 THR A N 1
ATOM 2207 C CA . THR A 1 297 ? 16.978 -7.173 25.483 1.00 91.69 297 THR A CA 1
ATOM 2208 C C . THR A 1 297 ? 15.782 -7.271 24.532 1.00 91.69 297 THR A C 1
ATOM 2210 O O . THR A 1 297 ? 14.912 -6.395 24.547 1.00 91.69 297 THR A O 1
ATOM 2213 N N . GLY A 1 298 ? 15.715 -8.348 23.743 1.00 92.38 298 GLY A N 1
ATOM 2214 C CA . GLY A 1 298 ? 14.605 -8.654 22.842 1.00 92.38 298 GLY A CA 1
ATOM 2215 C C . GLY A 1 298 ? 14.568 -7.789 21.582 1.00 92.38 298 GLY A C 1
ATOM 2216 O O . GLY A 1 298 ? 13.481 -7.445 21.132 1.00 92.38 298 GLY A O 1
ATOM 2217 N N . THR A 1 299 ? 15.719 -7.408 21.021 1.00 94.12 299 THR A N 1
ATOM 2218 C CA . THR A 1 299 ? 15.770 -6.643 19.759 1.00 94.12 299 THR A CA 1
ATOM 2219 C C . THR A 1 299 ? 15.272 -7.481 18.575 1.00 94.12 299 THR A C 1
ATOM 2221 O O . THR A 1 299 ? 14.383 -7.040 17.859 1.00 94.12 299 THR A O 1
ATOM 2224 N N . ASN A 1 300 ? 15.689 -8.749 18.473 1.00 97.12 300 ASN A N 1
ATOM 2225 C CA . ASN A 1 300 ? 15.123 -9.694 17.501 1.00 97.12 300 ASN A CA 1
ATOM 2226 C C . ASN A 1 300 ? 13.620 -9.933 17.717 1.00 97.12 300 ASN A C 1
ATOM 2228 O O . ASN A 1 300 ? 12.849 -9.969 16.765 1.00 97.12 300 ASN A O 1
ATOM 2232 N N . LEU A 1 301 ? 13.170 -10.014 18.975 1.00 97.88 301 LEU A N 1
ATOM 2233 C CA . LEU A 1 301 ? 11.738 -10.080 19.287 1.00 97.88 301 LEU A CA 1
ATOM 2234 C C . LEU A 1 301 ? 10.988 -8.843 18.768 1.00 97.88 301 LEU A C 1
ATOM 2236 O O . LEU A 1 301 ? 9.896 -8.989 18.233 1.00 97.88 301 LEU A O 1
ATOM 2240 N N . GLN A 1 302 ? 11.556 -7.642 18.903 1.00 97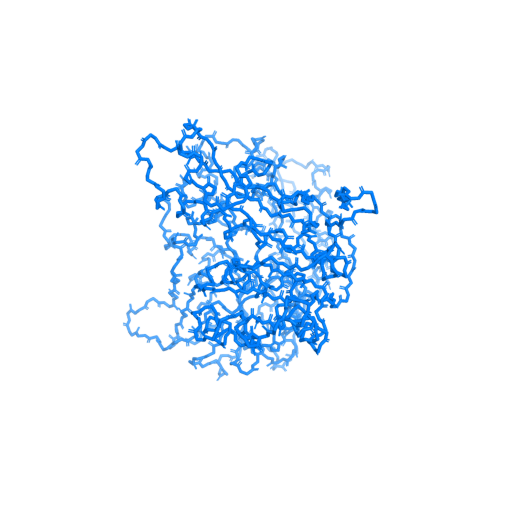.38 302 GLN A N 1
ATOM 2241 C CA . GLN A 1 302 ? 10.945 -6.413 18.392 1.00 97.38 302 GLN A CA 1
ATOM 2242 C C . GLN A 1 302 ? 10.702 -6.495 16.877 1.00 97.38 302 GLN A C 1
ATOM 2244 O O . GLN A 1 302 ? 9.594 -6.206 16.430 1.00 97.38 302 GLN A O 1
ATOM 2249 N N . ALA A 1 303 ? 11.690 -6.969 16.114 1.00 96.69 303 ALA A N 1
ATOM 2250 C CA . ALA A 1 303 ? 11.559 -7.153 14.670 1.00 96.69 303 ALA A CA 1
ATOM 2251 C C . ALA A 1 303 ? 10.457 -8.172 14.306 1.00 96.69 303 ALA A C 1
ATOM 2253 O O . ALA A 1 303 ? 9.645 -7.930 13.412 1.00 96.69 303 ALA A O 1
ATOM 2254 N N . LEU A 1 304 ? 10.355 -9.285 15.047 1.00 98.12 304 LEU A N 1
ATOM 2255 C CA . LEU A 1 304 ? 9.281 -10.272 14.860 1.00 98.12 304 LEU A CA 1
ATOM 2256 C C . LEU A 1 304 ? 7.889 -9.697 15.197 1.00 98.12 304 LEU A C 1
ATOM 2258 O O . LEU A 1 304 ? 6.912 -9.969 14.494 1.00 98.12 304 LEU A O 1
ATOM 2262 N N . ILE A 1 305 ? 7.779 -8.880 16.252 1.00 97.44 305 ILE A N 1
ATOM 2263 C CA . ILE A 1 305 ? 6.531 -8.187 16.619 1.00 97.44 305 ILE A CA 1
ATOM 2264 C C . ILE A 1 305 ? 6.089 -7.254 15.489 1.00 97.44 305 ILE A C 1
ATOM 2266 O O . ILE A 1 305 ? 4.916 -7.238 15.123 1.00 97.44 305 ILE A O 1
ATOM 2270 N N . GLU A 1 306 ? 7.015 -6.484 14.927 1.00 92.56 306 GLU A N 1
ATOM 2271 C CA . GLU A 1 306 ? 6.725 -5.555 13.834 1.00 92.56 306 GLU A CA 1
ATOM 2272 C C . GLU A 1 306 ? 6.270 -6.282 12.565 1.00 92.56 306 GLU A C 1
ATOM 2274 O O . GLU A 1 306 ? 5.303 -5.851 11.936 1.00 92.56 306 GLU A O 1
ATOM 2279 N N . GLN A 1 307 ? 6.885 -7.421 12.234 1.00 95.06 307 GLN A N 1
ATOM 2280 C CA . GLN A 1 307 ? 6.465 -8.252 11.105 1.00 95.06 307 GLN A CA 1
ATOM 2281 C C . GLN A 1 307 ? 5.068 -8.846 11.308 1.00 95.06 307 GLN A C 1
ATOM 2283 O O . GLN A 1 307 ? 4.221 -8.704 10.431 1.00 95.06 307 GLN A O 1
ATOM 2288 N N . THR A 1 308 ? 4.787 -9.462 12.461 1.00 94.44 308 THR A N 1
ATOM 2289 C CA . THR A 1 308 ? 3.481 -10.115 12.707 1.00 94.44 308 THR A CA 1
ATOM 2290 C C . THR A 1 308 ? 2.307 -9.140 12.818 1.00 94.44 308 THR A C 1
ATOM 2292 O O . THR A 1 308 ? 1.149 -9.530 12.659 1.00 94.44 308 THR A O 1
ATOM 2295 N N . ARG A 1 309 ? 2.584 -7.851 13.046 1.00 90.00 309 ARG A N 1
ATOM 2296 C CA . ARG A 1 309 ? 1.580 -6.778 12.992 1.00 90.00 309 ARG A CA 1
ATOM 2297 C C . ARG A 1 309 ? 1.158 -6.411 11.574 1.00 90.00 309 ARG A C 1
ATOM 2299 O O . ARG A 1 309 ? 0.116 -5.777 11.413 1.00 90.00 309 ARG A O 1
ATOM 2306 N N . ARG A 1 310 ? 1.931 -6.792 10.554 1.00 85.50 310 ARG A N 1
ATOM 2307 C CA . ARG A 1 310 ? 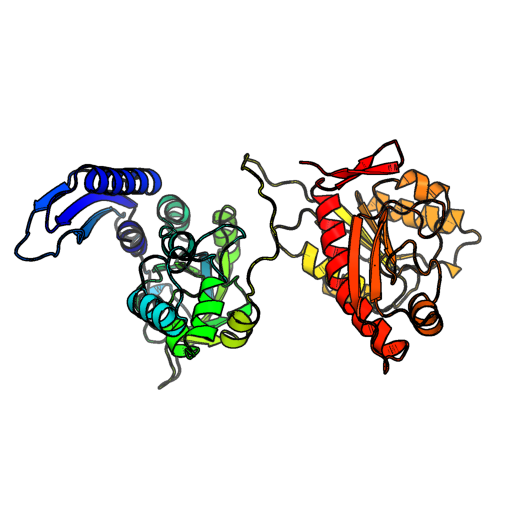1.559 -6.552 9.159 1.00 85.50 310 ARG A CA 1
ATOM 2308 C C . ARG A 1 310 ? 0.313 -7.385 8.825 1.00 85.50 310 ARG A C 1
ATOM 2310 O O . ARG A 1 310 ? 0.285 -8.580 9.141 1.00 85.50 310 ARG A O 1
ATOM 2317 N N . PRO A 1 311 ? -0.715 -6.807 8.178 1.00 77.75 311 PRO A N 1
ATOM 2318 C CA . PRO A 1 311 ? -1.911 -7.551 7.781 1.00 77.75 311 PRO A CA 1
ATOM 2319 C C . PRO A 1 311 ? -1.577 -8.793 6.951 1.00 77.75 311 PRO A C 1
ATOM 2321 O O . PRO A 1 311 ? -2.113 -9.863 7.233 1.00 77.75 311 PRO A O 1
ATOM 2324 N N . SER A 1 312 ? -0.607 -8.657 6.041 1.00 84.69 312 SER A N 1
ATOM 2325 C CA . SER A 1 312 ? -0.095 -9.705 5.156 1.00 84.69 312 SER A CA 1
ATOM 2326 C C . SER A 1 312 ? 0.707 -10.805 5.852 1.00 84.69 312 SER A C 1
ATOM 2328 O O . SER A 1 312 ? 1.077 -11.770 5.195 1.00 84.69 312 SER A O 1
ATOM 2330 N N . SER A 1 313 ? 1.029 -10.672 7.145 1.00 91.25 313 SER A N 1
ATOM 2331 C CA . SER A 1 313 ? 1.806 -11.704 7.827 1.00 91.25 313 SER A CA 1
ATOM 2332 C C . SER A 1 313 ? 0.962 -12.950 8.070 1.00 91.25 313 SER A C 1
ATOM 2334 O O . SER A 1 313 ? -0.110 -12.885 8.681 1.00 91.25 313 SER A O 1
ATOM 2336 N N . SER A 1 314 ? 1.507 -14.088 7.663 1.00 95.69 314 SER A N 1
ATOM 2337 C CA . SER A 1 314 ? 1.002 -15.442 7.885 1.00 95.69 314 SER A CA 1
ATOM 2338 C C . SER A 1 314 ? 1.230 -15.915 9.323 1.00 95.69 314 SER A C 1
ATOM 2340 O O . SER A 1 314 ? 0.846 -17.030 9.668 1.00 95.69 314 SER A O 1
ATOM 2342 N N . ALA A 1 315 ? 1.861 -15.094 10.166 1.00 96.62 315 ALA A N 1
ATOM 2343 C CA . ALA A 1 315 ? 2.244 -15.414 11.533 1.00 96.62 315 ALA A CA 1
ATOM 2344 C C . ALA A 1 315 ? 1.553 -14.499 12.554 1.00 96.62 315 ALA A C 1
ATOM 2346 O O . ALA A 1 315 ? 1.306 -13.317 12.311 1.00 96.62 315 ALA A O 1
ATOM 2347 N N . GLN A 1 316 ? 1.288 -15.035 13.743 1.00 97.44 316 GLN A N 1
ATOM 2348 C CA . GLN A 1 316 ? 0.825 -14.277 14.904 1.00 97.44 316 GLN A CA 1
ATOM 2349 C C . GLN A 1 316 ? 1.588 -14.727 16.147 1.00 97.44 316 GLN A C 1
ATOM 2351 O O . GLN A 1 316 ? 1.501 -15.892 16.525 1.00 97.44 316 GLN A O 1
ATOM 2356 N N . ILE A 1 317 ? 2.276 -13.814 16.839 1.00 98.50 317 ILE A N 1
ATOM 2357 C CA . ILE A 1 317 ? 2.912 -14.148 18.120 1.00 98.50 317 ILE A CA 1
ATOM 2358 C C . ILE A 1 317 ? 1.836 -14.257 19.203 1.00 98.50 317 ILE A C 1
ATOM 2360 O O . ILE A 1 317 ? 1.166 -13.275 19.524 1.00 98.50 317 ILE A O 1
ATOM 2364 N N . VAL A 1 318 ? 1.688 -15.449 19.780 1.00 98.19 318 VAL A N 1
ATOM 2365 C CA . VAL A 1 318 ? 0.684 -15.732 20.819 1.00 98.19 318 VAL A CA 1
ATOM 2366 C C . VAL A 1 318 ? 1.274 -15.754 22.224 1.00 98.19 318 VAL A C 1
ATOM 2368 O O . VAL A 1 318 ? 0.555 -15.476 23.181 1.00 98.19 318 VAL A O 1
ATOM 2371 N N . VAL A 1 319 ? 2.572 -16.044 22.361 1.00 98.62 319 VAL A N 1
ATOM 2372 C CA . VAL A 1 319 ? 3.265 -16.044 23.654 1.00 98.62 319 VAL A CA 1
ATOM 2373 C C . VAL A 1 319 ? 4.748 -15.711 23.501 1.00 98.62 319 VAL A C 1
ATOM 2375 O O . VAL A 1 319 ? 5.409 -16.157 22.562 1.00 98.62 319 VAL A O 1
ATOM 2378 N N . VAL A 1 320 ? 5.284 -14.947 24.452 1.00 98.69 320 VAL A N 1
ATOM 2379 C CA . VAL A 1 320 ? 6.727 -14.748 24.635 1.00 98.69 320 VAL A CA 1
ATOM 2380 C C . VAL A 1 320 ? 7.152 -15.361 25.961 1.00 98.69 320 VAL A C 1
ATOM 2382 O O . VAL A 1 320 ? 6.640 -14.987 27.019 1.00 98.69 320 VAL A O 1
ATOM 2385 N N . ILE A 1 321 ? 8.107 -16.286 25.915 1.00 98.56 321 ILE A N 1
ATOM 2386 C CA . ILE A 1 321 ? 8.633 -16.974 27.093 1.00 98.56 321 ILE A CA 1
ATOM 2387 C C . ILE A 1 321 ? 10.072 -16.520 27.326 1.00 98.56 321 ILE A C 1
ATOM 2389 O O . ILE A 1 321 ? 10.930 -16.642 26.453 1.00 98.56 321 ILE A O 1
ATOM 2393 N N . SER A 1 322 ? 10.355 -16.011 28.521 1.00 98.31 322 SER A N 1
ATOM 2394 C CA . SER A 1 322 ? 11.723 -15.692 28.931 1.00 98.31 322 SER A CA 1
ATOM 2395 C C . SER A 1 322 ? 12.243 -16.715 29.926 1.00 98.31 322 SER A C 1
ATOM 2397 O O . SER A 1 322 ? 11.553 -17.043 30.894 1.00 98.31 322 SER A O 1
ATOM 2399 N N . ASN A 1 323 ? 13.496 -17.145 29.754 1.00 97.38 323 ASN A N 1
ATOM 2400 C CA . ASN A 1 323 ? 14.174 -17.967 30.758 1.00 97.38 323 ASN A CA 1
ATOM 2401 C C . ASN A 1 323 ? 14.735 -17.165 31.944 1.00 97.38 323 ASN A C 1
ATOM 2403 O O . ASN A 1 323 ? 15.358 -17.740 32.838 1.00 97.38 323 ASN A O 1
ATOM 2407 N N . ARG A 1 324 ? 14.592 -15.837 31.923 1.00 96.50 324 ARG A N 1
ATOM 2408 C CA . ARG A 1 324 ? 15.044 -14.926 32.979 1.00 96.50 324 ARG A CA 1
ATOM 2409 C C . ARG A 1 324 ? 13.917 -13.957 33.356 1.00 96.50 324 ARG A C 1
ATOM 2411 O O . ARG A 1 324 ? 13.309 -13.370 32.453 1.00 96.50 324 ARG A O 1
ATOM 2418 N N . PRO A 1 325 ? 13.638 -13.740 34.650 1.00 95.50 325 PRO A N 1
ATOM 2419 C CA . PRO A 1 325 ? 12.671 -12.731 35.067 1.00 95.50 325 PRO A CA 1
ATOM 2420 C C . PRO A 1 325 ? 13.173 -11.315 34.741 1.00 95.50 325 PRO A C 1
ATOM 2422 O O . PRO A 1 325 ? 14.375 -11.065 34.670 1.00 95.50 325 PRO A O 1
ATOM 2425 N N . GLY A 1 326 ? 12.246 -10.373 34.545 1.00 92.50 326 GLY A N 1
ATOM 2426 C CA . GLY A 1 326 ? 12.549 -8.935 34.495 1.00 92.50 326 GLY A CA 1
ATOM 2427 C C . GLY A 1 326 ? 13.307 -8.421 33.261 1.00 92.50 326 GLY A C 1
ATOM 2428 O O . GLY A 1 326 ? 13.686 -7.250 33.239 1.00 92.50 326 GLY A O 1
ATOM 2429 N N . VAL A 1 327 ? 13.527 -9.243 32.230 1.00 95.88 327 VAL A N 1
ATOM 2430 C CA . VAL A 1 327 ? 14.259 -8.815 31.025 1.00 95.88 327 VAL A CA 1
ATOM 2431 C C . VAL A 1 327 ? 13.470 -7.803 30.188 1.00 95.88 327 VAL A C 1
ATOM 2433 O O . VAL A 1 327 ? 12.239 -7.836 30.128 1.00 95.88 327 VAL A O 1
ATOM 2436 N N . GLN A 1 328 ? 14.178 -6.913 29.488 1.00 94.75 328 GLN A N 1
ATOM 2437 C CA . GLN A 1 328 ? 13.558 -5.881 28.646 1.00 94.75 328 GLN A CA 1
ATOM 2438 C C . GLN A 1 328 ? 12.684 -6.474 27.529 1.00 94.75 328 GLN A C 1
ATOM 2440 O O . GLN A 1 328 ? 11.651 -5.888 27.209 1.00 94.75 328 GLN A O 1
ATOM 2445 N N . GLY A 1 329 ? 13.025 -7.649 26.986 1.00 96.12 329 GLY A N 1
ATOM 2446 C CA . GLY A 1 329 ? 12.202 -8.305 25.968 1.00 96.12 329 GLY A CA 1
ATOM 2447 C C . GLY A 1 329 ? 10.776 -8.629 26.440 1.00 96.12 329 GLY A C 1
ATOM 2448 O O . GLY A 1 329 ? 9.834 -8.472 25.668 1.00 96.12 329 GLY A O 1
ATOM 2449 N N . LEU A 1 330 ? 10.577 -8.962 27.724 1.00 96.88 330 LEU A N 1
ATOM 2450 C CA . LEU A 1 330 ? 9.233 -9.161 28.289 1.00 96.88 330 LEU A CA 1
ATOM 2451 C C . LEU A 1 330 ? 8.431 -7.855 28.316 1.00 96.88 330 LEU A C 1
ATOM 2453 O O . LEU A 1 330 ? 7.238 -7.858 28.025 1.00 96.88 330 LEU A O 1
ATOM 2457 N N . LYS A 1 331 ? 9.089 -6.725 28.613 1.00 93.56 331 LYS A N 1
ATOM 2458 C CA . LYS A 1 331 ? 8.446 -5.402 28.574 1.00 93.56 331 LYS A CA 1
ATOM 2459 C C . LYS A 1 331 ? 8.004 -5.047 27.153 1.00 93.56 331 LYS A C 1
ATOM 2461 O O . LYS A 1 331 ? 6.898 -4.549 26.980 1.00 93.56 331 LYS A O 1
ATOM 2466 N N . ARG A 1 332 ? 8.828 -5.346 26.138 1.00 96.44 332 ARG A N 1
ATOM 2467 C CA . ARG A 1 332 ? 8.476 -5.150 24.717 1.00 96.44 332 ARG A CA 1
ATOM 2468 C C . ARG A 1 332 ? 7.237 -5.957 24.327 1.00 96.44 332 ARG A C 1
ATOM 2470 O O . ARG A 1 332 ? 6.317 -5.403 23.738 1.00 96.44 332 ARG A O 1
ATOM 2477 N N . ALA A 1 333 ? 7.190 -7.233 24.710 1.00 96.31 333 ALA A N 1
ATOM 2478 C CA . ALA A 1 333 ? 6.045 -8.105 24.451 1.00 96.31 333 ALA A CA 1
ATOM 2479 C C . ALA A 1 333 ? 4.760 -7.606 25.132 1.00 96.31 333 ALA A C 1
ATOM 2481 O O . ALA A 1 333 ? 3.720 -7.508 24.484 1.00 96.31 333 ALA A O 1
ATOM 2482 N N . ALA A 1 334 ? 4.843 -7.223 26.410 1.00 92.88 334 ALA A N 1
ATOM 2483 C CA . ALA A 1 334 ? 3.702 -6.701 27.158 1.00 92.88 334 ALA A CA 1
ATOM 2484 C C . ALA A 1 334 ? 3.163 -5.391 26.556 1.00 92.88 334 ALA A C 1
ATOM 2486 O O . ALA A 1 334 ? 1.959 -5.266 26.345 1.00 92.88 334 ALA A O 1
ATOM 2487 N N . LEU A 1 335 ? 4.047 -4.448 26.199 1.00 91.19 335 LEU A N 1
ATOM 2488 C CA . LEU A 1 335 ? 3.673 -3.218 25.483 1.00 91.19 335 LEU A CA 1
ATOM 2489 C C . LEU A 1 335 ? 3.041 -3.507 24.118 1.00 91.19 335 LEU A C 1
ATOM 2491 O O . LEU A 1 335 ? 2.252 -2.710 23.615 1.00 91.19 335 LEU A O 1
ATOM 2495 N N . ALA A 1 336 ? 3.377 -4.648 23.518 1.00 92.44 336 ALA A N 1
ATOM 2496 C CA . ALA A 1 336 ? 2.792 -5.087 22.268 1.00 92.44 336 ALA A CA 1
ATOM 2497 C C . ALA A 1 336 ? 1.449 -5.821 22.414 1.00 92.44 336 ALA A C 1
ATOM 2499 O O . ALA A 1 336 ? 0.876 -6.190 21.390 1.00 92.44 336 ALA A O 1
ATOM 2500 N N . GLY A 1 337 ? 0.945 -6.008 23.641 1.00 94.19 337 GLY A N 1
ATOM 2501 C CA . GLY A 1 337 ? -0.286 -6.751 23.924 1.00 94.19 337 GLY A CA 1
ATOM 2502 C C . GLY A 1 337 ? -0.130 -8.272 23.831 1.00 94.19 337 GLY A C 1
ATOM 2503 O O . GLY A 1 337 ? -1.127 -8.987 23.764 1.00 94.19 337 GLY A O 1
ATOM 2504 N N . ILE A 1 338 ? 1.105 -8.779 23.808 1.00 97.81 338 ILE A N 1
ATOM 2505 C CA . ILE A 1 338 ? 1.401 -10.207 23.675 1.00 97.81 338 ILE A CA 1
ATOM 2506 C C . ILE A 1 338 ? 1.509 -10.833 25.063 1.00 97.81 338 ILE A C 1
ATOM 2508 O O . ILE A 1 338 ? 2.122 -10.270 25.974 1.00 97.81 338 ILE A O 1
ATOM 2512 N N . GLN A 1 339 ? 0.929 -12.021 25.223 1.00 96.62 339 GLN A N 1
ATOM 2513 C CA . GLN A 1 339 ? 0.992 -12.764 26.477 1.00 96.62 339 GLN A CA 1
ATOM 2514 C C . GLN A 1 339 ? 2.435 -13.158 26.789 1.00 96.62 339 GLN A C 1
ATOM 2516 O O . GLN A 1 339 ? 3.193 -13.578 25.914 1.00 96.62 339 GLN A O 1
ATOM 2521 N N . THR A 1 340 ? 2.826 -13.020 28.053 1.00 97.94 340 THR A N 1
ATOM 2522 C CA . THR A 1 340 ? 4.189 -13.324 28.491 1.00 97.94 340 THR A CA 1
ATOM 2523 C C . THR A 1 340 ? 4.201 -14.387 29.577 1.00 97.94 340 THR A C 1
ATOM 2525 O O . THR A 1 340 ? 3.282 -14.491 30.397 1.00 97.94 340 THR A O 1
ATOM 2528 N N . ARG A 1 341 ? 5.261 -15.194 29.577 1.00 97.44 341 ARG A N 1
ATOM 2529 C CA . ARG A 1 341 ? 5.543 -16.191 30.608 1.00 97.44 341 ARG A CA 1
ATOM 2530 C C . ARG A 1 341 ? 7.015 -16.127 30.988 1.00 97.44 341 ARG A C 1
ATOM 2532 O O . ARG A 1 341 ? 7.888 -15.874 30.158 1.00 97.44 341 ARG A O 1
ATOM 2539 N N . VAL A 1 342 ? 7.287 -16.364 32.263 1.00 97.88 342 VAL A N 1
ATOM 2540 C CA . VAL A 1 342 ? 8.648 -16.511 32.774 1.00 97.88 342 VAL A CA 1
ATOM 2541 C C . VAL A 1 342 ? 8.806 -17.948 33.226 1.00 97.88 342 VAL A C 1
ATOM 2543 O O . VAL A 1 342 ? 8.065 -18.406 34.090 1.00 97.88 342 VAL A O 1
ATOM 2546 N N . VAL A 1 343 ? 9.774 -18.645 32.645 1.00 96.94 343 VAL A N 1
ATOM 2547 C CA . VAL A 1 343 ? 10.188 -19.976 33.086 1.00 96.94 343 VAL A CA 1
ATOM 2548 C C . VAL A 1 343 ? 11.631 -19.826 33.532 1.00 96.94 343 VAL A C 1
ATOM 2550 O O . VAL A 1 343 ? 12.540 -19.901 32.719 1.00 96.94 343 VAL A O 1
ATOM 2553 N N . ASP A 1 344 ? 11.870 -19.499 34.800 1.00 95.75 344 ASP A N 1
ATOM 2554 C CA . ASP A 1 344 ? 13.239 -19.246 35.256 1.00 95.75 344 ASP A CA 1
ATOM 2555 C C . ASP A 1 344 ? 14.038 -20.553 35.299 1.00 95.75 344 ASP A C 1
ATOM 2557 O O . ASP A 1 344 ? 13.805 -21.416 36.143 1.00 95.75 344 ASP A O 1
ATOM 2561 N N . HIS A 1 345 ? 15.009 -20.684 34.394 1.00 92.56 345 HIS A N 1
ATOM 2562 C CA . HIS A 1 345 ? 15.876 -21.858 34.285 1.00 92.56 345 HIS A CA 1
ATOM 2563 C C . HIS A 1 345 ? 16.632 -22.209 35.576 1.00 92.56 345 HIS A C 1
ATOM 2565 O O . HIS A 1 345 ? 17.089 -23.341 35.707 1.00 92.56 345 HIS A O 1
ATOM 2571 N N . LYS A 1 346 ? 16.782 -21.269 36.518 1.00 94.19 346 LYS A N 1
ATOM 2572 C CA . LYS A 1 346 ? 17.435 -21.510 37.814 1.00 94.19 346 LYS A CA 1
ATOM 2573 C C . LYS A 1 346 ? 16.576 -22.312 38.795 1.00 94.19 346 LYS A C 1
ATOM 2575 O O . LYS A 1 346 ? 17.106 -22.783 39.793 1.00 94.19 346 LYS A O 1
ATOM 2580 N N . LEU A 1 347 ? 15.275 -22.445 38.534 1.00 93.12 347 LEU A N 1
ATOM 2581 C CA . LEU A 1 347 ? 14.322 -23.118 39.423 1.00 93.12 347 LEU A CA 1
ATOM 2582 C C . LEU A 1 347 ? 14.150 -24.616 39.125 1.00 93.12 347 LEU A C 1
ATOM 2584 O O . LEU A 1 347 ? 13.341 -25.270 39.776 1.00 93.12 347 LEU A O 1
ATOM 2588 N N . PHE A 1 348 ? 14.881 -25.160 38.151 1.00 93.19 348 PHE A N 1
ATOM 2589 C CA . PHE A 1 348 ? 14.737 -26.546 37.701 1.00 93.19 348 PHE A CA 1
ATOM 2590 C C . PHE A 1 348 ? 15.999 -27.354 38.001 1.00 93.19 348 PHE A C 1
ATOM 2592 O O . PHE A 1 348 ? 17.114 -26.864 37.813 1.00 93.19 348 PHE A O 1
ATOM 2599 N N . GLY A 1 349 ? 15.823 -28.604 38.441 1.00 88.19 349 GLY A N 1
ATOM 2600 C CA . GLY A 1 349 ? 16.928 -29.504 38.781 1.00 88.19 349 GLY A CA 1
ATOM 2601 C C . GLY A 1 349 ? 17.591 -30.129 37.552 1.00 88.19 349 GLY A C 1
ATOM 2602 O O . GLY A 1 349 ? 18.731 -30.588 37.620 1.00 88.19 349 GLY A O 1
ATOM 2603 N N . SER A 1 350 ? 16.906 -30.121 36.405 1.00 93.94 350 SER A N 1
ATOM 2604 C CA . SER A 1 350 ? 17.435 -30.635 35.143 1.00 93.94 350 SER A CA 1
ATOM 2605 C C . SER A 1 350 ? 16.962 -29.834 33.925 1.00 93.94 350 SER A C 1
ATOM 2607 O O . SER A 1 350 ? 15.938 -29.150 33.951 1.00 93.94 350 SER A O 1
ATOM 2609 N N . ARG A 1 351 ? 17.694 -29.957 32.806 1.00 93.06 351 ARG A N 1
ATOM 2610 C CA . ARG A 1 351 ? 17.266 -29.387 31.513 1.00 93.06 351 ARG A CA 1
ATOM 2611 C C . ARG A 1 351 ? 15.955 -29.999 31.018 1.00 93.06 351 ARG A C 1
ATOM 2613 O O . ARG A 1 351 ? 15.149 -29.286 30.443 1.00 93.06 351 ARG A O 1
ATOM 2620 N N . ALA A 1 352 ? 15.732 -31.289 31.269 1.00 93.62 352 ALA A N 1
ATOM 2621 C CA . ALA A 1 352 ? 14.516 -31.976 30.842 1.00 93.62 352 ALA A CA 1
ATOM 2622 C C . ALA A 1 352 ? 13.262 -31.398 31.522 1.00 93.62 352 ALA A C 1
ATOM 2624 O O . ALA A 1 352 ? 12.256 -31.167 30.860 1.00 93.62 352 ALA A O 1
ATOM 2625 N N . GLU A 1 353 ? 13.335 -31.102 32.823 1.00 93.12 353 GLU A N 1
ATOM 2626 C CA . GLU A 1 353 ? 12.238 -30.455 33.560 1.00 93.12 353 GLU A CA 1
ATOM 2627 C C . GLU A 1 353 ? 11.975 -29.021 33.079 1.00 93.12 353 GLU A C 1
ATOM 2629 O O . GLU A 1 353 ? 10.822 -28.601 32.938 1.00 93.12 353 GLU A O 1
ATOM 2634 N N . PHE A 1 354 ? 13.050 -28.274 32.814 1.00 96.56 354 PHE A N 1
ATOM 2635 C CA . PHE A 1 354 ? 12.980 -26.917 32.282 1.00 96.56 354 PHE A CA 1
ATOM 2636 C C . PHE A 1 354 ? 12.314 -26.889 30.898 1.00 96.56 354 PHE A C 1
ATOM 2638 O O . PHE A 1 354 ? 11.319 -26.188 30.701 1.00 96.56 354 PHE A O 1
ATOM 2645 N N . ASP A 1 355 ? 12.807 -27.706 29.968 1.00 96.50 355 ASP A N 1
ATOM 2646 C CA . ASP A 1 355 ? 12.287 -27.801 28.605 1.00 96.50 355 ASP A CA 1
ATOM 2647 C C . ASP A 1 355 ? 10.844 -28.308 28.590 1.00 96.50 355 ASP A C 1
ATOM 2649 O O . ASP A 1 355 ? 10.005 -27.741 27.896 1.00 96.50 355 ASP A O 1
ATOM 2653 N N . GLY A 1 356 ? 10.523 -29.317 29.408 1.00 95.88 356 GLY A N 1
ATOM 2654 C CA . GLY A 1 356 ? 9.158 -29.828 29.554 1.00 95.88 356 GLY A CA 1
ATOM 2655 C C . GLY A 1 356 ? 8.187 -28.794 30.135 1.00 95.88 356 GLY A C 1
ATOM 2656 O O . GLY A 1 356 ? 6.980 -28.869 29.919 1.00 95.88 356 GLY A O 1
ATOM 2657 N N . THR A 1 357 ? 8.682 -27.794 30.865 1.00 97.00 357 THR A N 1
ATOM 2658 C CA . THR A 1 357 ? 7.850 -26.675 31.325 1.00 97.00 357 THR A CA 1
ATOM 2659 C C . THR A 1 357 ? 7.625 -25.645 30.227 1.00 97.00 357 THR A C 1
ATOM 2661 O O . THR A 1 357 ? 6.495 -25.195 30.059 1.00 97.00 357 THR A O 1
ATOM 2664 N N . ILE A 1 358 ? 8.658 -25.310 29.448 1.00 97.94 358 ILE A N 1
ATOM 2665 C CA . ILE A 1 358 ? 8.503 -24.465 28.253 1.00 97.94 358 ILE A CA 1
ATOM 2666 C C . ILE A 1 358 ? 7.504 -25.103 27.288 1.00 97.94 358 ILE A C 1
ATOM 2668 O O . ILE A 1 358 ? 6.586 -24.436 26.824 1.00 97.94 358 ILE A O 1
ATOM 2672 N N . ASP A 1 359 ? 7.660 -26.395 27.027 1.00 97.00 359 ASP A N 1
ATOM 2673 C CA . ASP A 1 359 ? 6.828 -27.160 26.108 1.00 97.00 359 ASP A CA 1
ATOM 2674 C C . ASP A 1 359 ? 5.343 -27.125 26.496 1.00 97.00 359 ASP A C 1
ATOM 2676 O O . ASP A 1 359 ? 4.502 -26.779 25.671 1.00 97.00 359 ASP A O 1
ATOM 2680 N N . ARG A 1 360 ? 5.024 -27.347 27.778 1.00 97.00 360 ARG A N 1
ATOM 2681 C CA . ARG A 1 360 ? 3.650 -27.222 28.298 1.00 97.00 360 ARG A CA 1
ATOM 2682 C C . ARG A 1 360 ? 3.057 -25.830 28.086 1.00 97.00 360 ARG A C 1
ATOM 2684 O O . ARG A 1 360 ? 1.882 -25.714 27.759 1.00 97.00 360 ARG A O 1
ATOM 2691 N N . VAL A 1 361 ? 3.856 -24.775 28.254 1.00 96.81 361 VAL A N 1
ATOM 2692 C CA . VAL A 1 361 ? 3.404 -23.402 27.980 1.00 96.81 361 VAL A CA 1
ATOM 2693 C C . VAL A 1 361 ? 3.156 -23.207 26.483 1.00 96.81 361 VAL A C 1
ATOM 2695 O O . VAL A 1 361 ? 2.164 -22.599 26.097 1.00 96.81 361 VAL A O 1
ATOM 2698 N N . LEU A 1 362 ? 4.026 -23.721 25.615 1.00 98.19 362 LEU A N 1
ATOM 2699 C CA . LEU A 1 362 ? 3.819 -23.633 24.167 1.00 98.19 362 LEU A CA 1
ATOM 2700 C C . LEU A 1 362 ? 2.531 -24.361 23.740 1.00 98.19 362 LEU A C 1
ATOM 2702 O O . LEU A 1 362 ? 1.777 -23.833 22.921 1.00 98.19 362 LEU A O 1
ATOM 2706 N N . GLU A 1 363 ? 2.237 -25.518 24.337 1.00 96.75 363 GLU A N 1
ATOM 2707 C CA . GLU A 1 363 ? 0.986 -26.260 24.128 1.00 96.75 363 GLU A CA 1
ATOM 2708 C C . GLU A 1 363 ? -0.249 -25.517 24.658 1.00 96.75 363 GLU A C 1
ATOM 2710 O O . GLU A 1 363 ? -1.239 -25.412 23.935 1.00 96.75 363 GLU A O 1
ATOM 2715 N N . GLU A 1 364 ? -0.189 -24.946 25.869 1.00 95.81 364 GLU A N 1
ATOM 2716 C CA . GLU A 1 364 ? -1.265 -24.128 26.469 1.00 95.81 364 GLU A CA 1
ATOM 2717 C C . GLU A 1 364 ? -1.694 -22.995 25.524 1.00 95.81 364 GLU A C 1
ATOM 2719 O O . GLU A 1 364 ? -2.881 -22.704 25.367 1.00 95.81 364 GLU A O 1
ATOM 2724 N N . PHE A 1 365 ? -0.724 -22.380 24.846 1.00 96.19 365 PHE A N 1
ATOM 2725 C CA . PHE A 1 365 ? -0.955 -21.292 23.900 1.00 96.19 365 PHE A CA 1
ATOM 2726 C C . PHE A 1 365 ? -1.187 -21.762 22.458 1.00 96.19 365 PHE A C 1
ATOM 2728 O O . PHE A 1 365 ? -1.329 -20.917 21.567 1.00 96.19 365 PHE A O 1
ATOM 2735 N N . GLY A 1 366 ? -1.265 -23.071 22.207 1.00 96.62 366 GLY A N 1
ATOM 2736 C CA . GLY A 1 366 ? -1.506 -23.645 20.883 1.00 96.62 366 GLY A CA 1
ATOM 2737 C C . GLY A 1 366 ? -0.476 -23.201 19.847 1.00 96.62 366 GLY A C 1
ATOM 2738 O O . GLY A 1 366 ? -0.856 -22.820 18.743 1.00 96.62 366 GLY A O 1
ATOM 2739 N N . VAL A 1 367 ? 0.803 -23.149 20.224 1.00 98.31 367 VAL A N 1
ATOM 2740 C CA . VAL A 1 367 ? 1.893 -22.726 19.338 1.00 98.31 367 VAL A CA 1
ATOM 2741 C C . VAL A 1 367 ? 2.125 -23.760 18.230 1.00 98.31 367 VAL A C 1
ATOM 2743 O O . VAL A 1 367 ? 2.188 -24.961 18.475 1.00 98.31 367 VAL A O 1
ATOM 2746 N N . GLU A 1 368 ? 2.276 -23.276 17.000 1.00 98.12 368 GLU A N 1
ATOM 2747 C CA . GLU A 1 368 ? 2.531 -24.053 15.783 1.00 98.12 368 GLU A CA 1
ATOM 2748 C C . GLU A 1 368 ? 3.979 -23.887 15.279 1.00 98.12 368 GLU A C 1
ATOM 2750 O O . GLU A 1 368 ? 4.490 -24.786 14.612 1.00 98.12 368 GLU A O 1
ATOM 2755 N N . LEU A 1 369 ? 4.646 -22.779 15.628 1.00 98.50 369 LEU A N 1
ATOM 2756 C CA . LEU A 1 369 ? 6.033 -22.453 15.266 1.00 98.50 369 LEU A CA 1
ATOM 2757 C C . LEU A 1 369 ? 6.748 -21.764 16.440 1.00 98.50 369 LEU A C 1
ATOM 2759 O O . LEU A 1 369 ? 6.189 -20.869 17.071 1.00 98.50 369 LEU A O 1
ATOM 2763 N N . VAL A 1 370 ? 7.993 -22.141 16.723 1.00 98.75 370 VAL A N 1
ATOM 2764 C CA . VAL A 1 370 ? 8.796 -21.582 17.819 1.00 98.75 370 VAL A CA 1
ATOM 2765 C C . VAL A 1 370 ? 10.002 -20.831 17.263 1.00 98.75 370 VAL A C 1
ATOM 2767 O O . VAL A 1 370 ? 10.768 -21.387 16.481 1.00 98.75 370 VAL A O 1
ATOM 2770 N N . CYS A 1 371 ? 10.209 -19.591 17.707 1.00 98.69 371 CYS A N 1
ATOM 2771 C CA . CYS A 1 371 ? 11.356 -18.761 17.329 1.00 98.69 371 CYS A CA 1
ATOM 2772 C C . CYS A 1 371 ? 12.278 -18.517 18.532 1.00 98.69 371 CYS A C 1
ATOM 2774 O O . CYS A 1 371 ? 11.858 -17.954 19.546 1.00 98.69 371 CYS A O 1
ATOM 2776 N N . LEU A 1 372 ? 13.552 -18.890 18.414 1.00 98.31 372 LEU A N 1
ATOM 2777 C CA . LEU A 1 372 ? 14.598 -18.613 19.398 1.00 98.31 372 LEU A CA 1
ATOM 2778 C C . LEU A 1 372 ? 15.230 -17.243 19.112 1.00 98.31 372 LEU A C 1
ATOM 2780 O O . LEU A 1 372 ? 16.143 -17.113 18.303 1.00 98.31 372 LEU A O 1
ATOM 2784 N N . ALA A 1 373 ? 14.737 -16.195 19.773 1.00 96.50 373 ALA A N 1
ATOM 2785 C CA . ALA A 1 373 ? 15.195 -14.818 19.582 1.00 96.50 373 ALA A CA 1
ATOM 2786 C C .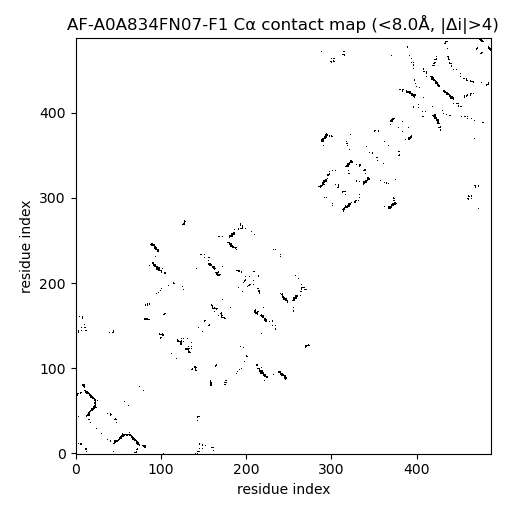 ALA A 1 373 ? 16.221 -14.418 20.646 1.00 96.50 373 ALA A C 1
ATOM 2788 O O . ALA A 1 373 ? 15.911 -13.729 21.624 1.00 96.50 373 ALA A O 1
ATOM 2789 N N . GLY A 1 374 ? 17.464 -14.868 20.449 1.00 92.31 374 GLY A N 1
ATOM 2790 C CA . GLY A 1 374 ? 18.543 -14.680 21.422 1.00 92.31 374 GLY A CA 1
ATOM 2791 C C . GLY A 1 374 ? 18.299 -15.491 22.696 1.00 92.31 374 GLY A C 1
ATOM 2792 O O . GLY A 1 374 ? 18.423 -14.975 23.813 1.00 92.31 374 GLY A O 1
ATOM 2793 N N . PHE A 1 375 ? 17.871 -16.745 22.530 1.00 95.56 375 PHE A N 1
ATOM 2794 C CA . PHE A 1 375 ? 17.631 -17.673 23.628 1.00 95.56 375 PHE A CA 1
ATOM 2795 C C . PHE A 1 375 ? 18.936 -18.378 24.018 1.00 95.56 375 PHE A C 1
ATOM 2797 O O . PHE A 1 375 ? 19.403 -19.293 23.354 1.00 95.56 375 PHE A O 1
ATOM 2804 N N . MET A 1 376 ? 19.539 -17.953 25.124 1.00 91.62 376 MET A N 1
ATOM 2805 C CA . MET A 1 376 ? 20.893 -18.338 25.540 1.00 91.62 376 MET A CA 1
ATOM 2806 C C . MET A 1 376 ? 20.931 -19.677 26.297 1.00 91.62 376 MET A C 1
ATOM 2808 O O . MET A 1 376 ? 21.601 -19.784 27.328 1.00 91.62 376 MET A O 1
ATOM 2812 N N . ARG A 1 377 ? 20.160 -20.681 25.856 1.00 92.62 377 ARG A N 1
ATOM 2813 C CA . ARG A 1 377 ? 20.098 -22.026 26.455 1.00 92.62 377 ARG A CA 1
ATOM 2814 C C . ARG A 1 377 ? 20.009 -23.094 25.369 1.00 92.62 377 ARG A C 1
ATOM 2816 O O . ARG A 1 377 ? 19.253 -22.951 24.418 1.00 92.62 377 ARG A O 1
ATOM 2823 N N . ILE A 1 378 ? 20.734 -24.190 25.575 1.00 90.75 378 ILE A N 1
ATOM 2824 C CA . ILE A 1 378 ? 20.661 -25.378 24.720 1.00 90.75 378 ILE A CA 1
ATOM 2825 C C . ILE A 1 378 ? 19.460 -26.218 25.158 1.00 90.75 378 ILE A C 1
ATOM 2827 O O . ILE A 1 378 ? 19.426 -26.683 26.303 1.00 90.75 378 ILE A O 1
ATOM 2831 N N . LEU A 1 379 ? 18.518 -26.410 24.238 1.00 94.31 379 LEU A N 1
ATOM 2832 C CA . LEU A 1 379 ? 17.357 -27.283 24.397 1.00 94.31 379 LEU A CA 1
ATOM 2833 C C . LEU A 1 379 ? 17.778 -28.753 24.246 1.00 94.31 379 LEU A C 1
ATOM 2835 O O . LEU A 1 379 ? 18.716 -29.085 23.524 1.00 94.31 379 LEU A O 1
ATOM 2839 N N . THR A 1 380 ? 17.113 -29.644 24.968 1.00 94.94 380 THR A N 1
ATOM 2840 C CA . THR A 1 380 ? 17.353 -31.091 24.940 1.00 94.94 380 THR A CA 1
ATOM 2841 C C . THR A 1 380 ? 16.951 -31.695 23.598 1.00 94.94 380 THR A C 1
ATOM 2843 O O . THR A 1 380 ? 16.026 -31.222 22.938 1.00 94.94 380 THR A O 1
ATOM 2846 N N . GLY A 1 381 ? 17.593 -32.808 23.225 1.00 93.25 381 GLY A N 1
ATOM 2847 C CA . GLY A 1 381 ? 17.248 -33.534 21.999 1.00 93.25 381 GLY A CA 1
ATOM 2848 C C . GLY A 1 381 ? 15.776 -33.953 21.951 1.00 93.25 381 GLY A C 1
ATOM 2849 O O . GLY A 1 381 ? 15.158 -33.894 20.896 1.00 93.25 381 GLY A O 1
ATOM 2850 N N . THR A 1 382 ? 15.163 -34.278 23.094 1.00 93.88 382 THR A N 1
ATOM 2851 C CA . THR A 1 382 ? 13.723 -34.573 23.177 1.00 93.88 382 THR A CA 1
ATOM 2852 C C . THR A 1 382 ? 12.862 -33.382 22.748 1.00 93.88 382 THR A C 1
ATOM 2854 O O . THR A 1 382 ? 11.924 -33.557 21.972 1.00 93.88 382 THR A O 1
ATOM 2857 N N . PHE A 1 383 ? 13.193 -32.169 23.204 1.00 96.50 383 PHE A N 1
ATOM 2858 C CA . PHE A 1 383 ? 12.482 -30.951 22.814 1.00 96.50 383 PHE A CA 1
ATOM 2859 C C . PHE A 1 383 ? 12.677 -30.647 21.322 1.00 96.50 383 PHE A C 1
ATOM 2861 O O . PHE A 1 383 ? 11.709 -30.398 20.605 1.00 96.50 383 PHE A O 1
ATOM 2868 N N . VAL A 1 384 ? 13.920 -30.726 20.835 1.00 95.81 384 VAL A N 1
ATOM 2869 C CA . VAL A 1 384 ? 14.252 -30.471 19.424 1.00 95.81 384 VAL A CA 1
ATOM 2870 C C . VAL A 1 384 ? 13.549 -31.467 18.494 1.00 95.81 384 VAL A C 1
ATOM 2872 O O . VAL A 1 384 ? 12.959 -31.057 17.495 1.00 95.81 384 VAL A O 1
ATOM 2875 N N . LYS A 1 385 ? 13.512 -32.760 18.848 1.00 93.75 385 LYS A N 1
ATOM 2876 C CA . LYS A 1 385 ? 12.770 -33.791 18.099 1.00 93.75 385 LYS A CA 1
ATOM 2877 C C . LYS A 1 385 ? 11.278 -33.484 18.018 1.00 93.75 385 LYS A C 1
ATOM 2879 O O . LYS A 1 385 ? 10.683 -33.610 16.953 1.00 93.75 385 LYS A O 1
ATOM 2884 N N . LYS A 1 386 ? 10.667 -33.050 19.124 1.00 94.81 386 LYS A N 1
ATOM 2885 C CA . LYS A 1 386 ? 9.237 -32.714 19.155 1.00 94.81 386 LYS A CA 1
ATOM 2886 C C . LYS A 1 386 ? 8.897 -31.543 18.228 1.00 94.81 386 LYS A C 1
ATOM 2888 O O . LYS A 1 386 ? 7.889 -31.584 17.528 1.00 94.81 386 LYS A O 1
ATOM 2893 N N . TRP A 1 387 ? 9.745 -30.518 18.212 1.00 96.31 387 TRP A N 1
ATOM 2894 C CA . TRP A 1 387 ? 9.550 -29.302 17.420 1.00 96.31 387 TRP A CA 1
ATOM 2895 C C . TRP A 1 387 ? 10.312 -29.316 16.085 1.00 96.31 387 TRP A C 1
ATOM 2897 O O . TRP A 1 387 ? 10.528 -28.266 15.479 1.00 96.31 387 TRP A O 1
ATOM 2907 N N . THR A 1 388 ? 10.713 -30.493 15.599 1.00 94.81 388 THR A N 1
ATOM 2908 C CA . THR A 1 388 ? 11.434 -30.629 14.326 1.00 94.81 388 THR A CA 1
ATOM 2909 C C . THR A 1 388 ? 10.615 -30.039 13.173 1.00 94.81 388 THR A C 1
ATOM 2911 O O . THR A 1 388 ? 9.411 -30.271 13.060 1.00 94.81 388 THR A O 1
ATOM 2914 N N . GLY A 1 389 ? 11.262 -29.213 12.342 1.00 94.38 389 GLY A N 1
ATOM 2915 C CA . GLY A 1 389 ? 10.608 -28.461 11.262 1.00 94.38 389 GLY A CA 1
ATOM 2916 C C . GLY A 1 389 ? 9.716 -27.299 11.725 1.00 94.38 389 GLY A C 1
ATOM 2917 O O . GLY A 1 389 ? 9.080 -26.655 10.896 1.00 94.38 389 GLY A O 1
ATOM 2918 N N . LYS A 1 390 ? 9.660 -27.022 13.035 1.00 97.19 390 LYS A N 1
ATOM 2919 C CA . LYS A 1 390 ? 8.837 -25.976 13.670 1.00 97.19 390 LYS A CA 1
ATOM 2920 C C . LYS A 1 390 ? 9.609 -25.168 14.720 1.00 97.19 390 LYS A C 1
ATOM 2922 O O . LYS A 1 390 ? 9.001 -24.461 15.518 1.00 97.19 390 LYS A O 1
ATOM 2927 N N . LEU A 1 391 ? 10.934 -25.275 14.741 1.00 98.12 391 LEU A N 1
ATOM 2928 C CA . LEU A 1 391 ? 11.811 -24.579 15.677 1.00 98.12 391 LEU A CA 1
ATOM 2929 C C . LEU A 1 391 ? 12.880 -23.834 14.886 1.00 98.12 391 LEU A C 1
ATOM 2931 O O . LEU A 1 391 ? 13.691 -24.465 14.211 1.00 98.12 391 LEU A O 1
ATOM 2935 N N . LEU A 1 392 ? 12.858 -22.506 14.954 1.00 98.44 392 LEU A N 1
ATOM 2936 C CA . LEU A 1 392 ? 13.767 -21.620 14.233 1.00 98.44 392 LEU A CA 1
ATOM 2937 C C . LEU A 1 392 ? 14.749 -20.970 15.196 1.00 98.44 392 LEU A C 1
ATOM 2939 O O . LEU A 1 392 ? 14.354 -20.519 16.272 1.00 98.44 392 LEU A O 1
ATOM 2943 N N . ASN A 1 393 ? 16.004 -20.856 14.780 1.00 97.75 393 ASN A N 1
ATOM 2944 C CA . ASN A 1 393 ? 17.015 -20.081 15.486 1.00 97.75 393 ASN A CA 1
ATOM 2945 C C . ASN A 1 393 ? 17.692 -19.097 14.542 1.00 97.75 393 ASN A C 1
ATOM 2947 O O . ASN A 1 393 ? 17.837 -19.379 13.353 1.00 97.75 393 ASN A O 1
ATOM 2951 N N . ILE A 1 394 ? 18.116 -17.966 15.101 1.00 97.12 394 ILE A N 1
ATOM 2952 C CA . ILE A 1 394 ? 18.989 -17.017 14.426 1.00 97.12 394 ILE A CA 1
ATOM 2953 C C . ILE A 1 394 ? 20.383 -17.060 15.044 1.00 97.12 394 ILE A C 1
ATOM 2955 O O . ILE A 1 394 ? 20.535 -17.014 16.266 1.00 97.12 394 ILE A O 1
ATOM 2959 N N . HIS A 1 395 ? 21.392 -17.155 14.185 1.00 96.62 395 HIS A N 1
ATOM 2960 C CA . HIS A 1 395 ? 22.798 -17.236 14.556 1.00 96.62 395 HIS A CA 1
ATOM 2961 C C . HIS A 1 395 ? 23.590 -16.079 13.930 1.00 96.62 395 HIS A C 1
ATOM 2963 O O . HIS A 1 395 ? 23.438 -15.848 12.726 1.00 96.62 395 HIS A O 1
ATOM 2969 N N . PRO A 1 396 ? 24.464 -15.377 14.680 1.00 96.25 396 PRO A N 1
ATOM 2970 C CA . PRO A 1 396 ? 25.213 -14.212 14.199 1.00 96.25 396 PRO A CA 1
ATOM 2971 C C . PRO A 1 396 ? 26.448 -14.589 13.355 1.00 96.25 396 PRO A C 1
ATOM 2973 O O . PRO A 1 396 ? 27.549 -14.077 13.563 1.00 96.25 396 PRO A O 1
ATOM 2976 N N . SER A 1 397 ? 26.285 -15.529 12.423 1.00 96.94 397 SER A N 1
ATOM 2977 C CA . SER A 1 397 ? 27.278 -15.868 11.401 1.00 96.94 397 SER A CA 1
ATOM 2978 C C . SER A 1 397 ? 26.596 -16.386 10.141 1.00 96.94 397 SER A C 1
ATOM 2980 O O . SER A 1 397 ? 25.459 -16.856 10.193 1.00 96.94 397 SER A O 1
ATOM 2982 N N . LEU A 1 398 ? 27.311 -16.372 9.016 1.00 96.88 398 LEU A N 1
ATOM 2983 C CA . LEU A 1 398 ? 26.965 -17.133 7.817 1.00 96.88 398 LEU A CA 1
ATOM 2984 C C . LEU A 1 398 ? 27.367 -18.600 8.018 1.00 96.88 398 LEU A C 1
ATOM 2986 O O . LEU A 1 398 ? 28.481 -18.999 7.675 1.00 96.88 398 LEU A O 1
ATOM 2990 N N . LEU A 1 399 ? 26.479 -19.408 8.602 1.00 95.50 399 LEU A N 1
ATOM 2991 C CA . LEU A 1 399 ? 26.712 -20.841 8.774 1.00 95.50 399 LEU A CA 1
ATOM 2992 C C . LEU A 1 399 ? 26.997 -21.508 7.413 1.00 95.50 399 LEU A C 1
ATOM 2994 O O . LEU A 1 399 ? 26.408 -21.112 6.406 1.00 95.50 399 LEU A O 1
ATOM 2998 N N . PRO A 1 400 ? 27.899 -22.504 7.356 1.00 93.44 400 PRO A N 1
ATOM 2999 C CA . PRO A 1 400 ? 28.538 -23.196 8.482 1.00 93.44 400 PRO A CA 1
ATOM 3000 C C . PRO A 1 400 ? 29.757 -22.480 9.100 1.00 93.44 400 PRO A C 1
ATOM 3002 O O . PRO A 1 400 ? 30.410 -23.060 9.967 1.00 93.44 400 PRO A O 1
ATOM 3005 N N . SER A 1 401 ? 30.085 -21.249 8.694 1.00 93.19 401 SER A N 1
ATOM 3006 C CA . SER A 1 401 ? 31.203 -20.495 9.278 1.00 93.19 401 SER A CA 1
ATOM 3007 C C . SER A 1 401 ? 30.929 -20.091 10.729 1.00 93.19 401 SER A C 1
ATOM 3009 O O . SER A 1 401 ? 29.808 -19.716 11.070 1.00 93.19 401 SER A O 1
ATOM 3011 N N . PHE A 1 402 ? 31.968 -20.112 11.571 1.00 93.81 402 PHE A N 1
ATOM 3012 C CA . PHE A 1 402 ? 31.952 -19.638 12.967 1.00 93.81 402 PHE A CA 1
ATOM 3013 C C . PHE A 1 402 ? 30.731 -20.119 13.784 1.00 93.81 402 PHE A C 1
ATOM 3015 O O . PHE A 1 402 ? 29.894 -19.328 14.232 1.00 93.81 402 PHE A O 1
ATOM 3022 N N . LYS A 1 403 ? 30.607 -21.443 13.954 1.00 90.88 403 LYS A N 1
ATOM 3023 C CA . LY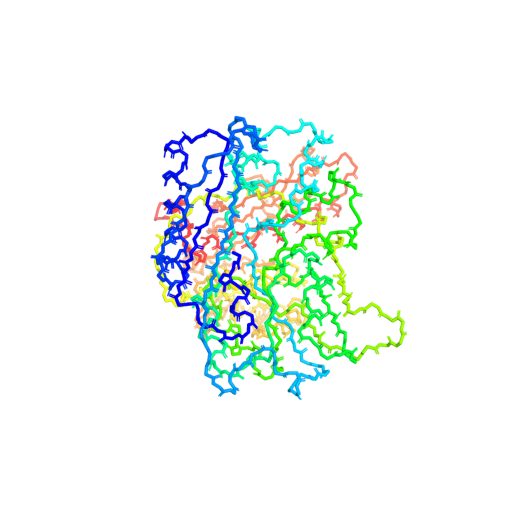S A 1 403 ? 29.592 -22.065 14.823 1.00 90.88 403 LYS A CA 1
ATOM 3024 C C . LYS A 1 403 ? 29.819 -21.718 16.302 1.00 90.88 403 LYS A C 1
ATOM 3026 O O . LYS A 1 403 ? 30.945 -21.456 16.733 1.00 90.88 403 LYS A O 1
ATOM 3031 N N . GLY A 1 404 ? 28.759 -21.810 17.100 1.00 86.19 404 GLY A N 1
ATOM 3032 C CA . GLY A 1 404 ? 28.819 -21.643 18.547 1.00 86.19 404 GLY A CA 1
ATOM 3033 C C . GLY A 1 404 ? 28.969 -20.187 18.997 1.00 86.19 404 GLY A C 1
ATOM 3034 O O . GLY A 1 404 ? 28.582 -19.239 18.323 1.00 86.19 404 GLY A O 1
ATO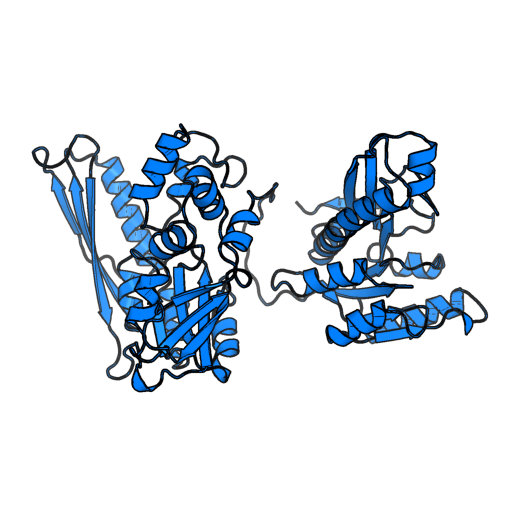M 3035 N N . VAL A 1 405 ? 29.489 -19.988 20.204 1.00 86.75 405 VAL A N 1
ATOM 3036 C CA . VAL A 1 405 ? 29.523 -18.656 20.829 1.00 86.75 405 VAL A CA 1
ATOM 3037 C C . VAL A 1 405 ? 30.601 -17.743 20.229 1.00 86.75 405 VAL A C 1
ATOM 3039 O O . VAL A 1 405 ? 31.624 -18.207 19.732 1.00 86.75 405 VAL A O 1
ATOM 3042 N N . ASN A 1 406 ? 30.408 -16.427 20.356 1.00 91.69 406 ASN A N 1
ATOM 3043 C CA . ASN A 1 406 ? 31.371 -15.386 19.960 1.00 91.69 406 ASN A CA 1
ATOM 3044 C C . ASN A 1 406 ? 31.723 -15.383 18.459 1.00 91.69 406 ASN A C 1
ATOM 3046 O O . ASN A 1 406 ? 32.872 -15.135 18.092 1.00 91.69 406 ASN A O 1
ATOM 3050 N N . ALA A 1 407 ? 30.758 -15.670 17.584 1.00 93.69 407 ALA A N 1
ATOM 3051 C CA . ALA A 1 407 ? 30.988 -15.768 16.144 1.00 93.69 407 ALA A CA 1
ATOM 3052 C C . ALA A 1 407 ? 31.599 -14.494 15.526 1.00 93.69 407 ALA A C 1
ATOM 3054 O O . ALA A 1 407 ? 32.466 -14.577 14.660 1.00 93.69 407 ALA A O 1
ATOM 3055 N N . GLN A 1 408 ? 31.213 -13.316 16.019 1.00 95.31 408 GLN A N 1
ATOM 3056 C CA . GLN A 1 408 ? 31.737 -12.025 15.567 1.00 95.31 408 GLN A CA 1
ATOM 3057 C C . GLN A 1 408 ? 33.231 -11.883 15.872 1.00 95.31 408 GLN A C 1
ATOM 3059 O O . GLN A 1 408 ? 34.005 -11.462 15.014 1.00 95.31 408 GLN A O 1
ATOM 3064 N N . LYS A 1 409 ? 33.648 -12.289 17.077 1.00 95.75 409 LYS A N 1
ATOM 3065 C CA . LYS A 1 409 ? 35.057 -12.312 17.470 1.00 95.75 409 LYS A CA 1
ATOM 3066 C C . LYS A 1 409 ? 35.858 -13.276 16.596 1.00 95.75 409 LYS A C 1
ATOM 3068 O O . LYS A 1 409 ? 36.906 -12.892 16.087 1.00 95.75 409 LYS A O 1
ATOM 3073 N N . GLN A 1 410 ? 35.337 -14.483 16.366 1.00 96.69 410 GLN A N 1
ATOM 3074 C CA . GLN A 1 410 ? 35.983 -15.463 15.487 1.00 96.69 410 GLN A CA 1
ATOM 3075 C C . GLN A 1 410 ? 36.143 -14.926 14.052 1.00 96.69 410 GLN A C 1
ATOM 3077 O O . GLN A 1 410 ? 37.188 -15.125 13.438 1.00 96.69 410 GLN A O 1
ATOM 3082 N N . ALA A 1 411 ? 35.143 -14.204 13.530 1.00 96.06 411 ALA A N 1
ATOM 3083 C CA . ALA A 1 411 ? 35.211 -13.580 12.208 1.00 96.06 411 ALA A CA 1
ATOM 3084 C C . ALA A 1 411 ? 36.316 -12.513 12.116 1.00 96.06 411 ALA A C 1
ATOM 3086 O O . ALA A 1 411 ? 37.075 -12.492 11.144 1.00 96.06 411 ALA A O 1
ATOM 3087 N N . LEU A 1 412 ? 36.449 -11.664 13.139 1.00 96.12 412 LEU A N 1
ATOM 3088 C CA . LEU A 1 412 ? 37.514 -10.659 13.203 1.00 96.12 412 LEU A CA 1
ATOM 3089 C C . LEU A 1 412 ? 38.902 -11.304 13.319 1.00 96.12 412 LEU A C 1
ATOM 3091 O O . LEU A 1 412 ? 39.813 -10.918 12.591 1.00 96.12 412 LEU A O 1
ATOM 3095 N N . GLU A 1 413 ? 39.058 -12.314 14.178 1.00 96.38 413 GLU A N 1
ATOM 3096 C CA . GLU A 1 413 ? 40.323 -13.045 14.356 1.00 96.38 413 GLU A CA 1
ATOM 3097 C C . GLU A 1 413 ? 40.748 -13.796 13.086 1.00 96.38 413 GLU A C 1
ATOM 3099 O O . GLU A 1 413 ? 41.935 -13.857 12.769 1.00 96.38 413 GLU A O 1
ATOM 3104 N N . ALA A 1 414 ? 39.787 -14.321 12.324 1.00 96.25 414 ALA A N 1
ATOM 3105 C CA . ALA A 1 414 ? 40.040 -14.970 11.041 1.00 96.25 414 ALA A CA 1
ATOM 3106 C C . ALA A 1 414 ? 40.370 -13.982 9.905 1.00 96.25 414 ALA A C 1
ATOM 3108 O O . ALA A 1 414 ? 40.779 -14.412 8.826 1.00 96.25 414 ALA A O 1
ATOM 3109 N N . GLY A 1 415 ? 40.176 -12.674 10.112 1.00 95.25 415 GLY A N 1
ATOM 3110 C CA . GLY A 1 415 ? 40.449 -11.643 9.109 1.00 95.25 415 GLY A CA 1
ATOM 3111 C C . GLY A 1 415 ? 39.541 -11.710 7.876 1.00 95.25 415 GLY A C 1
ATOM 3112 O O . GLY A 1 415 ? 39.932 -11.250 6.798 1.00 95.25 415 GLY A O 1
ATOM 3113 N N . VAL A 1 416 ? 38.342 -12.296 7.997 1.00 97.25 416 VAL A N 1
ATOM 3114 C CA . VAL A 1 416 ? 37.401 -12.376 6.870 1.00 97.25 416 VAL A CA 1
ATOM 3115 C C . VAL A 1 416 ? 36.866 -10.992 6.510 1.00 97.25 416 VAL A C 1
ATOM 3117 O O . VAL A 1 416 ? 36.799 -10.093 7.341 1.00 97.25 416 VAL A O 1
ATOM 3120 N N . ARG A 1 417 ? 36.463 -10.811 5.248 1.00 97.12 417 ARG A N 1
ATOM 3121 C CA . ARG A 1 417 ? 35.897 -9.543 4.746 1.00 97.12 417 ARG A CA 1
ATOM 3122 C C . ARG A 1 417 ? 34.375 -9.550 4.629 1.00 97.12 417 ARG A C 1
ATOM 3124 O O . ARG A 1 417 ? 33.786 -8.515 4.321 1.00 97.12 417 ARG A O 1
ATOM 3131 N N . VAL A 1 418 ? 33.752 -10.693 4.901 1.00 97.12 418 VAL A N 1
ATOM 3132 C CA . VAL A 1 418 ? 32.303 -10.899 4.877 1.00 97.12 418 VAL A CA 1
ATOM 3133 C C . VAL A 1 418 ? 31.914 -11.727 6.099 1.00 97.12 418 VAL A C 1
ATOM 3135 O O . VAL A 1 418 ? 32.518 -12.765 6.363 1.00 97.12 418 VAL A O 1
ATOM 3138 N N . ALA A 1 419 ? 30.914 -11.253 6.832 1.00 97.50 419 ALA A N 1
ATOM 3139 C CA . ALA A 1 419 ? 30.233 -11.953 7.918 1.00 97.50 419 ALA A CA 1
ATOM 3140 C C . ALA A 1 419 ? 28.719 -11.866 7.664 1.00 97.50 419 ALA A C 1
ATOM 3142 O O . ALA A 1 419 ? 28.302 -11.554 6.551 1.00 97.50 419 ALA A O 1
ATOM 3143 N N . GLY A 1 420 ? 27.877 -12.138 8.657 1.00 97.69 420 GLY A N 1
ATOM 3144 C CA . GLY A 1 420 ? 26.432 -12.054 8.471 1.00 97.69 420 GLY A CA 1
ATOM 3145 C C . GLY A 1 420 ? 25.654 -12.764 9.558 1.00 97.69 420 GLY A C 1
ATOM 3146 O O . GLY A 1 420 ? 26.193 -13.048 10.624 1.00 97.69 420 GLY A O 1
ATOM 3147 N N . CYS A 1 421 ? 24.400 -13.077 9.264 1.00 98.19 421 CYS A N 1
ATOM 3148 C CA . CYS A 1 421 ? 23.554 -13.901 10.115 1.00 98.19 421 CYS A CA 1
ATOM 3149 C C . CYS A 1 421 ? 22.884 -15.019 9.314 1.00 98.19 421 CYS A C 1
ATOM 3151 O O . CYS A 1 421 ? 22.744 -14.941 8.091 1.00 98.19 421 CYS A O 1
ATOM 3153 N N . THR A 1 422 ? 22.470 -16.065 10.023 1.00 98.38 422 THR A N 1
ATOM 3154 C CA . THR A 1 422 ? 21.771 -17.218 9.460 1.00 98.38 422 THR A CA 1
ATOM 3155 C C . THR A 1 422 ? 20.548 -17.542 10.288 1.00 98.38 422 THR A C 1
ATOM 3157 O O . THR A 1 422 ? 20.648 -17.703 11.502 1.00 98.38 422 THR A O 1
ATOM 3160 N N . VAL A 1 423 ? 19.412 -17.717 9.623 1.00 98.44 423 VAL A N 1
ATOM 3161 C CA . VAL A 1 423 ? 18.211 -18.292 10.220 1.00 98.44 423 VAL A CA 1
ATOM 3162 C C . VAL A 1 423 ? 18.045 -19.706 9.704 1.00 98.44 423 VAL A C 1
ATOM 3164 O O . VAL A 1 423 ? 18.035 -19.937 8.495 1.00 98.44 423 VAL A O 1
ATOM 3167 N N . HIS A 1 424 ? 17.914 -20.658 10.617 1.00 97.75 424 HIS A N 1
ATOM 3168 C CA . HIS A 1 424 ? 17.874 -22.075 10.282 1.00 97.75 424 HIS A CA 1
ATOM 3169 C C . HIS A 1 424 ? 16.870 -22.827 11.155 1.00 97.75 424 HIS A C 1
ATOM 3171 O O . HIS A 1 424 ? 16.513 -22.388 12.255 1.00 97.75 424 HIS A O 1
ATOM 3177 N N . PHE A 1 425 ? 16.427 -23.988 10.674 1.00 97.56 425 PHE A N 1
ATOM 3178 C CA . PHE A 1 425 ? 15.739 -24.952 11.528 1.00 97.56 425 PHE A CA 1
ATOM 3179 C C . PHE A 1 425 ? 16.713 -25.465 12.589 1.00 97.56 425 PHE A C 1
ATOM 3181 O O . PHE A 1 425 ? 17.872 -25.741 12.293 1.00 97.56 425 PHE A O 1
ATOM 3188 N N . VAL A 1 426 ? 16.273 -25.595 13.834 1.00 95.75 426 VAL A N 1
ATOM 3189 C CA . VAL A 1 426 ? 17.114 -26.146 14.902 1.00 95.75 426 VAL A CA 1
ATOM 3190 C C . VAL A 1 426 ? 17.232 -27.658 14.733 1.00 95.75 426 VAL A C 1
ATOM 3192 O O . VAL A 1 426 ? 16.227 -28.354 14.594 1.00 95.75 426 VAL A O 1
ATOM 3195 N N . ALA A 1 427 ? 18.468 -28.151 14.775 1.00 92.38 427 ALA A N 1
ATOM 3196 C CA . ALA A 1 427 ? 18.813 -29.568 14.816 1.00 92.38 427 ALA A CA 1
ATOM 3197 C C . ALA A 1 427 ? 19.427 -29.922 16.182 1.00 92.38 427 ALA A C 1
ATOM 3199 O O . ALA A 1 427 ? 19.729 -29.036 16.983 1.00 92.38 427 ALA A O 1
ATOM 3200 N N . GLU A 1 428 ? 19.586 -31.217 16.473 1.00 88.81 428 GLU A N 1
ATOM 3201 C CA . GLU A 1 428 ? 20.230 -31.665 17.720 1.00 88.81 428 GLU A CA 1
ATOM 3202 C C . GLU A 1 428 ? 21.701 -31.252 17.794 1.00 88.81 428 GLU A C 1
ATOM 3204 O O . GLU A 1 428 ? 22.187 -30.870 18.860 1.00 88.81 428 GLU A O 1
ATOM 3209 N N . GLU A 1 429 ? 22.403 -31.313 16.661 1.00 88.06 429 GLU A N 1
ATOM 3210 C CA . GLU A 1 429 ? 23.731 -30.729 16.545 1.00 88.06 429 GLU A CA 1
ATOM 3211 C C . GLU A 1 429 ? 23.609 -29.202 16.453 1.00 88.06 429 GLU A C 1
ATOM 3213 O O . GLU A 1 429 ? 22.847 -28.653 15.649 1.00 88.06 429 GLU A O 1
ATOM 3218 N N . VAL A 1 430 ? 24.377 -28.521 17.302 1.00 85.12 430 VAL A N 1
ATOM 3219 C CA . VAL A 1 430 ? 24.387 -27.061 17.416 1.00 85.12 430 VAL A CA 1
ATOM 3220 C C . VAL A 1 430 ? 24.774 -26.434 16.074 1.00 85.12 430 VAL A C 1
ATOM 3222 O O . VAL A 1 430 ? 25.792 -26.789 15.478 1.00 85.12 430 VAL A O 1
ATOM 3225 N N . ASP A 1 431 ? 23.944 -25.495 15.615 1.00 86.44 431 ASP A N 1
ATOM 3226 C CA . ASP A 1 431 ? 24.140 -24.706 14.393 1.00 86.44 431 ASP A CA 1
ATOM 3227 C C . ASP A 1 431 ? 24.356 -25.548 13.117 1.00 86.44 431 ASP A C 1
ATOM 3229 O O . ASP A 1 431 ? 25.099 -25.165 12.211 1.00 86.44 431 ASP A O 1
ATOM 3233 N N . ALA A 1 432 ? 23.733 -26.730 13.052 1.00 88.81 432 ALA A N 1
ATOM 3234 C CA . ALA A 1 432 ? 23.862 -27.669 11.931 1.00 88.81 432 ALA A CA 1
ATOM 3235 C C . ALA A 1 432 ? 22.563 -27.893 11.141 1.00 88.81 432 ALA A C 1
ATOM 3237 O O . ALA A 1 432 ? 22.533 -28.707 10.220 1.00 88.81 432 ALA A O 1
ATOM 3238 N N . GLY A 1 433 ? 21.473 -27.222 11.511 1.00 91.31 433 GLY A N 1
ATOM 3239 C CA . GLY A 1 433 ? 20.194 -27.433 10.843 1.00 91.31 433 GLY A CA 1
ATOM 3240 C C . GLY A 1 433 ? 20.058 -26.676 9.522 1.00 91.31 433 GLY A C 1
ATOM 3241 O O . GLY A 1 433 ? 20.853 -25.794 9.195 1.00 91.31 433 GLY A O 1
ATOM 3242 N N . ALA A 1 434 ? 19.038 -27.044 8.746 1.00 95.75 434 ALA A N 1
ATOM 3243 C CA . ALA A 1 434 ? 18.861 -26.538 7.391 1.00 95.75 434 ALA A CA 1
ATOM 3244 C C . ALA A 1 434 ? 18.605 -25.019 7.362 1.00 95.75 434 ALA A C 1
ATOM 3246 O O . ALA A 1 434 ? 17.765 -24.496 8.100 1.00 95.75 434 ALA A O 1
ATOM 3247 N N . ILE A 1 435 ? 19.345 -24.333 6.490 1.00 97.06 435 ILE A N 1
ATOM 3248 C CA . ILE A 1 435 ? 19.441 -22.872 6.395 1.00 97.06 435 ILE A CA 1
ATOM 3249 C C . ILE A 1 435 ? 18.289 -22.299 5.567 1.00 97.06 435 ILE A C 1
ATOM 3251 O O . ILE A 1 435 ? 18.186 -22.589 4.380 1.00 97.06 435 ILE A O 1
ATOM 3255 N N . ILE A 1 436 ? 17.459 -21.452 6.176 1.00 97.12 436 ILE A N 1
ATOM 3256 C CA . ILE A 1 436 ? 16.265 -20.866 5.547 1.00 97.12 436 ILE A CA 1
ATOM 3257 C C . ILE A 1 436 ? 16.600 -19.531 4.880 1.00 97.12 436 ILE A C 1
ATOM 3259 O O . ILE A 1 436 ? 16.268 -19.318 3.720 1.00 97.12 436 ILE A O 1
ATOM 3263 N N . VAL A 1 437 ? 17.257 -18.633 5.620 1.00 97.56 437 VAL A N 1
ATOM 3264 C CA . VAL A 1 437 ? 17.677 -17.306 5.147 1.00 97.56 437 VAL A CA 1
ATOM 3265 C C . VAL A 1 437 ? 19.076 -17.019 5.673 1.00 97.56 437 VAL A C 1
ATOM 3267 O O . VAL A 1 437 ? 19.389 -17.330 6.824 1.00 97.56 437 VAL A O 1
ATOM 3270 N N . GLN A 1 438 ? 19.901 -16.384 4.846 1.00 97.81 438 GLN A N 1
ATOM 3271 C CA . GLN A 1 438 ? 21.165 -15.785 5.258 1.00 97.81 438 GLN A CA 1
ATOM 3272 C C . GLN A 1 438 ? 21.229 -14.350 4.780 1.00 97.81 438 GLN A C 1
ATOM 3274 O O . GLN A 1 438 ? 20.738 -14.028 3.701 1.00 97.81 438 GLN A O 1
ATOM 3279 N N . GLU A 1 439 ? 21.881 -13.507 5.567 1.00 97.31 439 GLU A N 1
ATOM 3280 C CA . GLU A 1 439 ? 22.144 -12.136 5.168 1.00 97.31 439 GLU A CA 1
ATOM 3281 C C . GLU A 1 439 ? 23.590 -11.772 5.479 1.00 97.31 439 GLU A C 1
ATOM 3283 O O . GLU A 1 439 ? 24.045 -11.905 6.618 1.00 97.31 439 GLU A O 1
ATOM 3288 N N . ALA A 1 440 ? 24.312 -11.346 4.445 1.00 97.75 440 ALA A N 1
ATOM 3289 C CA . ALA A 1 440 ? 25.725 -11.017 4.520 1.00 97.75 440 ALA A CA 1
ATOM 3290 C C . ALA A 1 440 ? 25.940 -9.538 4.859 1.00 97.75 440 ALA A C 1
ATOM 3292 O O . ALA A 1 440 ? 25.225 -8.658 4.386 1.00 97.75 440 ALA A O 1
ATOM 3293 N N . VAL A 1 441 ? 26.986 -9.261 5.633 1.00 95.75 441 VAL A N 1
ATOM 3294 C CA . VAL A 1 441 ? 27.447 -7.909 5.951 1.00 95.75 441 VAL A CA 1
ATOM 3295 C C . VAL A 1 441 ? 28.956 -7.801 5.728 1.00 95.75 441 VAL A C 1
ATOM 3297 O O . VAL A 1 441 ? 29.687 -8.773 5.956 1.00 95.75 441 VAL A O 1
ATOM 3300 N N . PRO A 1 442 ? 29.468 -6.637 5.296 1.00 97.31 442 PRO A N 1
ATOM 3301 C CA . PRO A 1 442 ? 30.904 -6.443 5.157 1.00 97.31 442 PRO A CA 1
ATOM 3302 C C . PRO A 1 442 ? 31.586 -6.404 6.529 1.00 97.31 442 PRO A C 1
ATOM 3304 O O . PRO A 1 442 ? 31.031 -5.867 7.492 1.00 97.31 442 PRO A O 1
ATOM 3307 N N . VAL A 1 443 ? 32.819 -6.911 6.582 1.00 97.50 443 VAL A N 1
ATOM 3308 C CA . VAL A 1 443 ? 33.758 -6.695 7.692 1.00 97.50 443 VAL A CA 1
ATOM 3309 C C . VAL A 1 443 ? 34.803 -5.677 7.237 1.00 97.50 443 VAL A C 1
ATOM 3311 O O . VAL A 1 443 ? 35.537 -5.881 6.256 1.00 97.50 443 VAL A O 1
ATOM 3314 N N . LEU A 1 444 ? 34.818 -4.532 7.910 1.00 95.75 444 LEU A N 1
ATOM 3315 C CA . LEU A 1 444 ? 35.676 -3.395 7.609 1.00 95.75 444 LEU A CA 1
ATOM 3316 C C . LEU A 1 444 ? 37.012 -3.517 8.357 1.00 95.75 444 LEU A C 1
ATOM 3318 O O . LEU A 1 444 ? 37.041 -4.030 9.473 1.00 95.75 444 LEU A O 1
ATOM 3322 N N . PRO A 1 445 ? 38.121 -2.993 7.801 1.00 93.56 445 PRO A N 1
ATOM 3323 C CA . PRO A 1 445 ? 39.434 -3.054 8.456 1.00 93.56 445 PRO A CA 1
ATOM 3324 C C . PRO A 1 445 ? 39.493 -2.398 9.844 1.00 93.56 445 PRO A C 1
ATOM 3326 O O . PRO A 1 445 ? 40.388 -2.698 10.624 1.00 93.56 445 PRO A O 1
ATOM 3329 N N . THR A 1 446 ? 38.569 -1.480 10.131 1.00 94.88 446 THR A N 1
ATOM 3330 C CA . THR A 1 446 ? 38.482 -0.737 11.394 1.00 94.88 446 THR A CA 1
ATOM 3331 C C . THR A 1 446 ? 37.399 -1.272 12.329 1.00 94.88 446 THR A C 1
ATOM 3333 O O . THR A 1 446 ? 37.114 -0.628 13.337 1.00 94.88 446 THR A O 1
ATOM 3336 N N . ASP A 1 447 ? 36.745 -2.386 11.989 1.00 96.06 447 ASP A N 1
ATOM 3337 C CA . ASP A 1 447 ? 35.675 -2.927 12.822 1.00 96.06 447 ASP A CA 1
ATOM 3338 C C . ASP A 1 447 ? 36.217 -3.445 14.159 1.00 96.06 447 ASP A C 1
ATOM 3340 O O . ASP A 1 447 ? 37.189 -4.197 14.231 1.00 96.06 447 ASP A O 1
ATOM 3344 N N . THR A 1 448 ? 35.519 -3.078 15.227 1.00 96.88 448 THR A N 1
ATOM 3345 C CA . THR A 1 448 ? 35.560 -3.756 16.523 1.00 96.88 448 THR A CA 1
ATOM 3346 C C . THR A 1 448 ? 34.448 -4.805 16.603 1.00 96.88 448 THR A C 1
ATOM 3348 O O . THR A 1 448 ? 33.486 -4.768 15.828 1.00 96.88 448 THR A O 1
ATOM 3351 N N . GLU A 1 449 ? 34.527 -5.706 17.591 1.00 96.19 449 GLU A N 1
ATOM 3352 C CA . GLU A 1 449 ? 33.470 -6.695 17.860 1.00 96.19 449 GLU A CA 1
ATOM 3353 C C . GLU A 1 449 ? 32.098 -6.031 18.042 1.00 96.19 449 GLU A C 1
ATOM 3355 O O . GLU A 1 449 ? 31.101 -6.534 17.531 1.00 96.19 449 GLU A O 1
ATOM 3360 N N . GLU A 1 450 ? 32.047 -4.868 18.693 1.00 95.81 450 GLU A N 1
ATOM 3361 C CA . GLU A 1 450 ? 30.818 -4.097 18.897 1.00 95.81 450 GLU A CA 1
ATOM 3362 C C . GLU A 1 450 ? 30.244 -3.573 17.575 1.00 95.81 450 GLU A C 1
ATOM 3364 O O . GLU A 1 450 ? 29.074 -3.807 17.276 1.00 95.81 450 GLU A O 1
ATOM 3369 N N . THR A 1 451 ? 31.066 -2.921 16.747 1.00 96.75 451 THR A N 1
ATOM 3370 C CA . THR A 1 451 ? 30.604 -2.358 15.465 1.00 96.75 451 THR A CA 1
ATOM 3371 C C . THR A 1 451 ? 30.153 -3.434 14.479 1.00 96.75 451 THR A C 1
ATOM 3373 O O . THR A 1 451 ? 29.149 -3.255 13.786 1.00 96.75 451 THR A O 1
ATOM 3376 N N . LEU A 1 452 ? 30.843 -4.581 14.451 1.00 97.38 452 LEU A N 1
ATOM 3377 C CA . LEU A 1 452 ? 30.434 -5.721 13.640 1.00 97.38 452 LEU A CA 1
ATOM 3378 C C . LEU A 1 452 ? 29.147 -6.351 14.189 1.00 97.38 452 LEU A C 1
ATOM 3380 O O . LEU A 1 452 ? 28.251 -6.684 13.416 1.00 97.38 452 LEU A O 1
ATOM 3384 N N . SER A 1 453 ? 29.026 -6.469 15.514 1.00 95.50 453 SER A N 1
ATOM 3385 C CA . SER A 1 453 ? 27.819 -6.992 16.163 1.00 95.50 453 SER A CA 1
ATOM 3386 C C . SER A 1 453 ? 26.593 -6.131 15.879 1.00 95.50 453 SER A C 1
ATOM 3388 O O . SER A 1 453 ? 25.529 -6.686 15.622 1.00 95.50 453 SER A O 1
ATOM 3390 N N . GLU A 1 454 ? 26.721 -4.801 15.876 1.00 94.75 454 GLU A N 1
ATOM 3391 C CA . GLU A 1 454 ? 25.616 -3.905 15.516 1.00 94.75 454 GLU A CA 1
ATOM 3392 C C . GLU A 1 454 ? 25.165 -4.130 14.071 1.00 94.75 454 GLU A C 1
ATOM 3394 O O . GLU A 1 454 ? 23.977 -4.302 13.807 1.00 94.75 454 GLU A O 1
ATOM 3399 N N . ARG A 1 455 ? 26.122 -4.211 13.141 1.00 97.06 455 ARG A N 1
ATOM 3400 C CA . ARG A 1 455 ? 25.828 -4.425 11.721 1.00 97.06 455 ARG A CA 1
ATOM 3401 C C . ARG A 1 455 ? 25.171 -5.780 11.468 1.00 97.06 455 ARG A C 1
ATOM 3403 O O . ARG A 1 455 ? 24.210 -5.866 10.709 1.00 97.06 455 ARG A O 1
ATOM 3410 N N . ILE A 1 456 ? 25.664 -6.835 12.120 1.00 97.44 456 ILE A N 1
ATOM 3411 C CA . ILE A 1 456 ? 25.044 -8.163 12.066 1.00 97.44 456 ILE A CA 1
ATOM 3412 C C . ILE A 1 456 ? 23.640 -8.105 12.667 1.00 97.44 456 ILE A C 1
ATOM 3414 O O . ILE A 1 456 ? 22.714 -8.635 12.069 1.00 97.44 456 ILE A O 1
ATOM 3418 N N . ARG A 1 457 ? 23.438 -7.405 13.787 1.00 96.25 457 ARG A N 1
ATOM 3419 C CA . ARG A 1 457 ? 22.120 -7.260 14.421 1.00 96.25 457 ARG A CA 1
ATOM 3420 C C . ARG A 1 457 ? 21.094 -6.574 13.514 1.00 96.25 457 ARG A C 1
ATOM 3422 O O . ARG A 1 457 ? 19.933 -6.970 13.501 1.00 96.25 457 ARG A O 1
ATOM 3429 N N . GLU A 1 458 ? 21.494 -5.573 12.735 1.00 94.31 458 GLU A N 1
ATOM 3430 C CA . GLU A 1 458 ? 20.610 -4.971 11.728 1.00 94.31 458 GLU A CA 1
ATOM 3431 C C . GLU A 1 458 ? 20.195 -5.970 10.640 1.00 94.31 458 GLU A C 1
ATOM 3433 O O . GLU A 1 458 ? 19.032 -5.971 10.232 1.00 94.31 458 GLU A O 1
ATOM 3438 N N . ALA A 1 459 ? 21.119 -6.827 10.198 1.00 96.62 459 ALA A N 1
ATOM 3439 C CA . ALA A 1 459 ? 20.816 -7.926 9.284 1.00 96.62 459 ALA A CA 1
ATOM 3440 C C . ALA A 1 459 ? 19.899 -8.970 9.945 1.00 96.62 459 ALA A C 1
ATOM 3442 O O . ALA A 1 459 ? 18.921 -9.408 9.347 1.00 96.62 459 ALA A O 1
ATOM 3443 N N . GLU A 1 460 ? 20.112 -9.296 11.222 1.00 98.06 460 GLU A N 1
ATOM 3444 C CA . GLU A 1 460 ? 19.242 -10.215 11.962 1.00 98.06 460 GLU A CA 1
ATOM 3445 C C . GLU A 1 460 ? 17.787 -9.730 12.017 1.00 98.06 460 GLU A C 1
ATOM 3447 O O . GLU A 1 460 ? 16.852 -10.516 11.832 1.00 98.06 460 GLU A O 1
ATOM 3452 N N . HIS A 1 461 ? 17.588 -8.421 12.201 1.00 97.50 461 HIS A N 1
ATOM 3453 C CA . HIS A 1 461 ? 16.264 -7.799 12.220 1.00 97.50 461 HIS A CA 1
ATOM 3454 C C . HIS A 1 461 ? 15.524 -7.888 10.874 1.00 97.50 461 HIS A C 1
ATOM 3456 O O . HIS A 1 461 ? 14.307 -7.710 10.848 1.00 97.50 461 HIS A O 1
ATOM 3462 N N . ARG A 1 462 ? 16.222 -8.171 9.769 1.00 96.50 462 ARG A N 1
ATOM 3463 C CA . ARG A 1 462 ? 15.626 -8.409 8.445 1.00 96.50 462 ARG A CA 1
ATOM 3464 C C . ARG A 1 462 ? 15.488 -9.901 8.150 1.00 96.50 462 ARG A C 1
ATOM 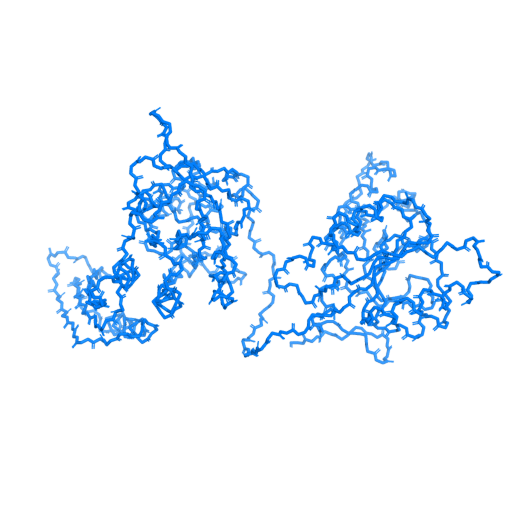3466 O O . ARG A 1 462 ? 14.402 -10.348 7.775 1.00 96.50 462 ARG A O 1
ATOM 3473 N N . ALA A 1 463 ? 16.540 -10.676 8.400 1.00 97.81 463 ALA A N 1
ATOM 3474 C CA . ALA A 1 463 ? 16.578 -12.106 8.123 1.00 97.81 463 ALA A CA 1
ATOM 3475 C C . ALA A 1 463 ? 15.584 -12.909 8.977 1.00 97.81 463 ALA A C 1
ATOM 3477 O O . ALA A 1 463 ? 14.881 -13.775 8.449 1.00 97.81 463 ALA A O 1
ATOM 3478 N N . PHE A 1 464 ? 15.480 -12.632 10.287 1.00 98.31 464 PHE A N 1
ATOM 3479 C CA . PHE A 1 464 ? 14.624 -13.440 11.164 1.00 98.31 464 PHE A CA 1
ATOM 3480 C C . PHE A 1 464 ? 13.139 -13.339 10.811 1.00 98.31 464 PHE A C 1
ATOM 3482 O O . PHE A 1 464 ? 12.488 -14.378 10.655 1.00 98.31 464 PHE A O 1
ATOM 3489 N N . PRO A 1 465 ? 12.575 -12.128 10.650 1.00 97.88 465 PRO A N 1
ATOM 3490 C CA . PRO A 1 465 ? 11.173 -12.019 10.290 1.00 97.88 465 PRO A CA 1
ATOM 3491 C C . PRO A 1 465 ? 10.868 -12.585 8.901 1.00 97.88 465 PRO A C 1
ATOM 3493 O O . PRO A 1 465 ? 9.813 -13.194 8.735 1.00 97.88 465 PRO A O 1
ATOM 3496 N N . ALA A 1 466 ? 11.791 -12.459 7.939 1.00 96.62 466 ALA A N 1
ATOM 3497 C CA . ALA A 1 466 ? 11.647 -13.058 6.611 1.00 96.62 466 ALA A CA 1
ATOM 3498 C C . ALA A 1 466 ? 11.559 -14.592 6.681 1.00 96.62 466 ALA A C 1
ATOM 3500 O O . ALA A 1 466 ? 10.635 -15.190 6.133 1.00 96.62 466 ALA A O 1
ATOM 3501 N N . ALA A 1 467 ? 12.463 -15.235 7.424 1.00 98.00 467 ALA A N 1
ATOM 3502 C CA . ALA A 1 467 ? 12.444 -16.685 7.606 1.00 98.00 467 ALA A CA 1
ATOM 3503 C C . ALA A 1 467 ? 11.190 -17.175 8.351 1.00 98.00 467 ALA A C 1
ATOM 3505 O O . ALA A 1 467 ? 10.596 -18.180 7.961 1.00 98.00 467 ALA A O 1
ATOM 3506 N N . MET A 1 468 ? 10.754 -16.463 9.399 1.00 98.12 468 MET A N 1
ATOM 3507 C CA . MET A 1 468 ? 9.504 -16.781 10.099 1.00 98.12 468 MET A CA 1
ATOM 3508 C C . MET A 1 468 ? 8.309 -16.734 9.142 1.00 98.12 468 MET A C 1
ATOM 3510 O O . MET A 1 468 ? 7.454 -17.616 9.203 1.00 98.12 468 MET A O 1
ATOM 3514 N N . GLU A 1 469 ? 8.250 -15.730 8.267 1.00 96.69 469 GLU A N 1
ATOM 3515 C CA . GLU A 1 469 ? 7.180 -15.579 7.282 1.00 96.69 469 GLU A CA 1
ATOM 3516 C C . GLU A 1 469 ? 7.183 -16.730 6.271 1.00 96.69 469 GLU A C 1
ATOM 3518 O O . GLU A 1 469 ? 6.153 -17.378 6.110 1.00 96.69 469 GLU A O 1
ATOM 3523 N N . LEU A 1 470 ? 8.342 -17.057 5.684 1.00 96.38 470 LEU A N 1
ATOM 3524 C CA . LEU A 1 470 ? 8.497 -18.163 4.728 1.00 96.38 470 LEU A CA 1
ATOM 3525 C C . LEU A 1 470 ? 8.033 -19.511 5.294 1.00 96.38 470 LEU A C 1
ATOM 3527 O O . LEU A 1 470 ? 7.409 -20.310 4.594 1.00 96.38 470 LEU A O 1
ATOM 3531 N N . VAL A 1 471 ? 8.330 -19.778 6.566 1.00 96.88 471 VAL A N 1
ATOM 3532 C CA . VAL A 1 471 ? 7.895 -21.016 7.226 1.00 96.88 471 VAL A CA 1
ATOM 3533 C C . VAL A 1 471 ? 6.410 -20.953 7.591 1.00 96.88 471 VAL A C 1
ATOM 3535 O O . VAL A 1 471 ? 5.688 -21.934 7.414 1.00 96.88 471 VAL A O 1
ATOM 3538 N N . SER A 1 472 ? 5.925 -19.798 8.051 1.00 96.00 472 SER A N 1
ATOM 3539 C CA . SER A 1 472 ? 4.531 -19.613 8.480 1.00 96.00 472 SER A CA 1
ATOM 3540 C C . SER A 1 472 ? 3.532 -19.614 7.324 1.00 96.00 472 SER A C 1
ATOM 3542 O O . SER A 1 472 ? 2.413 -20.088 7.509 1.00 96.00 472 SER A O 1
ATOM 3544 N N . SER A 1 473 ? 3.919 -19.119 6.145 1.00 93.81 473 SER A N 1
ATOM 3545 C CA . SER A 1 473 ? 3.136 -19.207 4.904 1.00 93.81 473 SER A CA 1
ATOM 3546 C C . SER A 1 473 ? 3.146 -20.623 4.313 1.00 93.81 473 SER A C 1
ATOM 3548 O O . SER A 1 473 ? 2.316 -20.974 3.472 1.00 93.81 473 SER A O 1
ATOM 3550 N N . GLY A 1 474 ? 4.096 -21.457 4.751 1.00 92.81 474 GLY A N 1
ATOM 3551 C CA . GLY A 1 474 ? 4.362 -22.775 4.193 1.00 92.81 474 GLY A CA 1
ATOM 3552 C C . GLY A 1 474 ? 5.144 -22.752 2.877 1.00 92.81 474 GLY A C 1
ATOM 3553 O O . GLY A 1 474 ? 5.190 -23.796 2.222 1.00 92.81 474 GLY A O 1
ATOM 3554 N N . SER A 1 475 ? 5.737 -21.610 2.504 1.00 92.44 475 SER A N 1
ATOM 3555 C CA . SER A 1 475 ? 6.661 -21.475 1.367 1.00 92.44 475 SER A CA 1
ATOM 3556 C C . SER A 1 475 ? 7.947 -22.276 1.580 1.00 92.44 475 SER A C 1
ATOM 3558 O O . SER A 1 475 ? 8.503 -22.806 0.624 1.00 92.44 475 SER A O 1
ATOM 3560 N N . VAL A 1 476 ? 8.388 -22.411 2.834 1.00 95.25 476 VAL A N 1
ATOM 3561 C CA . VAL A 1 476 ? 9.528 -23.239 3.239 1.00 95.25 476 VAL A CA 1
ATOM 3562 C C . VAL A 1 476 ? 9.090 -24.261 4.276 1.00 95.25 476 VAL A C 1
ATOM 3564 O O . VAL A 1 476 ? 8.446 -23.923 5.270 1.00 95.25 476 VAL A O 1
ATOM 3567 N N . LYS A 1 477 ? 9.478 -25.521 4.077 1.00 95.06 477 LYS A N 1
ATOM 3568 C CA . LYS A 1 477 ? 9.308 -26.593 5.066 1.00 95.06 477 LYS A CA 1
ATOM 3569 C C . LYS A 1 477 ? 10.560 -27.454 5.147 1.00 95.06 477 LYS A C 1
ATOM 3571 O O . LYS A 1 477 ? 11.315 -27.554 4.184 1.00 95.06 477 LYS A O 1
ATOM 3576 N N . LEU A 1 478 ? 10.753 -28.101 6.292 1.00 95.31 478 LEU A N 1
ATOM 3577 C CA . LEU A 1 478 ? 11.784 -29.119 6.457 1.00 95.31 478 LEU A CA 1
ATOM 3578 C C . LEU A 1 478 ? 11.259 -30.468 5.940 1.00 95.31 478 LEU A C 1
ATOM 3580 O O . LEU A 1 478 ? 10.215 -30.941 6.395 1.00 95.31 478 LEU A O 1
ATOM 3584 N N . GLY A 1 479 ? 11.965 -31.058 4.980 1.00 89.88 479 GLY A N 1
ATOM 3585 C CA . GLY A 1 479 ? 11.712 -32.392 4.451 1.00 89.88 479 GLY A CA 1
ATOM 3586 C C . GLY A 1 479 ? 12.089 -33.496 5.436 1.00 89.88 479 GLY A C 1
ATOM 3587 O O . GLY A 1 479 ? 12.820 -33.284 6.404 1.00 89.88 479 GLY A O 1
ATOM 3588 N N . THR A 1 480 ? 11.591 -34.707 5.188 1.00 86.19 480 THR A N 1
ATOM 3589 C CA . THR A 1 480 ? 11.890 -35.891 6.016 1.00 86.19 480 THR A CA 1
ATOM 3590 C C . THR A 1 480 ? 13.347 -36.345 5.918 1.00 86.19 480 THR A C 1
ATOM 3592 O O . THR A 1 480 ? 13.817 -37.075 6.784 1.00 86.19 480 THR A O 1
ATOM 3595 N N . ASP A 1 481 ? 14.050 -35.923 4.871 1.00 86.12 481 ASP A N 1
ATOM 3596 C CA . ASP A 1 481 ? 15.483 -36.120 4.644 1.00 86.12 481 ASP A CA 1
ATOM 3597 C C . ASP A 1 481 ? 16.358 -35.060 5.342 1.00 86.12 481 ASP A C 1
ATOM 3599 O O . ASP A 1 481 ? 17.581 -35.136 5.281 1.00 86.12 481 ASP A O 1
ATOM 3603 N N . GLY A 1 482 ? 15.747 -34.083 6.023 1.00 83.75 482 GLY A N 1
ATOM 3604 C CA . GLY A 1 482 ? 16.449 -32.989 6.693 1.00 83.75 482 GLY A CA 1
ATOM 3605 C C . GLY A 1 482 ? 16.820 -31.819 5.776 1.00 83.75 482 GLY A C 1
ATOM 3606 O O . GLY A 1 482 ? 17.465 -30.881 6.245 1.00 83.75 482 GLY A O 1
ATOM 3607 N N . HIS A 1 483 ? 16.400 -31.828 4.507 1.00 88.56 483 HIS A N 1
ATOM 3608 C CA . HIS A 1 483 ? 16.632 -30.733 3.563 1.00 88.56 483 HIS A CA 1
ATOM 3609 C C . HIS A 1 483 ? 15.439 -29.776 3.475 1.00 88.56 483 HIS A C 1
ATOM 3611 O O . HIS A 1 483 ? 14.317 -30.099 3.862 1.00 88.56 483 HIS A O 1
ATOM 3617 N N . ILE A 1 484 ? 15.676 -28.556 2.988 1.00 91.69 484 ILE A N 1
ATOM 3618 C CA . ILE A 1 484 ? 14.604 -27.578 2.786 1.00 91.69 484 ILE A CA 1
ATOM 3619 C C . ILE A 1 484 ? 13.854 -27.873 1.497 1.00 91.69 484 ILE A C 1
ATOM 3621 O O . ILE A 1 484 ? 14.448 -28.036 0.434 1.00 91.69 484 ILE A O 1
ATOM 3625 N N . ILE A 1 485 ? 12.531 -27.865 1.608 1.00 91.19 485 ILE A N 1
ATOM 3626 C CA . ILE A 1 485 ? 11.608 -27.935 0.487 1.00 91.19 485 ILE A CA 1
ATOM 3627 C C . ILE A 1 485 ? 11.010 -26.543 0.296 1.00 91.19 485 ILE A C 1
ATOM 3629 O O . ILE A 1 485 ? 10.318 -26.030 1.183 1.00 91.19 485 ILE A O 1
ATOM 3633 N N . TRP A 1 486 ? 11.274 -25.957 -0.869 1.00 90.31 486 TRP A N 1
ATOM 3634 C CA . TRP A 1 486 ? 10.637 -24.728 -1.330 1.00 90.31 486 TRP A CA 1
ATOM 3635 C C . TRP A 1 486 ? 9.352 -25.079 -2.071 1.00 90.31 486 TRP A C 1
ATOM 3637 O O . TRP A 1 486 ? 9.349 -25.933 -2.958 1.00 90.31 486 TRP A O 1
ATOM 3647 N N . LYS A 1 487 ? 8.249 -24.439 -1.694 1.00 80.00 487 LYS A N 1
ATOM 3648 C CA . LYS A 1 487 ? 6.977 -24.577 -2.394 1.00 80.00 487 LYS A CA 1
ATOM 3649 C C . LYS A 1 487 ? 6.984 -23.631 -3.598 1.00 80.00 487 LYS A C 1
ATOM 3651 O O . LYS A 1 487 ? 7.010 -22.415 -3.407 1.00 80.00 487 LYS A O 1
ATOM 3656 N N . SER A 1 488 ? 7.025 -24.220 -4.793 1.00 46.38 488 SER A N 1
ATOM 3657 C CA . SER A 1 488 ? 6.965 -23.532 -6.090 1.00 46.38 488 SER A CA 1
ATOM 3658 C C . SER A 1 488 ? 5.693 -22.719 -6.255 1.00 46.38 488 SER A C 1
ATOM 3660 O O . SER A 1 488 ? 4.627 -23.221 -5.821 1.00 46.38 488 SER A O 1
#

Mean predicted aligned error: 15.5 Å

Solvent-accessible surface area (backbone atoms only — not comparable to full-atom values): 26203 Å² total; per-residue (Å²): 110,56,55,42,57,41,34,26,36,48,19,50,48,52,35,34,37,40,37,41,37,26,9,56,84,50,67,69,61,50,50,51,53,53,51,49,52,50,52,49,26,58,68,42,64,26,42,75,76,52,68,50,79,44,72,37,62,94,79,30,56,84,88,39,69,51,78,48,75,47,63,47,53,53,62,61,90,90,58,54,35,49,37,54,89,77,62,52,71,64,24,31,28,38,31,29,56,36,69,53,68,39,91,32,46,57,77,56,53,53,53,32,30,61,74,69,71,55,56,51,84,36,75,24,85,42,35,56,90,91,36,26,33,41,60,58,68,63,34,64,61,75,78,47,37,66,68,41,49,66,52,48,71,67,67,50,48,38,21,44,27,53,34,40,74,39,1,55,55,49,29,52,56,76,51,50,55,88,63,46,17,39,44,34,38,39,79,50,56,74,49,51,22,53,54,21,48,49,37,63,73,50,68,54,53,66,65,55,45,36,32,35,32,38,70,23,32,37,31,38,33,34,22,47,67,89,35,44,66,58,54,52,62,72,38,68,95,49,65,64,32,74,31,32,33,31,35,77,46,55,89,94,58,72,57,51,44,70,40,56,43,64,65,38,36,70,65,33,58,52,65,78,84,78,83,86,74,83,88,72,88,80,74,90,73,82,52,33,29,26,30,37,34,29,53,42,72,28,66,52,45,50,34,41,52,59,44,37,68,39,86,87,38,32,33,37,71,54,37,39,39,24,47,42,75,90,34,53,26,58,55,54,36,49,79,68,74,32,46,73,45,72,53,49,59,85,80,42,98,43,69,67,61,41,51,56,49,54,49,52,52,39,55,76,62,58,46,66,34,37,39,36,35,64,44,90,67,88,77,52,59,71,56,40,62,74,36,54,73,30,30,38,35,65,41,68,19,49,66,82,46,56,66,73,80,63,23,50,53,51,42,59,76,68,65,51,57,65,45,15,17,25,27,22,37,54,46,79,54,82,82,66,33,44,74,72,33,72,38,79,40,81,47,57,98,82,59,47,60,64,60,49,46,53,56,30,49,58,39,38,45,52,37,46,38,51,40,52,39,35,44,40,66,55,41,36,42,59,41,97,87,60,44,76,42,73,59,129

InterPro domains:
  IPR001555 Phosphoribosylglycinamide formyltransferase, active site [PS00373] (420-443)
  IPR002376 Formyl transferase, N-terminal [PF00551] (289-467)
  IPR004607 Phosphoribosylglycinamide formyltransferase [MF_01930] (289-474)
  IPR004607 Phosphoribosylglycinamide formyltransferase [TIGR00639] (289-477)
  IPR004607 Phosphoribosylglycinamide formyltransferase [cd08645] (289-471)
  IPR004733 Phosphoribosylformylglycinamidine cyclo-ligase [PTHR10520] (1-263)
  IPR004733 Phosphoribosylformylglycinamidine cyclo-ligase [TIGR00878] (1-248)
  IPR004733 Phosphoribosylformylglycinamidine cyclo-ligase [cd02196] (1-247)
  IPR010918 PurM-like, C-terminal domain [PF02769] (89-250)
  IPR016188 PurM-like, N-terminal domain [PF00586] (1-75)
  IPR036477 Formyl transferase, N-terminal domain superfamily [SSF53328] (289-487)
  IPR036676 PurM-like, C-terminal domain superfamily [G3DSA:3.90.650.10] (82-271)
  IPR036676 PurM-like, C-terminal domain superfamily [SSF56042] (86-253)
  IPR036921 PurM-like, N-terminal domain superfamily [G3DSA:3.30.1330.10] (1-81)
  IPR036921 PurM-like, N-terminal domain superfamily [SSF55326] (1-80)

Foldseek 3Di:
DQLVVCCQFLWQWAEKEKEKEAQDDDPVVVCVVVVVVCVLCVVSVYYHPYYYYYHHNVPHPVPDMDMDMDIDTDDDVPLTPQQQVPDDFFWFKKFFFWLPQAPFLVVLVVVLCVLVVFDQQPCDQQEPPPHGNVRSVVRHTDRCNVLCSVVSVVVQFNGKFFAHQQAQQPGVCVRYDPQKAWEFELVWAAFRLNLLSSCVSVVDDLNRSRGTGNRGGRMMTTGGPVCPVVSVVSNVVGDMTRGTTMHGDDPPDRRYDYPCSVVNSNPNGHDDDDDDDDDDDDDDQQAAEEEEEAAAQCLLVLLLLVLQPDPPFSHDHQEYEYLDPPHNNQVSCVVSVHHYYYQPPVVDPDLVVSLVVVVVVCVVSPHQAYEYRHRPDQHDQVSLVVCFQRYKYKDFWDPPQQFDPPSLVVCVVVVDQKTEMWIFRDDNPGRPAETQDIDIDTDDPPDDSVNSVVRNSVRSSVGRNVSVRCSSVVQWTQDPVRYIDGDD

Organism: Oryzias melastigma (NCBI:txid30732)

Sequence (488 aa):
MCVNDVLAQGAEPLFFLDYFSCGRLDVDVAAAVVGGIAKACELAGCALLGGETAEMPGVYSEGEYDLAGFCVGAVERGALLPRLQEIAEGDLLIGVSSSGVHSNGFSLVRKVLERAKLSYSCPAPFGEAGQTVGEVLLTPTKIYSRLLLPVLRSGAVKAYAHITGGGLLENIPRVLPEKLAVDLDASRWSIPAVFSWLYKEGGLSEEEMARTFNCGLGAVLVVAPPDAQRVLRQLQEEEAWIVGSLVHRQPGSQPVLVRNLNQSLTKAGPAEQKDSYHGNSTTPQKKTRVGVLISGTGTNLQALIEQTRRPSSSAQIVVVISNRPGVQGLKRAALAGIQTRVVDHKLFGSRAEFDGTIDRVLEEFGVELVCLAGFMRILTGTFVKKWTGKLLNIHPSLLPSFKGVNAQKQALEAGVRVAGCTVHFVAEEVDAGAIIVQEAVPVLPTDTEETLSERIREAEHRAFPAAMELVSSGSVKLGTDGHIIWKS

pLDDT: mean 93.06, std 12.0, range [27.34, 98.81]